Protein AF-0000000072075296 (afdb_homodimer)

InterPro domains:
  IPR000843 LacI-type HTH domain [PF00356] (3-48)
  IPR000843 LacI-type HTH domain [PR00036] (3-13)
  IPR000843 LacI-type HTH domain [PR00036] (13-23)
  IPR000843 LacI-type HTH domain [PS50932] (2-56)
  IPR000843 LacI-type HTH domain [SM00354] (1-71)
  IPR000843 LacI-type HTH domain [cd01392] (5-56)
  IPR010982 Lambda repressor-like, DNA-binding domain superfamily [G3DSA:1.10.260.40] (1-59)
  IPR010982 Lambda repressor-like, DNA-binding domain superfamily [SSF47413] (1-59)
  IPR028082 Periplasmic binding protein-like I [SSF53822] (61-330)
  IPR046335 Transcriptional regulator LacI/GalR-like, sensor domain [PF13377] (169-329)

pLDDT: mean 90.69, std 13.7, range [25.48, 98.94]

Nearest PDB structures (foldseek):
  5ysz-assembly1_A-2  TM=7.507E-01  e=2.155E-26  Thermobifida fusca YX
  3dbi-assembly2_B  TM=8.728E-01  e=2.687E-24  Escherichia coli K-12
  2rgy-assembly1_A-2  TM=9.153E-01  e=9.749E-23  Paraburkholderia phymatum STM815
  3d8u-assembly1_A  TM=8.709E-01  e=6.140E-16  Vibrio parahaemolyticus
  3d8u-assembly1_B  TM=8.836E-01  e=3.497E-15  Vibrio parahaemolyticus

Solvent-accessible surface area (backbone atoms only — not comparable to full-atom values): 34162 Å² total; per-residue (Å²): 129,74,42,68,63,52,39,14,61,71,47,72,46,53,56,68,55,48,52,34,45,77,62,64,40,84,87,54,53,71,68,56,38,50,45,41,51,50,32,27,60,75,63,62,46,66,83,54,56,65,62,54,44,66,71,46,82,66,58,60,35,36,25,37,36,34,44,44,48,48,38,59,69,42,7,42,30,51,49,27,35,45,58,54,31,49,76,69,72,31,44,55,40,36,26,58,21,66,64,34,42,69,38,40,51,48,39,52,48,52,36,46,65,64,48,30,49,23,27,39,36,46,68,66,49,59,52,65,69,60,50,48,53,50,44,72,73,33,59,2,43,18,35,41,71,35,76,43,91,94,42,40,48,40,15,34,29,62,45,45,33,60,38,25,22,53,56,42,41,52,46,42,75,32,64,39,82,41,65,28,35,37,40,44,62,60,91,38,66,67,46,55,32,29,48,47,12,39,52,49,39,36,44,75,71,71,40,81,80,58,73,67,40,48,15,63,19,48,80,32,41,69,19,12,28,53,11,42,54,54,26,50,73,71,36,88,72,52,37,27,35,44,26,64,26,36,42,18,33,53,17,26,51,52,48,32,52,76,67,72,43,46,57,19,68,59,30,20,42,32,25,25,44,61,48,76,64,32,71,45,31,76,45,27,40,16,21,26,32,48,62,46,47,62,49,27,36,52,35,44,53,48,7,51,33,20,54,69,71,65,65,57,82,82,45,72,45,72,45,76,51,45,82,44,86,56,48,12,61,50,59,58,61,79,73,66,75,80,62,83,122,128,76,42,67,63,50,40,14,62,71,44,71,45,53,56,68,53,47,53,34,46,79,64,62,39,82,85,54,53,71,69,55,40,50,45,42,51,49,30,28,60,74,64,63,44,65,81,54,57,67,63,53,46,66,72,45,84,67,57,61,35,35,25,37,36,35,44,44,47,49,38,61,69,43,6,44,30,50,50,27,34,45,56,54,31,49,76,70,72,31,44,53,40,35,23,59,22,67,66,34,41,68,39,40,52,49,39,52,49,52,35,46,63,65,47,29,49,22,27,38,34,46,68,66,50,59,51,66,68,60,51,48,53,50,43,72,74,32,59,1,42,18,33,42,72,35,77,43,92,94,42,40,47,41,16,33,29,62,45,46,32,62,36,26,21,52,56,42,41,54,46,42,75,32,63,38,82,41,65,28,36,37,40,44,64,62,92,38,66,65,48,56,33,29,50,48,12,38,51,50,39,37,43,74,71,72,41,82,80,58,73,66,41,47,16,61,18,47,80,32,41,69,19,13,26,54,11,42,54,54,28,50,73,72,36,87,71,54,36,27,34,44,25,66,26,36,41,19,32,53,18,26,50,52,49,32,52,76,68,72,43,45,56,18,66,59,31,20,42,31,25,23,44,60,47,76,63,34,72,44,32,77,45,27,41,16,22,27,32,47,63,47,47,62,49,26,36,50,35,44,52,49,6,51,32,20,54,68,70,65,64,56,80,82,43,72,44,72,45,76,50,44,80,43,88,55,48,13,62,48,58,59,62,78,73,64,76,81,62,85,122

Organism: Scandinavium goeteborgense (NCBI:txid1851514)

Foldseek 3Di:
DCDLVNLCVQLVHDSVLLLCLVVVPPVHDPVSNVSSVVSCVVVVPDPPPVVNCVVVVDALEEEEEDADCVDLLNVLLVVLLVVLSVVVPGHYDYAHQNQAQVSQVVSLVVVVVVVRLAYEYAHFNHDLVVVVVSCVVRQLYAYEQDARPQQQLRYAHEQLLQLLLVQLLVQVVLVFLLEAEEAEPRPGVSRVSSVNSNQVNNVVVPHHHDPLSYFYAHPALVGLLRRLVSSVVSDVPGLEYEYSAPRSQLSNLVNCVVVVHDFNQRHAYEGEQPGPVLCVDVFRHWYKHDVSSVSSNVSSVSSVCSSVVNTDRPDHHYDYIHTDDTGRHHRHDPPDPPPPD/DCDLVNLCVQLVHDSVLLLCLVVVPPVHDPVSNVSSVVSCVVVVPDPPPVVNCVVPVDALEEEEEDADCVDLLNVLLVVLLVVLSVVVPGHYDYAHQNQAQVSQVVSLVVCVVVVRLAYEYAHFNHDLVVVVVSCVVRQLYAYEQDARPQQQLRYAHEQLLQLLLVQLLVQVVLVFLLEAEEAEPRPGVSRVSSVNSNQVNNVVVPHHHDPLSYFYAHPALVGLLRRLVSSVVSDVPGLEYEYSAPRSQLSNVVNCVVVVHDFNQRHFYEHEQPGPVLCVDVFRHWYKHDVSSVSSNVSSVSSVCSSVVNTDRVDHHYDYIHTDDTGRHHRHDPPDPPPPD

Radius of gyration: 28.3 Å; Cα contacts (8 Å, |Δi|>4): 1444; chains: 2; bounding box: 70×96×68 Å

Structure (mmCIF, N/CA/C/O backbone):
data_AF-0000000072075296-model_v1
#
loop_
_entity.id
_entity.type
_entity.pdbx_description
1 polymer 'LacI family transcriptional regulator'
#
loop_
_atom_site.group_PDB
_atom_site.id
_atom_site.type_symbol
_atom_site.label_atom_id
_atom_site.label_alt_id
_atom_site.label_comp_id
_atom_site.label_asym_id
_atom_site.label_entity_id
_atom_site.label_seq_id
_atom_site.pdbx_PDB_ins_code
_atom_site.Cartn_x
_atom_site.Cartn_y
_atom_site.Cartn_z
_atom_site.occupancy
_atom_site.B_iso_or_equiv
_atom_site.auth_seq_id
_atom_site.auth_comp_id
_atom_site.auth_asym_id
_atom_site.auth_atom_id
_atom_site.pdbx_PDB_model_num
ATOM 1 N N . MET A 1 1 ? 13.688 32.344 19.625 1 51.47 1 MET A N 1
ATOM 2 C CA . MET A 1 1 ? 13.453 31.922 18.25 1 51.47 1 MET A CA 1
ATOM 3 C C . MET A 1 1 ? 13.422 33.125 17.297 1 51.47 1 MET A C 1
ATOM 5 O O . MET A 1 1 ? 12.914 34.188 17.656 1 51.47 1 MET A O 1
ATOM 9 N N . ILE A 1 2 ? 14.305 33.062 16.328 1 65.81 2 ILE A N 1
ATOM 10 C CA . ILE A 1 2 ? 14.398 34.156 15.375 1 65.81 2 ILE A CA 1
ATOM 11 C C . ILE A 1 2 ? 13.062 34.344 14.656 1 65.81 2 ILE A C 1
ATOM 13 O O . ILE A 1 2 ? 12.5 33.375 14.133 1 65.81 2 ILE A O 1
ATOM 17 N N . THR A 1 3 ? 12.43 35.438 14.859 1 72.44 3 THR A N 1
ATOM 18 C CA . THR A 1 3 ? 11.133 35.75 14.266 1 72.44 3 THR A CA 1
ATOM 19 C C . THR A 1 3 ? 11.305 36.594 13.008 1 72.44 3 THR A C 1
ATOM 21 O O . THR A 1 3 ? 12.406 37.062 12.711 1 72.44 3 THR A O 1
ATOM 24 N N . ILE A 1 4 ? 10.172 36.625 12.297 1 79.88 4 ILE A N 1
ATOM 25 C CA . ILE A 1 4 ? 10.195 37.469 11.102 1 79.88 4 ILE A CA 1
ATOM 26 C C . ILE A 1 4 ? 10.531 38.906 11.477 1 79.88 4 ILE A C 1
ATOM 28 O O . ILE A 1 4 ? 11.133 39.625 10.68 1 79.88 4 ILE A O 1
ATOM 32 N N . ARG A 1 5 ? 10.164 39.344 12.672 1 83.31 5 ARG A N 1
ATOM 33 C CA . ARG A 1 5 ? 10.469 40.719 13.133 1 83.31 5 ARG A CA 1
ATOM 34 C C . ARG A 1 5 ? 11.969 40.875 13.352 1 83.31 5 ARG A C 1
ATOM 36 O O . ARG A 1 5 ? 12.523 41.938 13.062 1 83.31 5 ARG A O 1
ATOM 43 N N . ASP A 1 6 ? 12.539 39.781 13.773 1 84 6 ASP A N 1
ATOM 44 C CA . ASP A 1 6 ? 13.984 39.812 13.961 1 84 6 ASP A CA 1
ATOM 45 C C . ASP A 1 6 ? 14.711 40 12.625 1 84 6 ASP A C 1
ATOM 47 O O . ASP A 1 6 ? 15.672 40.75 12.523 1 84 6 ASP A O 1
ATOM 51 N N . VAL A 1 7 ? 14.195 39.281 11.68 1 85.62 7 VAL A N 1
ATOM 52 C CA . VAL A 1 7 ? 14.781 39.344 10.344 1 85.62 7 VAL A CA 1
ATOM 53 C C . VAL A 1 7 ? 14.586 40.75 9.773 1 85.62 7 VAL A C 1
ATOM 55 O O . VAL A 1 7 ? 15.5 41.312 9.188 1 85.62 7 VAL A O 1
ATOM 58 N N . ALA A 1 8 ? 13.469 41.25 10 1 87.94 8 ALA A N 1
ATOM 59 C CA . ALA A 1 8 ? 13.141 42.594 9.523 1 87.94 8 ALA A CA 1
ATOM 60 C C . ALA A 1 8 ? 14.078 43.625 10.133 1 87.94 8 ALA A C 1
ATOM 62 O O . ALA A 1 8 ? 14.602 44.5 9.43 1 87.94 8 ALA A O 1
ATOM 63 N N . ARG A 1 9 ? 14.281 43.5 11.336 1 87.38 9 ARG A N 1
ATOM 64 C CA . ARG A 1 9 ? 15.172 44.406 12.055 1 87.38 9 ARG A CA 1
ATOM 65 C C . ARG A 1 9 ? 16.609 44.281 11.539 1 87.38 9 ARG A C 1
ATOM 67 O O . ARG A 1 9 ? 17.266 45.312 11.305 1 87.38 9 ARG A O 1
ATOM 74 N N . HIS A 1 10 ? 16.938 43.094 11.344 1 88.19 10 HIS A N 1
ATOM 75 C CA . HIS A 1 10 ? 18.297 42.812 10.906 1 88.19 10 HIS A CA 1
ATOM 76 C C . HIS A 1 10 ? 18.516 43.312 9.484 1 88.19 10 HIS A C 1
ATOM 78 O O . HIS A 1 10 ? 19.594 43.844 9.164 1 88.19 10 HIS A O 1
ATOM 84 N N . ALA A 1 11 ? 17.594 43.156 8.688 1 88.38 11 ALA A N 1
ATOM 85 C CA . ALA A 1 11 ? 17.688 43.531 7.273 1 88.38 11 ALA A CA 1
ATOM 86 C C . ALA A 1 11 ? 17.359 45 7.066 1 88.38 11 ALA A C 1
ATOM 88 O O . ALA A 1 11 ? 17.609 45.562 5.996 1 88.38 11 ALA A O 1
ATOM 89 N N . GLY A 1 12 ? 16.75 45.656 8.078 1 89.12 12 GLY A N 1
ATOM 90 C CA . GLY A 1 12 ? 16.375 47.062 7.996 1 89.12 12 GLY A CA 1
ATOM 91 C C . GLY A 1 12 ? 15.172 47.281 7.109 1 89.12 12 GLY A C 1
ATOM 92 O O . GLY A 1 12 ? 15.109 48.312 6.402 1 89.12 12 GLY A O 1
ATOM 93 N N . VAL A 1 13 ? 14.406 46.281 6.961 1 88.81 13 VAL A N 1
ATOM 94 C CA . VAL A 1 13 ? 13.203 46.406 6.145 1 88.81 13 VAL A CA 1
ATOM 95 C C . VAL A 1 13 ? 11.969 46.062 6.98 1 88.81 13 VAL A C 1
ATOM 97 O O . VAL A 1 13 ? 12.094 45.625 8.117 1 88.81 13 VAL A O 1
ATOM 100 N N . SER A 1 14 ? 10.773 46.438 6.48 1 82.38 14 SER A N 1
ATOM 101 C CA . SER A 1 14 ? 9.531 46.125 7.176 1 82.38 14 SER A CA 1
ATOM 102 C C . SER A 1 14 ? 9.242 44.625 7.137 1 82.38 14 SER A C 1
ATOM 104 O O . SER A 1 14 ? 9.766 43.906 6.281 1 82.38 14 SER A O 1
ATOM 106 N N . VAL A 1 15 ? 8.383 44.188 8.008 1 83.75 15 VAL A N 1
ATOM 107 C CA . VAL A 1 15 ? 7.934 42.781 8.039 1 83.75 15 VAL A CA 1
ATOM 108 C C . VAL A 1 15 ? 7.215 42.438 6.734 1 83.75 15 VAL A C 1
ATOM 110 O O . VAL A 1 15 ? 7.367 41.344 6.199 1 83.75 15 VAL A O 1
ATOM 113 N N . ALA A 1 16 ? 6.484 43.438 6.207 1 80.75 16 ALA A N 1
ATOM 114 C CA . ALA A 1 16 ? 5.777 43.25 4.941 1 80.75 16 ALA A CA 1
ATOM 115 C C . ALA A 1 16 ? 6.758 43.031 3.797 1 80.75 16 ALA A C 1
ATOM 117 O O . ALA A 1 16 ? 6.5 42.188 2.91 1 80.75 16 ALA A O 1
ATOM 118 N N . THR A 1 17 ? 7.848 43.656 3.873 1 83.5 17 THR A N 1
ATOM 119 C CA . THR A 1 17 ? 8.867 43.5 2.838 1 83.5 17 THR A CA 1
ATOM 120 C C . THR A 1 17 ? 9.516 42.125 2.912 1 83.5 17 THR A C 1
ATOM 122 O O . THR A 1 17 ? 9.75 41.5 1.884 1 83.5 17 THR A O 1
ATOM 125 N N . ILE A 1 18 ? 9.742 41.625 4.133 1 80.88 18 ILE A N 1
ATOM 126 C CA . ILE A 1 18 ? 10.305 40.281 4.312 1 80.88 18 ILE A CA 1
ATOM 127 C C . ILE A 1 18 ? 9.344 39.25 3.746 1 80.88 18 ILE A C 1
ATOM 129 O O . ILE A 1 18 ? 9.758 38.344 3.021 1 80.88 18 ILE A O 1
ATOM 133 N N . SER A 1 19 ? 8.141 39.469 4.016 1 76.75 19 SER A N 1
ATOM 134 C CA . SER A 1 19 ? 7.109 38.562 3.533 1 76.75 19 SER A CA 1
ATOM 135 C C . SER A 1 19 ? 7.059 38.531 2.01 1 76.75 19 SER A C 1
ATOM 137 O O . SER A 1 19 ? 6.973 37.469 1.401 1 76.75 19 SER A O 1
ATOM 139 N N . ARG A 1 20 ? 7.242 39.688 1.476 1 77.69 20 ARG A N 1
ATOM 140 C CA . ARG A 1 20 ? 7.223 39.812 0.021 1 77.69 20 ARG A CA 1
ATOM 141 C C . ARG A 1 20 ? 8.445 39.125 -0.597 1 77.69 20 ARG A C 1
ATOM 143 O O . ARG A 1 20 ? 8.336 38.469 -1.631 1 77.69 20 ARG A O 1
ATOM 150 N N . VAL A 1 21 ? 9.492 39.219 0.038 1 80.56 21 VAL A N 1
ATOM 151 C CA . VAL A 1 21 ? 10.734 38.625 -0.471 1 80.56 21 VAL A CA 1
ATOM 152 C C . VAL A 1 21 ? 10.672 37.125 -0.369 1 80.56 21 VAL A C 1
ATOM 154 O O . VAL A 1 21 ? 10.992 36.406 -1.328 1 80.56 21 VAL A O 1
ATOM 157 N N . LEU A 1 22 ? 10.133 36.688 0.742 1 75.44 22 LEU A N 1
ATOM 158 C CA . LEU A 1 22 ? 10.109 35.25 1.01 1 75.44 22 LEU A CA 1
ATOM 159 C C . LEU A 1 22 ? 9.078 34.562 0.133 1 75.44 22 LEU A C 1
ATOM 161 O O . LEU A 1 22 ? 9.211 33.375 -0.167 1 75.44 22 LEU A O 1
ATOM 165 N N . ASN A 1 23 ? 8.141 35.375 -0.384 1 69.5 23 ASN A N 1
ATOM 166 C CA . ASN A 1 23 ? 7.113 34.844 -1.275 1 69.5 23 ASN A CA 1
ATOM 167 C C . ASN A 1 23 ? 7.41 35.188 -2.734 1 69.5 23 ASN A C 1
ATOM 169 O O . ASN A 1 23 ? 6.512 35.156 -3.578 1 69.5 23 ASN A O 1
ATOM 173 N N . ASN A 1 24 ? 8.531 35.562 -2.949 1 73.38 24 ASN A N 1
ATOM 174 C CA . ASN A 1 24 ? 9.047 35.875 -4.281 1 73.38 24 ASN A CA 1
ATOM 175 C C . ASN A 1 24 ? 8.172 36.875 -5.004 1 73.38 24 ASN A C 1
ATOM 177 O O . ASN A 1 24 ? 7.879 36.719 -6.191 1 73.38 24 ASN A O 1
ATOM 181 N N . SER A 1 25 ? 7.719 37.812 -4.309 1 71 25 SER A N 1
ATOM 182 C CA . SER A 1 25 ? 6.906 38.844 -4.898 1 71 25 SER A CA 1
ATOM 183 C C . SER A 1 25 ? 7.707 39.656 -5.91 1 71 25 SER A C 1
ATOM 185 O O . SER A 1 25 ? 8.852 40.062 -5.645 1 71 25 SER A O 1
ATOM 187 N N . PRO A 1 26 ? 7.156 39.812 -7.02 1 76.19 26 PRO A N 1
ATOM 188 C CA . PRO A 1 26 ? 7.848 40.625 -8.023 1 76.19 26 PRO A CA 1
ATOM 189 C C . PRO A 1 26 ? 7.957 42.094 -7.625 1 76.19 26 PRO A C 1
ATOM 191 O O . PRO A 1 26 ? 8.734 42.844 -8.219 1 76.19 26 PRO A O 1
ATOM 194 N N . LEU A 1 27 ? 7.363 42.531 -6.684 1 77.81 27 LEU A N 1
ATOM 195 C CA . LEU A 1 27 ? 7.305 43.938 -6.285 1 77.81 27 LEU A CA 1
ATOM 196 C C . LEU A 1 27 ? 8.555 44.344 -5.508 1 77.81 27 LEU A C 1
ATOM 198 O O . LEU A 1 27 ? 8.773 45.5 -5.227 1 77.81 27 LEU A O 1
ATOM 202 N N . VAL A 1 28 ? 9.352 43.344 -5.266 1 81.56 28 VAL A N 1
ATOM 203 C CA . VAL A 1 28 ? 10.523 43.625 -4.441 1 81.56 28 VAL A CA 1
ATOM 204 C C . VAL A 1 28 ? 11.766 43.75 -5.328 1 81.56 28 VAL A C 1
ATOM 206 O O . VAL A 1 28 ? 11.961 42.938 -6.246 1 81.56 28 VAL A O 1
ATOM 209 N N . SER A 1 29 ? 12.523 44.844 -5.188 1 85.88 29 SER A N 1
ATOM 210 C CA . SER A 1 29 ? 13.734 45.062 -5.98 1 85.88 29 SER A CA 1
ATOM 211 C C . SER A 1 29 ? 14.766 43.969 -5.719 1 85.88 29 SER A C 1
ATOM 213 O O . SER A 1 29 ? 14.781 43.344 -4.641 1 85.88 29 SER A O 1
ATOM 215 N N . PRO A 1 30 ? 15.586 43.656 -6.711 1 86.06 30 PRO A N 1
ATOM 216 C CA . PRO A 1 30 ? 16.625 42.656 -6.539 1 86.06 30 PRO A CA 1
ATOM 217 C C . PRO A 1 30 ? 17.562 42.969 -5.367 1 86.06 30 PRO A C 1
ATOM 219 O O . PRO A 1 30 ? 18 42.031 -4.668 1 86.06 30 PRO A O 1
ATOM 222 N N . GLU A 1 31 ? 17.812 44.188 -5.195 1 84.25 31 GLU A N 1
ATOM 223 C CA . GLU A 1 31 ? 18.703 44.594 -4.109 1 84.25 31 GLU A CA 1
ATOM 224 C C . GLU A 1 31 ? 18.094 44.25 -2.748 1 84.25 31 GLU A C 1
ATOM 226 O O . GLU A 1 31 ? 18.766 43.719 -1.875 1 84.25 31 GLU A O 1
ATOM 231 N N . THR A 1 32 ? 16.844 44.562 -2.605 1 86.94 32 THR A N 1
ATOM 232 C CA . THR A 1 32 ? 16.141 44.281 -1.355 1 86.94 32 THR A CA 1
ATOM 233 C C . THR A 1 32 ? 16.047 42.781 -1.102 1 86.94 32 THR A C 1
ATOM 235 O O . THR A 1 32 ? 16.203 42.312 0.035 1 86.94 32 THR A O 1
ATOM 238 N N . ARG A 1 33 ? 15.773 42.062 -2.084 1 87.44 33 ARG A N 1
ATOM 239 C CA . ARG A 1 33 ? 15.703 40.625 -1.996 1 87.44 33 ARG A CA 1
ATOM 240 C C . ARG A 1 33 ? 17.016 40.031 -1.484 1 87.44 33 ARG A C 1
ATOM 242 O O . ARG A 1 33 ? 17.016 39.156 -0.622 1 87.44 33 ARG A O 1
ATOM 249 N N . GLU A 1 34 ? 18.062 40.531 -2.041 1 86.81 34 GLU A N 1
ATOM 250 C CA . GLU A 1 34 ? 19.375 40.062 -1.63 1 86.81 34 GLU A CA 1
ATOM 251 C C . GLU A 1 34 ? 19.641 40.344 -0.154 1 86.81 34 GLU A C 1
ATOM 253 O O . GLU A 1 34 ? 20.156 39.5 0.569 1 86.81 34 GLU A O 1
ATOM 258 N N . ILE A 1 35 ? 19.312 41.5 0.293 1 85.88 35 ILE A N 1
ATOM 259 C CA . ILE A 1 35 ? 19.516 41.938 1.674 1 85.88 35 ILE A CA 1
ATOM 260 C C . ILE A 1 35 ? 18.703 41.031 2.613 1 85.88 35 ILE A C 1
ATOM 262 O O . ILE A 1 35 ? 19.203 40.594 3.641 1 85.88 35 ILE A O 1
ATOM 266 N N . VAL A 1 36 ? 17.484 40.781 2.217 1 87.5 36 VAL A N 1
ATOM 267 C CA . VAL A 1 36 ? 16.578 40 3.049 1 87.5 36 VAL A CA 1
ATOM 268 C C . VAL A 1 36 ? 17.047 38.531 3.098 1 87.5 36 VAL A C 1
ATOM 270 O O . VAL A 1 36 ? 17.109 37.938 4.172 1 87.5 36 VAL A O 1
ATOM 273 N N . MET A 1 37 ? 17.375 38.062 1.954 1 84.5 37 MET A N 1
ATOM 274 C CA . MET A 1 37 ? 17.812 36.656 1.89 1 84.5 37 MET A CA 1
ATOM 275 C C . MET A 1 37 ? 19.109 36.469 2.67 1 84.5 37 MET A C 1
ATOM 277 O O . MET A 1 37 ? 19.297 35.406 3.297 1 84.5 37 MET A O 1
ATOM 281 N N . LYS A 1 38 ? 20 37.375 2.596 1 83.19 38 LYS A N 1
ATOM 282 C CA . LYS A 1 38 ? 21.219 37.344 3.391 1 83.19 38 LYS A CA 1
ATOM 283 C C . LYS A 1 38 ? 20.906 37.312 4.883 1 83.19 38 LYS A C 1
ATOM 285 O O . LYS A 1 38 ? 21.5 36.562 5.645 1 83.19 38 LYS A O 1
ATOM 290 N N . ALA A 1 39 ? 20 38.156 5.301 1 84.38 39 ALA A N 1
ATOM 291 C CA . ALA A 1 39 ? 19.594 38.219 6.699 1 84.38 39 ALA A CA 1
ATOM 292 C C . ALA A 1 39 ? 18.953 36.906 7.145 1 84.38 39 ALA A C 1
ATOM 294 O O . ALA A 1 39 ? 19.219 36.406 8.242 1 84.38 39 ALA A O 1
ATOM 295 N N . VAL A 1 40 ? 18.125 36.344 6.289 1 80 40 VAL A N 1
ATOM 296 C CA . VAL A 1 40 ? 17.469 35.062 6.555 1 80 40 VAL A CA 1
ATOM 297 C C . VAL A 1 40 ? 18.516 34 6.777 1 80 40 VAL A C 1
ATOM 299 O O . VAL A 1 40 ? 18.422 33.188 7.719 1 80 40 VAL A O 1
ATOM 302 N N . SER A 1 41 ? 19.438 34 5.938 1 77.88 41 SER A N 1
ATOM 303 C CA . SER A 1 41 ? 20.531 33.031 6.012 1 77.88 41 SER A CA 1
ATOM 304 C C . SER A 1 41 ? 21.375 33.25 7.262 1 77.88 41 SER A C 1
ATOM 306 O O . SER A 1 41 ? 21.734 32.312 7.953 1 77.88 41 SER A O 1
ATOM 308 N N . GLU A 1 42 ? 21.703 34.469 7.508 1 79.38 42 GLU A N 1
ATOM 309 C CA . GLU A 1 42 ? 22.594 34.812 8.617 1 79.38 42 GLU A CA 1
ATOM 310 C C . GLU A 1 42 ? 21.938 34.5 9.961 1 79.38 42 GLU A C 1
ATOM 312 O O . GLU A 1 42 ? 22.609 34.031 10.891 1 79.38 42 GLU A O 1
ATOM 317 N N . LEU A 1 43 ? 20.609 34.75 9.953 1 77.81 43 LEU A N 1
ATOM 318 C CA . LEU A 1 43 ? 19.906 34.562 11.219 1 77.81 43 LEU A CA 1
ATOM 319 C C . LEU A 1 43 ? 19.359 33.156 11.32 1 77.81 43 LEU A C 1
ATOM 321 O O . LEU A 1 43 ? 18.906 32.75 12.391 1 77.81 43 LEU A O 1
ATOM 325 N N . GLY A 1 44 ? 19.5 32.531 10.195 1 68.81 44 GLY A N 1
ATOM 326 C CA . GLY A 1 44 ? 18.969 31.172 10.164 1 68.81 44 GLY A CA 1
ATOM 327 C C . GLY A 1 44 ? 17.453 31.141 10.266 1 68.81 44 GLY A C 1
ATOM 328 O O . GLY A 1 44 ? 16.891 30.25 10.906 1 68.81 44 GLY A O 1
ATOM 329 N N . TYR A 1 45 ? 16.875 32.25 9.758 1 64.06 45 TYR A N 1
ATOM 330 C CA . TYR A 1 45 ? 15.414 32.375 9.828 1 64.06 45 TYR A CA 1
ATOM 331 C C . TYR A 1 45 ? 14.742 31.438 8.836 1 64.06 45 TYR A C 1
ATOM 333 O O . TYR A 1 45 ? 15.117 31.391 7.656 1 64.06 45 TYR A O 1
ATOM 341 N N . ARG A 1 46 ? 14.016 30.609 9.297 1 60.84 46 ARG A N 1
ATOM 342 C CA . ARG A 1 46 ? 13.156 29.797 8.445 1 60.84 46 ARG A CA 1
ATOM 343 C C . ARG A 1 46 ? 11.703 30.25 8.539 1 60.84 46 ARG A C 1
ATOM 345 O O . ARG A 1 46 ? 11.133 30.312 9.633 1 60.84 46 ARG A O 1
ATOM 352 N N . PRO A 1 47 ? 11.258 30.859 7.418 1 53.56 47 PRO A N 1
ATOM 353 C CA . PRO A 1 47 ? 9.875 31.344 7.473 1 53.56 47 PRO A CA 1
ATOM 354 C C . PRO A 1 47 ? 8.906 30.312 8.047 1 53.56 47 PRO A C 1
ATOM 356 O O . PRO A 1 47 ? 9.062 29.109 7.793 1 53.56 47 PRO A O 1
ATOM 359 N N . ASN A 1 48 ? 8.32 30.688 9.141 1 47.12 48 ASN A N 1
ATOM 360 C CA . ASN A 1 48 ? 7.266 29.844 9.688 1 47.12 48 ASN A CA 1
ATOM 361 C C . ASN A 1 48 ? 6.184 29.562 8.648 1 47.12 48 ASN A C 1
ATOM 363 O O . ASN A 1 48 ? 5.641 30.484 8.047 1 47.12 48 ASN A O 1
ATOM 367 N N . ALA A 1 49 ? 6.133 28.484 8.008 1 46 49 ALA A N 1
ATOM 368 C CA . ALA A 1 49 ? 5.145 28.078 7.012 1 46 49 ALA A CA 1
ATOM 369 C C . ALA A 1 49 ? 3.752 28.578 7.391 1 46 49 ALA A C 1
ATOM 371 O O . ALA A 1 49 ? 2.949 28.922 6.52 1 46 49 ALA A O 1
ATOM 372 N N . ASN A 1 50 ? 3.467 28.625 8.656 1 44.66 50 ASN A N 1
ATOM 373 C CA . ASN A 1 50 ? 2.17 29.141 9.086 1 44.66 50 ASN A CA 1
ATOM 374 C C . ASN A 1 50 ? 1.994 30.609 8.727 1 44.66 50 ASN A C 1
ATOM 376 O O . ASN A 1 50 ? 0.906 31.031 8.32 1 44.66 50 ASN A O 1
ATOM 380 N N . ALA A 1 51 ? 2.99 31.453 8.891 1 44.25 51 ALA A N 1
ATOM 381 C CA . ALA A 1 51 ? 2.92 32.875 8.578 1 44.25 51 ALA A CA 1
ATOM 382 C C . ALA A 1 51 ? 2.855 33.125 7.074 1 44.25 51 ALA A C 1
ATOM 384 O O . ALA A 1 51 ? 2.154 34.031 6.609 1 44.25 51 ALA A O 1
ATOM 385 N N . GLN A 1 52 ? 3.631 32.375 6.363 1 45.84 52 GLN A N 1
ATOM 386 C CA . GLN A 1 52 ? 3.541 32.5 4.914 1 45.84 52 GLN A CA 1
ATOM 387 C C . GLN A 1 52 ? 2.18 32.031 4.402 1 45.84 52 GLN A C 1
ATOM 389 O O . GLN A 1 52 ? 1.653 32.594 3.436 1 45.84 52 GLN A O 1
ATOM 394 N N . ALA A 1 53 ? 1.703 31 4.996 1 45.34 53 ALA A N 1
ATOM 395 C CA . ALA A 1 53 ? 0.368 30.5 4.66 1 45.34 53 ALA A CA 1
ATOM 396 C C . ALA A 1 53 ? -0.685 31.578 4.895 1 45.34 53 ALA A C 1
ATOM 398 O O . ALA A 1 53 ? -1.659 31.688 4.145 1 45.34 53 ALA A O 1
ATOM 399 N N . LEU A 1 54 ? -0.515 32.375 5.914 1 41.72 54 LEU A N 1
ATOM 400 C CA . LEU A 1 54 ? -1.456 33.469 6.148 1 41.72 54 LEU A CA 1
ATOM 401 C C . LEU A 1 54 ? -1.481 34.438 4.965 1 41.72 54 LEU A C 1
ATOM 403 O O . LEU A 1 54 ? -2.529 35 4.641 1 41.72 54 LEU A O 1
ATOM 407 N N . ALA A 1 55 ? -0.302 34.719 4.547 1 42.09 55 ALA A N 1
ATOM 408 C CA . ALA A 1 55 ? -0.291 35.75 3.49 1 42.09 55 ALA A CA 1
ATOM 409 C C . ALA A 1 55 ? -0.814 35.156 2.178 1 42.09 55 ALA A C 1
ATOM 411 O O . ALA A 1 55 ? -1.457 35.875 1.397 1 42.09 55 ALA A O 1
ATOM 412 N N . THR A 1 56 ? -0.421 34.031 1.67 1 44.25 56 THR A N 1
ATOM 413 C CA . THR A 1 56 ? -0.918 33.469 0.413 1 44.25 56 THR A CA 1
ATOM 414 C C . THR A 1 56 ? -2.012 32.438 0.67 1 44.25 56 THR A C 1
ATOM 416 O O . THR A 1 56 ? -1.844 31.547 1.502 1 44.25 56 THR A O 1
ATOM 419 N N . GLN A 1 57 ? -3.221 32.812 0.803 1 47.78 57 GLN A N 1
ATOM 420 C CA . GLN A 1 57 ? -4.477 32.094 0.938 1 47.78 57 GLN A CA 1
ATOM 421 C C . GLN A 1 57 ? -4.387 30.719 0.283 1 47.78 57 GLN A C 1
ATOM 423 O O . GLN A 1 57 ? -5.363 29.969 0.266 1 47.78 57 GLN A O 1
ATOM 428 N N . VAL A 1 58 ? -3.434 30.375 -0.508 1 55.44 58 VAL A N 1
ATOM 429 C CA . VAL A 1 58 ? -3.535 29.156 -1.285 1 55.44 58 VAL A CA 1
ATOM 430 C C . VAL A 1 58 ? -2.686 28.062 -0.638 1 55.44 58 VAL A C 1
ATOM 432 O O . VAL A 1 58 ? -1.474 28.219 -0.475 1 55.44 58 VAL A O 1
ATOM 435 N N . SER A 1 59 ? -3.311 27.109 -0.055 1 69.38 59 SER A N 1
ATOM 436 C CA . SER A 1 59 ? -2.617 25.969 0.543 1 69.38 59 SER A CA 1
ATOM 437 C C . SER A 1 59 ? -1.916 25.125 -0.519 1 69.38 59 SER A C 1
ATOM 439 O O . SER A 1 59 ? -2.469 24.891 -1.595 1 69.38 59 SER A O 1
ATOM 441 N N . ASP A 1 60 ? -0.682 24.812 -0.324 1 84.94 60 ASP A N 1
ATOM 442 C CA . ASP A 1 60 ? 0.125 24 -1.228 1 84.94 60 ASP A CA 1
ATOM 443 C C . ASP A 1 60 ? 0.015 22.516 -0.878 1 84.94 60 ASP A C 1
ATOM 445 O O . ASP A 1 60 ? 0.828 21.703 -1.326 1 84.94 60 ASP A O 1
ATOM 449 N N . THR A 1 61 ? -1.082 22.203 -0.128 1 91.31 61 THR A N 1
ATOM 450 C CA . THR A 1 61 ? -1.175 20.828 0.318 1 91.31 61 THR A CA 1
ATOM 451 C C . THR A 1 61 ? -2.572 20.266 0.064 1 91.31 61 THR A C 1
ATOM 453 O O . THR A 1 61 ? -3.572 20.938 0.317 1 91.31 61 THR A O 1
ATOM 456 N N . ILE A 1 62 ? -2.609 19.156 -0.542 1 96.38 62 ILE A N 1
ATOM 457 C CA . ILE A 1 62 ? -3.834 18.391 -0.744 1 96.38 62 ILE A CA 1
ATOM 458 C C . ILE A 1 62 ? -3.941 17.297 0.322 1 96.38 62 ILE A C 1
ATOM 460 O O . ILE A 1 62 ? -2.945 16.656 0.672 1 96.38 62 ILE A O 1
ATOM 464 N N . GLY A 1 63 ? -5.121 17.141 0.917 1 97.75 63 GLY A N 1
ATOM 465 C CA . GLY A 1 63 ? -5.355 16.094 1.898 1 97.75 63 GLY A CA 1
ATOM 466 C C . GLY A 1 63 ? -6.098 14.906 1.332 1 97.75 63 GLY A C 1
ATOM 467 O O . GLY A 1 63 ? -6.992 15.062 0.5 1 97.75 63 GLY A O 1
ATOM 468 N N . VAL A 1 64 ? -5.707 13.742 1.771 1 98.62 64 VAL A N 1
ATOM 469 C CA . VAL A 1 64 ? -6.379 12.516 1.362 1 98.62 64 VAL A CA 1
ATOM 470 C C . VAL A 1 64 ? -6.68 11.656 2.59 1 98.62 64 VAL A C 1
ATOM 472 O O . VAL A 1 64 ? -5.809 11.445 3.438 1 98.62 64 VAL A O 1
ATOM 475 N N . VAL A 1 65 ? -7.914 11.195 2.74 1 98.44 65 VAL A N 1
ATOM 476 C CA . VAL A 1 65 ? -8.312 10.266 3.795 1 98.44 65 VAL A CA 1
ATOM 477 C C . VAL A 1 65 ? -8.734 8.938 3.18 1 98.44 65 VAL A C 1
ATOM 479 O O . VAL A 1 65 ? -9.641 8.891 2.338 1 98.44 65 VAL A O 1
ATOM 482 N N . VAL A 1 66 ? -8.047 7.895 3.592 1 97.88 66 VAL A N 1
ATOM 483 C CA . VAL A 1 66 ? -8.383 6.57 3.08 1 97.88 66 VAL A CA 1
ATOM 484 C C . VAL A 1 66 ? -8.562 5.598 4.242 1 97.88 66 VAL A C 1
ATOM 486 O O . VAL A 1 66 ? -8.312 5.949 5.398 1 97.88 66 VAL A O 1
ATOM 489 N N . MET A 1 67 ? -9.047 4.391 3.975 1 95.88 67 MET A N 1
ATOM 490 C CA . MET A 1 67 ? -9.211 3.363 5 1 95.88 67 MET A CA 1
ATOM 491 C C . MET A 1 67 ? -7.863 2.887 5.52 1 95.88 67 MET A C 1
ATOM 493 O O . MET A 1 67 ? -7.582 2.984 6.715 1 95.88 67 MET A O 1
ATOM 497 N N . ASP A 1 68 ? -7.059 2.396 4.598 1 94.75 68 ASP A N 1
ATOM 498 C CA . ASP A 1 68 ? -5.75 1.829 4.91 1 94.75 68 ASP A CA 1
ATOM 499 C C . ASP A 1 68 ? -4.816 1.9 3.703 1 94.75 68 ASP A C 1
ATOM 501 O O . ASP A 1 68 ? -4.977 1.142 2.746 1 94.75 68 ASP A O 1
ATOM 505 N N . VAL A 1 69 ? -3.783 2.719 3.848 1 94.75 69 VAL A N 1
ATOM 506 C CA . VAL A 1 69 ? -2.928 2.973 2.691 1 94.75 69 VAL A CA 1
ATOM 507 C C . VAL A 1 69 ? -2.076 1.739 2.398 1 94.75 69 VAL A C 1
ATOM 509 O O . VAL A 1 69 ? -1.537 1.596 1.299 1 94.75 69 VAL A O 1
ATOM 512 N N . SER A 1 70 ? -1.971 0.796 3.359 1 91.88 70 SER A N 1
ATOM 513 C CA . SER A 1 70 ? -1.18 -0.41 3.141 1 91.88 70 SER A CA 1
ATOM 514 C C . SER A 1 70 ? -1.893 -1.376 2.199 1 91.88 70 SER A C 1
ATOM 516 O O . SER A 1 70 ? -1.282 -2.318 1.689 1 91.88 70 SER A O 1
ATOM 518 N N . ASP A 1 71 ? -3.152 -1.135 2.029 1 94 71 ASP A N 1
ATOM 519 C CA . ASP A 1 71 ? -3.918 -1.897 1.05 1 94 71 ASP A CA 1
ATOM 520 C C . ASP A 1 71 ? -3.66 -1.389 -0.367 1 94 71 ASP A C 1
ATOM 522 O O . ASP A 1 71 ? -3.658 -0.18 -0.607 1 94 71 ASP A O 1
ATOM 526 N N . ALA A 1 72 ? -3.484 -2.346 -1.288 1 93.19 72 ALA A N 1
ATOM 527 C CA . ALA A 1 72 ? -3.088 -1.994 -2.65 1 93.19 72 ALA A CA 1
ATOM 528 C C . ALA A 1 72 ? -4.137 -1.106 -3.314 1 93.19 72 ALA A C 1
ATOM 530 O O . ALA A 1 72 ? -3.799 -0.238 -4.125 1 93.19 72 ALA A O 1
ATOM 531 N N . PHE A 1 73 ? -5.398 -1.299 -2.98 1 94.75 73 PHE A N 1
ATOM 532 C CA . PHE A 1 73 ? -6.477 -0.488 -3.533 1 94.75 73 PHE A CA 1
ATOM 533 C C . PHE A 1 73 ? -6.312 0.974 -3.133 1 94.75 73 PHE A C 1
ATOM 535 O O . PHE A 1 73 ? -6.352 1.864 -3.984 1 94.75 73 PHE A O 1
ATOM 542 N N . PHE A 1 74 ? -6.016 1.171 -1.927 1 97.25 74 PHE A N 1
ATOM 543 C CA . PHE A 1 74 ? -5.906 2.529 -1.406 1 97.25 74 PHE A CA 1
ATOM 544 C C . PHE A 1 74 ? -4.547 3.127 -1.738 1 97.25 74 PHE A C 1
ATOM 546 O O . PHE A 1 74 ? -4.426 4.336 -1.949 1 97.25 74 PHE A O 1
ATOM 553 N N . GLY A 1 75 ? -3.582 2.287 -1.781 1 95.69 75 GLY A N 1
ATOM 554 C CA . GLY A 1 75 ? -2.311 2.766 -2.301 1 95.69 75 GLY A CA 1
ATOM 555 C C . GLY A 1 75 ? -2.42 3.354 -3.695 1 95.69 75 GLY A C 1
ATOM 556 O O . GLY A 1 75 ? -1.859 4.414 -3.973 1 95.69 75 GLY A O 1
ATOM 557 N N . ALA A 1 76 ? -3.127 2.666 -4.547 1 96 76 ALA A N 1
ATOM 558 C CA . ALA A 1 76 ? -3.33 3.129 -5.914 1 96 76 ALA A CA 1
ATOM 559 C C . ALA A 1 76 ? -4.125 4.434 -5.941 1 96 76 ALA A C 1
ATOM 561 O O . ALA A 1 76 ? -3.848 5.316 -6.754 1 96 76 ALA A O 1
ATOM 562 N N . LEU A 1 77 ? -5.09 4.52 -5.094 1 98.06 77 LEU A N 1
ATOM 563 C CA . LEU A 1 77 ? -5.867 5.746 -4.965 1 98.06 77 LEU A CA 1
ATOM 564 C C . LEU A 1 77 ? -4.965 6.93 -4.629 1 98.06 77 LEU A C 1
ATOM 566 O O . LEU A 1 77 ? -4.988 7.949 -5.316 1 98.06 77 LEU A O 1
ATOM 570 N N . VAL A 1 78 ? -4.121 6.75 -3.631 1 97.88 78 VAL A N 1
ATOM 571 C CA . VAL A 1 78 ? -3.232 7.809 -3.154 1 97.88 78 VAL A CA 1
ATOM 572 C C . VAL A 1 78 ? -2.227 8.164 -4.246 1 97.88 78 VAL A C 1
ATOM 574 O O . VAL A 1 78 ? -1.926 9.344 -4.457 1 97.88 78 VAL A O 1
ATOM 577 N N . LYS A 1 79 ? -1.735 7.18 -4.895 1 96.06 79 LYS A N 1
ATOM 578 C CA . LYS A 1 79 ? -0.778 7.422 -5.969 1 96.06 79 LYS A CA 1
ATOM 579 C C . LYS A 1 79 ? -1.399 8.266 -7.078 1 96.06 79 LYS A C 1
ATOM 581 O O . LYS A 1 79 ? -0.748 9.156 -7.629 1 96.06 79 LYS A O 1
ATOM 586 N N . ALA A 1 80 ? -2.592 7.969 -7.453 1 97.56 80 ALA A N 1
ATOM 587 C CA . ALA A 1 80 ? -3.301 8.727 -8.484 1 97.56 80 ALA A CA 1
ATOM 588 C C . ALA A 1 80 ? -3.492 10.18 -8.062 1 97.56 80 ALA A C 1
ATOM 590 O O . ALA A 1 80 ? -3.305 11.094 -8.867 1 97.56 80 ALA A O 1
ATOM 591 N N . VAL A 1 81 ? -3.867 10.359 -6.805 1 98.12 81 VAL A N 1
ATOM 592 C CA . VAL A 1 81 ? -4.008 11.703 -6.27 1 98.12 81 VAL A CA 1
ATOM 593 C C . VAL A 1 81 ? -2.67 12.438 -6.363 1 98.12 81 VAL A C 1
ATOM 595 O O . VAL A 1 81 ? -2.615 13.594 -6.797 1 98.12 81 VAL A O 1
ATOM 598 N N . ASP A 1 82 ? -1.672 11.789 -5.934 1 96.56 82 ASP A N 1
ATOM 599 C CA . ASP A 1 82 ? -0.331 12.367 -5.918 1 96.56 82 ASP A CA 1
ATOM 600 C C . ASP A 1 82 ? 0.119 12.742 -7.328 1 96.56 82 ASP A C 1
ATOM 602 O O . ASP A 1 82 ? 0.777 13.766 -7.523 1 96.56 82 ASP A O 1
ATOM 606 N N . THR A 1 83 ? -0.168 11.906 -8.273 1 95 83 THR A N 1
ATOM 607 C CA . THR A 1 83 ? 0.191 12.172 -9.664 1 95 83 THR A CA 1
ATOM 608 C C . THR A 1 83 ? -0.415 13.492 -10.133 1 95 83 THR A C 1
ATOM 610 O O . THR A 1 83 ? 0.27 14.305 -10.758 1 95 83 THR A O 1
ATOM 613 N N . VAL A 1 84 ? -1.631 13.727 -9.836 1 96.25 84 VAL A N 1
ATOM 614 C CA . VAL A 1 84 ? -2.285 14.977 -10.203 1 96.25 84 VAL A CA 1
ATOM 615 C C . VAL A 1 84 ? -1.693 16.125 -9.391 1 96.25 84 VAL A C 1
ATOM 617 O O . VAL A 1 84 ? -1.438 17.203 -9.93 1 96.25 84 VAL A O 1
ATOM 620 N N . ALA A 1 85 ? -1.518 15.875 -8.102 1 95.44 85 ALA A N 1
ATOM 621 C CA . ALA A 1 85 ? -0.971 16.906 -7.227 1 95.44 85 ALA A CA 1
ATOM 622 C C . ALA A 1 85 ? 0.369 17.422 -7.746 1 95.44 85 ALA A C 1
ATOM 624 O O . ALA A 1 85 ? 0.642 18.625 -7.707 1 95.44 85 ALA A O 1
ATOM 625 N N . GLN A 1 86 ? 1.151 16.578 -8.188 1 92.62 86 GLN A N 1
ATOM 626 C CA . GLN A 1 86 ? 2.473 16.922 -8.695 1 92.62 86 GLN A CA 1
ATOM 627 C C . GLN A 1 86 ? 2.371 17.859 -9.898 1 92.62 86 GLN A C 1
ATOM 629 O O . GLN A 1 86 ? 3.217 18.734 -10.086 1 92.62 86 GLN A O 1
ATOM 634 N N . GLN A 1 87 ? 1.402 17.641 -10.703 1 93.44 87 GLN A N 1
ATOM 635 C CA . GLN A 1 87 ? 1.192 18.5 -11.867 1 93.44 87 GLN A CA 1
ATOM 636 C C . GLN A 1 87 ? 0.937 19.938 -11.438 1 93.44 87 GLN A C 1
ATOM 638 O O . GLN A 1 87 ? 1.213 20.875 -12.188 1 93.44 87 GLN A O 1
ATOM 643 N N . PHE A 1 88 ? 0.449 20.109 -10.281 1 91.94 88 PHE A N 1
ATOM 644 C CA . PHE A 1 88 ? 0.141 21.438 -9.766 1 91.94 88 PHE A CA 1
ATOM 645 C C . PHE A 1 88 ? 1.163 21.859 -8.719 1 91.94 88 PHE A C 1
ATOM 647 O O . PHE A 1 88 ? 0.956 22.828 -8 1 91.94 88 PHE A O 1
ATOM 654 N N . GLN A 1 89 ? 2.234 21 -8.586 1 89.94 89 GLN A N 1
ATOM 655 C CA . GLN A 1 89 ? 3.324 21.25 -7.652 1 89.94 89 GLN A CA 1
ATOM 656 C C . GLN A 1 89 ? 2.809 21.359 -6.223 1 89.94 89 GLN A C 1
ATOM 658 O O . GLN A 1 89 ? 3.168 22.281 -5.492 1 89.94 89 GLN A O 1
ATOM 663 N N . LYS A 1 90 ? 1.87 20.516 -5.918 1 93 90 LYS A N 1
ATOM 664 C CA . LYS A 1 90 ? 1.311 20.453 -4.57 1 93 90 LYS A CA 1
ATOM 665 C C . LYS A 1 90 ? 1.772 19.203 -3.836 1 93 90 LYS A C 1
ATOM 667 O O . LYS A 1 90 ? 2.076 18.188 -4.465 1 93 90 LYS A O 1
ATOM 672 N N . ASN A 1 91 ? 1.8 19.312 -2.496 1 91.56 91 ASN A N 1
ATOM 673 C CA . ASN A 1 91 ? 2.109 18.172 -1.644 1 91.56 91 ASN A CA 1
ATOM 674 C C . ASN A 1 91 ? 0.845 17.438 -1.218 1 91.56 91 ASN A C 1
ATOM 676 O O . ASN A 1 91 ? -0.25 18 -1.245 1 91.56 91 ASN A O 1
ATOM 680 N N . VAL A 1 92 ? 1.078 16.203 -0.927 1 95.94 92 VAL A N 1
ATOM 681 C CA . VAL A 1 92 ? -0.062 15.398 -0.489 1 95.94 92 VAL A CA 1
ATOM 682 C C . VAL A 1 92 ? 0.168 14.906 0.939 1 95.94 92 VAL A C 1
ATOM 684 O O . VAL A 1 92 ? 1.241 14.391 1.261 1 95.94 92 VAL A O 1
ATOM 687 N N . LEU A 1 93 ? -0.811 15.141 1.81 1 96 93 LEU A N 1
ATOM 688 C CA . LEU A 1 93 ? -0.853 14.57 3.152 1 96 93 LEU A CA 1
ATOM 689 C C . LEU A 1 93 ? -1.937 13.5 3.258 1 96 93 LEU A C 1
ATOM 691 O O . LEU A 1 93 ? -3.059 13.703 2.785 1 96 93 LEU A O 1
ATOM 695 N N . ILE A 1 94 ? -1.559 12.422 3.879 1 97 94 ILE A N 1
ATOM 696 C CA . ILE A 1 94 ? -2.449 11.266 3.873 1 97 94 ILE A CA 1
ATOM 697 C C . ILE A 1 94 ? -2.799 10.875 5.309 1 97 94 ILE A C 1
ATOM 699 O O . ILE A 1 94 ? -1.94 10.898 6.191 1 97 94 ILE A O 1
ATOM 703 N N . GLY A 1 95 ? -4.055 10.523 5.531 1 96.31 95 GLY A N 1
ATOM 704 C CA . GLY A 1 95 ? -4.512 9.961 6.793 1 96.31 95 GLY A CA 1
ATOM 705 C C . GLY A 1 95 ? -5.293 8.672 6.625 1 96.31 95 GLY A C 1
ATOM 706 O O . GLY A 1 95 ? -6.066 8.523 5.676 1 96.31 95 GLY A O 1
ATOM 707 N N . ASN A 1 96 ? -5.062 7.734 7.543 1 95.88 96 ASN A N 1
ATOM 708 C CA . ASN A 1 96 ? -5.832 6.496 7.609 1 95.88 96 ASN A CA 1
ATOM 709 C C . ASN A 1 96 ? -7.027 6.629 8.547 1 95.88 96 ASN A C 1
ATOM 711 O O . ASN A 1 96 ? -6.945 7.301 9.578 1 95.88 96 ASN A O 1
ATOM 715 N N . SER A 1 97 ? -8.094 5.895 8.148 1 95.12 97 SER A N 1
ATOM 716 C CA . SER A 1 97 ? -9.289 6.074 8.969 1 95.12 97 SER A CA 1
ATOM 717 C C . SER A 1 97 ? -9.938 4.738 9.305 1 95.12 97 SER A C 1
ATOM 719 O O . SER A 1 97 ? -10.805 4.664 10.18 1 95.12 97 SER A O 1
ATOM 721 N N . TYR A 1 98 ? -9.711 3.594 8.633 1 91.88 98 TYR A N 1
ATOM 722 C CA . TYR A 1 98 ? -10 2.193 8.922 1 91.88 98 TYR A CA 1
ATOM 723 C C . TYR A 1 98 ? -11.5 1.946 9 1 91.88 98 TYR A C 1
ATOM 725 O O . TYR A 1 98 ? -11.961 1.105 9.781 1 91.88 98 TYR A O 1
ATOM 733 N N . HIS A 1 99 ? -12.273 2.818 8.367 1 93.19 99 HIS A N 1
ATOM 734 C CA . HIS A 1 99 ? -13.727 2.699 8.32 1 93.19 99 HIS A CA 1
ATOM 735 C C . HIS A 1 99 ? -14.328 2.775 9.719 1 93.19 99 HIS A C 1
ATOM 737 O O . HIS A 1 99 ? -15.266 2.033 10.039 1 93.19 99 HIS A O 1
ATOM 743 N N . GLU A 1 100 ? -13.789 3.574 10.539 1 94.38 100 GLU A N 1
ATOM 744 C CA . GLU A 1 100 ? -14.312 3.924 11.852 1 94.38 100 GLU A CA 1
ATOM 745 C C . GLU A 1 100 ? -14.695 5.398 11.922 1 94.38 100 GLU A C 1
ATOM 747 O O . GLU A 1 100 ? -13.891 6.27 11.586 1 94.38 100 GLU A O 1
ATOM 752 N N . ALA A 1 101 ? -15.859 5.664 12.391 1 96.44 101 ALA A N 1
ATOM 753 C CA . ALA A 1 101 ? -16.422 7.012 12.328 1 96.44 101 ALA A CA 1
ATOM 754 C C . ALA A 1 101 ? -15.508 8.016 13.031 1 96.44 101 ALA A C 1
ATOM 756 O O . ALA A 1 101 ? -15.211 9.078 12.484 1 96.44 101 ALA A O 1
ATOM 757 N N . GLU A 1 102 ? -15.039 7.645 14.195 1 95.62 102 GLU A N 1
ATOM 758 C CA . GLU A 1 102 ? -14.195 8.555 14.969 1 95.62 102 GLU A CA 1
ATOM 759 C C . GLU A 1 102 ? -12.875 8.828 14.258 1 95.62 102 GLU A C 1
ATOM 761 O O . GLU A 1 102 ? -12.398 9.961 14.234 1 95.62 102 GLU A O 1
ATOM 766 N N . LYS A 1 103 ? -12.32 7.855 13.703 1 94.44 103 LYS A N 1
ATOM 767 C CA . LYS A 1 103 ? -11.047 8.008 13 1 94.44 103 LYS A CA 1
ATOM 768 C C . LYS A 1 103 ? -11.219 8.805 11.711 1 94.44 103 LYS A C 1
ATOM 770 O O . LYS A 1 103 ? -10.352 9.594 11.344 1 94.44 103 LYS A O 1
ATOM 775 N N . GLU A 1 104 ? -12.312 8.516 10.992 1 97 104 GLU A N 1
ATOM 776 C CA . GLU A 1 104 ? -12.602 9.289 9.789 1 97 104 GLU A CA 1
ATOM 777 C C . GLU A 1 104 ? -12.758 10.773 10.117 1 97 104 GLU A C 1
ATOM 779 O O . GLU A 1 104 ? -12.18 11.625 9.445 1 97 104 GLU A O 1
ATOM 784 N N . ARG A 1 105 ? -13.531 11.047 11.172 1 96.5 105 ARG A N 1
ATOM 785 C CA . ARG A 1 105 ? -13.742 12.422 11.617 1 96.5 105 ARG A CA 1
ATOM 786 C C . ARG A 1 105 ? -12.422 13.094 11.961 1 96.5 105 ARG A C 1
ATOM 788 O O . ARG A 1 105 ? -12.133 14.195 11.484 1 96.5 105 ARG A O 1
ATOM 795 N N . ASN A 1 106 ? -11.656 12.406 12.734 1 93.56 106 ASN A N 1
ATOM 796 C CA . ASN A 1 106 ? -10.383 12.961 13.18 1 93.56 106 ASN A CA 1
ATOM 797 C C . ASN A 1 106 ? -9.438 13.203 12 1 93.56 106 ASN A C 1
ATOM 799 O O . ASN A 1 106 ? -8.742 14.219 11.961 1 93.56 106 ASN A O 1
ATOM 803 N N . ALA A 1 107 ? -9.367 12.266 11.133 1 95.31 107 ALA A N 1
ATOM 804 C CA . ALA A 1 107 ? -8.484 12.406 9.977 1 95.31 107 ALA A CA 1
ATOM 805 C C . ALA A 1 107 ? -8.859 13.625 9.141 1 95.31 107 ALA A C 1
ATOM 807 O O . ALA A 1 107 ? -7.992 14.375 8.703 1 95.31 107 ALA A O 1
ATOM 808 N N . ILE A 1 108 ? -10.125 13.812 8.914 1 96.75 108 ILE A N 1
ATOM 809 C CA . ILE A 1 108 ? -10.602 14.953 8.148 1 96.75 108 ILE A CA 1
ATOM 810 C C . ILE A 1 108 ? -10.266 16.25 8.883 1 96.75 108 ILE A C 1
ATOM 812 O O . ILE A 1 108 ? -9.727 17.188 8.281 1 96.75 108 ILE A O 1
ATOM 816 N N . GLU A 1 109 ? -10.516 16.25 10.141 1 93.25 109 GLU A N 1
ATOM 817 C CA . GLU A 1 109 ? -10.297 17.438 10.953 1 93.25 109 GLU A CA 1
ATOM 818 C C . GLU A 1 109 ? -8.82 17.812 10.984 1 93.25 109 GLU A C 1
ATOM 820 O O . GLU A 1 109 ? -8.477 19 10.914 1 93.25 109 GLU A O 1
ATOM 825 N N . VAL A 1 110 ? -8.016 16.844 11.148 1 90.44 110 VAL A N 1
ATOM 826 C CA . VAL A 1 110 ? -6.578 17.078 11.188 1 90.44 110 VAL A CA 1
ATOM 827 C C . VAL A 1 110 ? -6.129 17.75 9.891 1 90.44 110 VAL A C 1
ATOM 829 O O . VAL A 1 110 ? -5.363 18.719 9.906 1 90.44 110 VAL A O 1
ATOM 832 N N . LEU A 1 111 ? -6.602 17.266 8.766 1 94.12 111 LEU A N 1
ATOM 833 C CA . LEU A 1 111 ? -6.203 17.812 7.473 1 94.12 111 LEU A CA 1
ATOM 834 C C . LEU A 1 111 ? -6.73 19.234 7.297 1 94.12 111 LEU A C 1
ATOM 836 O O . LEU A 1 111 ? -6.059 20.078 6.707 1 94.12 111 LEU A O 1
ATOM 840 N N . ILE A 1 112 ? -7.898 19.453 7.789 1 90.62 112 ILE A N 1
ATOM 841 C CA . ILE A 1 112 ? -8.469 20.781 7.738 1 90.62 112 ILE A CA 1
ATOM 842 C C . ILE A 1 112 ? -7.629 21.734 8.594 1 90.62 112 ILE A C 1
ATOM 844 O O . ILE A 1 112 ? -7.312 22.844 8.172 1 90.62 112 ILE A O 1
ATOM 848 N N . ARG A 1 113 ? -7.297 21.234 9.727 1 82.94 113 ARG A N 1
ATOM 849 C CA . ARG A 1 113 ? -6.465 22.031 10.617 1 82.94 113 ARG A CA 1
ATOM 850 C C . ARG A 1 113 ? -5.117 22.359 9.977 1 82.94 113 ARG A C 1
ATOM 852 O O . ARG A 1 113 ? -4.523 23.391 10.258 1 82.94 113 ARG A O 1
ATOM 859 N N . GLN A 1 114 ? -4.727 21.469 9.148 1 82.12 114 GLN A N 1
ATOM 860 C CA . GLN A 1 114 ? -3.461 21.656 8.453 1 82.12 114 GLN A CA 1
ATOM 861 C C . GLN A 1 114 ? -3.646 22.531 7.211 1 82.12 114 GLN A C 1
ATOM 863 O O . GLN A 1 114 ? -2.754 22.609 6.367 1 82.12 114 GLN A O 1
ATOM 868 N N . ARG A 1 115 ? -4.777 23.062 6.988 1 84.44 115 ARG A N 1
ATOM 869 C CA . ARG A 1 115 ? -5.125 24.047 5.969 1 84.44 115 ARG A CA 1
ATOM 870 C C . ARG A 1 115 ? -5.164 23.406 4.582 1 84.44 115 ARG A C 1
ATOM 872 O O . ARG A 1 115 ? -4.785 24.031 3.594 1 84.44 115 ARG A O 1
ATOM 879 N N . CYS A 1 116 ? -5.43 22.188 4.574 1 90.81 116 CYS A N 1
ATOM 880 C CA . CYS A 1 116 ? -5.715 21.562 3.281 1 90.81 116 CYS A CA 1
ATOM 881 C C . CYS A 1 116 ? -7.051 22.062 2.729 1 90.81 116 CYS A C 1
ATOM 883 O O . CYS A 1 116 ? -8.102 21.781 3.303 1 90.81 116 CYS A O 1
ATOM 885 N N . ASN A 1 117 ? -6.961 22.766 1.637 1 91.12 117 ASN A N 1
ATOM 886 C CA . ASN A 1 117 ? -8.195 23.297 1.08 1 91.12 117 ASN A CA 1
ATOM 887 C C . ASN A 1 117 ? -8.773 22.375 0.01 1 91.12 117 ASN A C 1
ATOM 889 O O . ASN A 1 117 ? -9.898 22.578 -0.448 1 91.12 117 ASN A O 1
ATOM 893 N N . ALA A 1 118 ? -8.031 21.484 -0.453 1 96.94 118 ALA A N 1
ATOM 894 C CA . ALA A 1 118 ? -8.5 20.391 -1.305 1 96.94 118 ALA A CA 1
ATOM 895 C C . ALA A 1 118 ? -8.359 19.047 -0.595 1 96.94 118 ALA A C 1
ATOM 897 O O . ALA A 1 118 ? -7.266 18.672 -0.177 1 96.94 118 ALA A O 1
ATOM 898 N N . LEU A 1 119 ? -9.508 18.328 -0.483 1 98.31 119 LEU A N 1
ATOM 899 C CA . LEU A 1 119 ? -9.547 17.062 0.245 1 98.31 119 LEU A CA 1
ATOM 900 C C . LEU A 1 119 ? -10.219 15.969 -0.588 1 98.31 119 LEU A C 1
ATOM 902 O O . LEU A 1 119 ? -11.281 16.203 -1.169 1 98.31 119 LEU A O 1
ATOM 906 N N . ILE A 1 120 ? -9.578 14.914 -0.741 1 98.81 120 ILE A N 1
ATOM 907 C CA . ILE A 1 120 ? -10.188 13.703 -1.281 1 98.81 120 ILE A CA 1
ATOM 908 C C . ILE A 1 120 ? -10.469 12.719 -0.149 1 98.81 120 ILE A C 1
ATOM 910 O O . ILE A 1 120 ? -9.547 12.219 0.492 1 98.81 120 ILE A O 1
ATOM 914 N N . VAL A 1 121 ? -11.734 12.359 0.074 1 98.81 121 VAL A N 1
ATOM 915 C CA . VAL A 1 121 ? -12.094 11.648 1.297 1 98.81 121 VAL A CA 1
ATOM 916 C C . VAL A 1 121 ? -12.844 10.367 0.95 1 98.81 121 VAL A C 1
ATOM 918 O O . VAL A 1 121 ? -13.906 10.414 0.323 1 98.81 121 VAL A O 1
ATOM 921 N N . HIS A 1 122 ? -12.25 9.297 1.278 1 98.56 122 HIS A N 1
ATOM 922 C CA . HIS A 1 122 ? -12.953 8.016 1.318 1 98.56 122 HIS A CA 1
ATOM 923 C C . HIS A 1 122 ? -13.492 7.727 2.715 1 98.56 122 HIS A C 1
ATOM 925 O O . HIS A 1 122 ? -12.766 7.234 3.578 1 98.56 122 HIS A O 1
ATOM 931 N N . SER A 1 123 ? -14.781 7.996 2.949 1 97.88 123 SER A N 1
ATOM 932 C CA . SER A 1 123 ? -15.469 7.793 4.223 1 97.88 123 SER A CA 1
ATOM 933 C C . SER A 1 123 ? -16.719 6.945 4.051 1 97.88 123 SER A C 1
ATOM 935 O O . SER A 1 123 ? -17.578 7.246 3.211 1 97.88 123 SER A O 1
ATOM 937 N N . LYS A 1 124 ? -16.781 5.941 4.883 1 97.12 124 LYS A N 1
ATOM 938 C CA . LYS A 1 124 ? -17.906 5.023 4.766 1 97.12 124 LYS A CA 1
ATOM 939 C C . LYS A 1 124 ? -18.641 4.879 6.098 1 97.12 124 LYS A C 1
ATOM 941 O O . LYS A 1 124 ? -19.781 4.418 6.137 1 97.12 124 LYS A O 1
ATOM 946 N N . ALA A 1 125 ? -18.047 5.359 7.152 1 96.38 125 ALA A N 1
ATOM 947 C CA . ALA A 1 125 ? -18.625 5.129 8.477 1 96.38 125 ALA A CA 1
ATOM 948 C C . ALA A 1 125 ? -19.391 6.359 8.969 1 96.38 125 ALA A C 1
ATOM 950 O O . ALA A 1 125 ? -20.359 6.238 9.711 1 96.38 125 ALA A O 1
ATOM 951 N N . LEU A 1 126 ? -18.938 7.566 8.609 1 97.56 126 LEU A N 1
ATOM 952 C CA . LEU A 1 126 ? -19.625 8.789 9.023 1 97.56 126 LEU A CA 1
ATOM 953 C C . LEU A 1 126 ? -21 8.891 8.367 1 97.56 126 LEU A C 1
ATOM 955 O O . LEU A 1 126 ? -21.188 8.445 7.227 1 97.56 126 LEU A O 1
ATOM 959 N N . SER A 1 127 ? -21.891 9.477 9.039 1 97.31 127 SER A N 1
ATOM 960 C CA . SER A 1 127 ? -23.234 9.672 8.484 1 97.31 127 SER A CA 1
ATOM 961 C C . SER A 1 127 ? -23.219 10.727 7.383 1 97.31 127 SER A C 1
ATOM 963 O O . SER A 1 127 ? -22.312 11.547 7.309 1 97.31 127 SER A O 1
ATOM 965 N N . ASP A 1 128 ? -24.25 10.703 6.566 1 97.44 128 ASP A N 1
ATOM 966 C CA . ASP A 1 128 ? -24.406 11.711 5.52 1 97.44 128 ASP A CA 1
ATOM 967 C C . ASP A 1 128 ? -24.5 13.109 6.117 1 97.44 128 ASP A C 1
ATOM 969 O O . ASP A 1 128 ? -24 14.078 5.539 1 97.44 128 ASP A O 1
ATOM 973 N N . ALA A 1 129 ? -25.156 13.18 7.215 1 97.38 129 ALA A N 1
ATOM 974 C CA . ALA A 1 129 ? -25.328 14.469 7.871 1 97.38 129 ALA A CA 1
ATOM 975 C C . ALA A 1 129 ? -23.984 15.062 8.281 1 97.38 129 ALA A C 1
ATOM 977 O O . ALA A 1 129 ? -23.719 16.25 8.055 1 97.38 129 ALA A O 1
ATOM 978 N N . GLU A 1 130 ? -23.156 14.25 8.867 1 97.06 130 GLU A N 1
ATOM 979 C CA . GLU A 1 130 ? -21.844 14.719 9.305 1 97.06 130 GLU A CA 1
ATOM 980 C C . GLU A 1 130 ? -20.953 15.078 8.117 1 97.06 130 GLU A C 1
ATOM 982 O O . GLU A 1 130 ? -20.25 16.094 8.148 1 97.06 130 GLU A O 1
ATOM 987 N N . ILE A 1 131 ? -21 14.289 7.121 1 98.31 131 ILE A N 1
ATOM 988 C CA . ILE A 1 131 ? -20.203 14.547 5.922 1 98.31 131 ILE A CA 1
ATOM 989 C C . ILE A 1 131 ? -20.672 15.844 5.27 1 98.31 131 ILE A C 1
ATOM 991 O O . ILE A 1 131 ? -19.844 16.641 4.801 1 98.31 131 ILE A O 1
ATOM 995 N N . SER A 1 132 ? -21.969 16.047 5.25 1 97.81 132 SER A N 1
ATOM 996 C CA . SER A 1 132 ? -22.531 17.266 4.66 1 97.81 132 SER A CA 1
ATOM 997 C C . SER A 1 132 ? -22.016 18.516 5.375 1 97.81 132 SER A C 1
ATOM 999 O O . SER A 1 132 ? -21.781 19.547 4.746 1 97.81 132 SER A O 1
ATOM 1001 N N . GLU A 1 133 ? -21.844 18.406 6.664 1 96 133 GLU A N 1
ATOM 1002 C CA . GLU A 1 133 ? -21.297 19.516 7.434 1 96 133 GLU A CA 1
ATOM 1003 C C . GLU A 1 133 ? -19.875 19.844 6.984 1 96 133 GLU A C 1
ATOM 1005 O O . GLU A 1 133 ? -19.531 21.016 6.828 1 96 133 GLU A O 1
ATOM 1010 N N . PHE A 1 134 ? -19.062 18.812 6.832 1 96.69 134 PHE A N 1
ATOM 1011 C CA . PHE A 1 134 ? -17.703 19.031 6.348 1 96.69 134 PHE A CA 1
ATOM 1012 C C . PHE A 1 134 ? -17.719 19.641 4.949 1 96.69 134 PHE A C 1
ATOM 1014 O O . PHE A 1 134 ? -16.953 20.562 4.66 1 96.69 134 PHE A O 1
ATOM 1021 N N . LEU A 1 135 ? -18.594 19.109 4.094 1 97.19 135 LEU A N 1
ATOM 1022 C CA . LEU A 1 135 ? -18.688 19.578 2.711 1 97.19 135 LEU A CA 1
ATOM 1023 C C . LEU A 1 135 ? -19.109 21.047 2.654 1 97.19 135 LEU A C 1
ATOM 1025 O O . LEU A 1 135 ? -18.656 21.781 1.777 1 97.19 135 LEU A O 1
ATOM 1029 N N . GLU A 1 136 ? -19.953 21.438 3.531 1 94.12 136 GLU A N 1
ATOM 1030 C CA . GLU A 1 136 ? -20.406 22.812 3.59 1 94.12 136 GLU A CA 1
ATOM 1031 C C . GLU A 1 136 ? -19.266 23.766 3.971 1 94.12 136 GLU A C 1
ATOM 1033 O O . GLU A 1 136 ? -19.172 24.875 3.457 1 94.12 136 GLU A O 1
ATOM 1038 N N . HIS A 1 137 ? -18.406 23.297 4.789 1 92.19 137 HIS A N 1
ATOM 1039 C CA . HIS A 1 137 ? -17.359 24.141 5.344 1 92.19 137 HIS A CA 1
ATOM 1040 C C . HIS A 1 137 ? -16.109 24.125 4.465 1 92.19 137 HIS A C 1
ATOM 1042 O O . HIS A 1 137 ? -15.305 25.062 4.504 1 92.19 137 HIS A O 1
ATOM 1048 N N . VAL A 1 138 ? -15.883 23.047 3.736 1 95.25 138 VAL A N 1
ATOM 1049 C CA . VAL A 1 138 ? -14.695 22.906 2.91 1 95.25 138 VAL A CA 1
ATOM 1050 C C . VAL A 1 138 ? -15.094 22.734 1.446 1 95.25 138 VAL A C 1
ATOM 1052 O O . VAL A 1 138 ? -15.266 21.609 0.964 1 95.25 138 VAL A O 1
ATOM 1055 N N . PRO A 1 139 ? -15.094 23.781 0.738 1 94.88 139 PRO A N 1
ATOM 1056 C CA . PRO A 1 139 ? -15.555 23.75 -0.65 1 94.88 139 PRO A CA 1
ATOM 1057 C C . PRO A 1 139 ? -14.734 22.797 -1.518 1 94.88 139 PRO A C 1
ATOM 1059 O O . PRO A 1 139 ? -15.25 22.234 -2.488 1 94.88 139 PRO A O 1
ATOM 1062 N N . GLY A 1 140 ? -13.539 22.562 -1.195 1 97.44 140 GLY A N 1
ATOM 1063 C CA . GLY A 1 140 ? -12.664 21.703 -1.971 1 97.44 140 GLY A CA 1
ATOM 1064 C C . GLY A 1 140 ? -12.648 20.266 -1.481 1 97.44 140 GLY A C 1
ATOM 1065 O O . GLY A 1 140 ? -11.758 19.484 -1.837 1 97.44 140 GLY A O 1
ATOM 1066 N N . MET A 1 141 ? -13.594 19.844 -0.687 1 98.38 141 MET A N 1
ATOM 1067 C CA . MET A 1 141 ? -13.703 18.453 -0.252 1 98.38 141 MET A CA 1
ATOM 1068 C C . MET A 1 141 ? -14.547 17.641 -1.228 1 98.38 141 MET A C 1
ATOM 1070 O O . MET A 1 141 ? -15.648 18.062 -1.603 1 98.38 141 MET A O 1
ATOM 1074 N N . VAL A 1 142 ? -14.023 16.562 -1.683 1 98.81 142 VAL A N 1
ATOM 1075 C CA . VAL A 1 142 ? -14.695 15.648 -2.611 1 98.81 142 VAL A CA 1
ATOM 1076 C C . VAL A 1 142 ? -14.734 14.242 -2.021 1 98.81 142 VAL A C 1
ATOM 1078 O O . VAL A 1 142 ? -13.758 13.781 -1.429 1 98.81 142 VAL A O 1
ATOM 1081 N N . MET A 1 143 ? -15.906 13.609 -2.121 1 98.69 143 MET A N 1
ATOM 1082 C CA . MET A 1 143 ? -16.078 12.234 -1.658 1 98.69 143 MET A CA 1
ATOM 1083 C C . MET A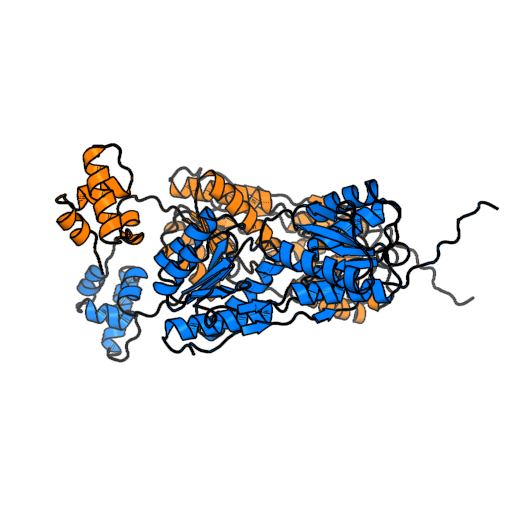 1 143 ? -15.766 11.242 -2.771 1 98.69 143 MET A C 1
ATOM 1085 O O . MET A 1 143 ? -16.125 11.461 -3.928 1 98.69 143 MET A O 1
ATOM 1089 N N . ILE A 1 144 ? -15.062 10.227 -2.469 1 98.44 144 ILE A N 1
ATOM 1090 C CA . ILE A 1 144 ? -14.812 9.164 -3.436 1 98.44 144 ILE A CA 1
ATOM 1091 C C . ILE A 1 144 ? -15.43 7.855 -2.939 1 98.44 144 ILE A C 1
ATOM 1093 O O . ILE A 1 144 ? -15.367 7.547 -1.748 1 98.44 144 ILE A O 1
ATOM 1097 N N . ASN A 1 145 ? -16.125 7.125 -3.793 1 97.12 145 ASN A N 1
ATOM 1098 C CA . ASN A 1 145 ? -16.812 5.863 -3.541 1 97.12 145 ASN A CA 1
ATOM 1099 C C . ASN A 1 145 ? -18.031 6.055 -2.637 1 97.12 145 ASN A C 1
ATOM 1101 O O . ASN A 1 145 ? -18.281 5.23 -1.757 1 97.12 145 ASN A O 1
ATOM 1105 N N . ARG A 1 146 ? -18.641 7.168 -2.756 1 96.56 146 ARG A N 1
ATOM 1106 C CA . ARG A 1 146 ? -19.859 7.492 -2.004 1 96.56 146 ARG A CA 1
ATOM 1107 C C . ARG A 1 146 ? -20.594 8.656 -2.643 1 96.56 146 ARG A C 1
ATOM 1109 O O . ARG A 1 146 ? -19.984 9.602 -3.146 1 96.56 146 ARG A O 1
ATOM 1116 N N . ILE A 1 147 ? -21.906 8.539 -2.691 1 96.94 147 ILE A N 1
ATOM 1117 C CA . ILE A 1 147 ? -22.75 9.648 -3.137 1 96.94 147 ILE A CA 1
ATOM 1118 C C . ILE A 1 147 ? -23.531 10.219 -1.953 1 96.94 147 ILE A C 1
ATOM 1120 O O . ILE A 1 147 ? -24.297 9.5 -1.308 1 96.94 147 ILE A O 1
ATOM 1124 N N . VAL A 1 148 ? -23.297 11.477 -1.707 1 97.56 148 VAL A N 1
ATOM 1125 C CA . VAL A 1 148 ? -23.969 12.156 -0.609 1 97.56 148 VAL A CA 1
ATOM 1126 C C . VAL A 1 148 ? -25.125 13 -1.154 1 97.56 148 VAL A C 1
ATOM 1128 O O . VAL A 1 148 ? -24.906 13.906 -1.964 1 97.56 148 VAL A O 1
ATOM 1131 N N . PRO A 1 149 ? -26.328 12.75 -0.708 1 96.44 149 PRO A N 1
ATOM 1132 C CA . PRO A 1 149 ? -27.453 13.523 -1.209 1 96.44 149 PRO A CA 1
ATOM 1133 C C . PRO A 1 149 ? -27.266 15.031 -1.031 1 96.44 149 PRO A C 1
ATOM 1135 O O . PRO A 1 149 ? -26.906 15.484 0.054 1 96.44 149 PRO A O 1
ATOM 1138 N N . GLY A 1 150 ? -27.5 15.75 -2.119 1 96.31 150 GLY A N 1
ATOM 1139 C CA . GLY A 1 150 ? -27.359 17.203 -2.09 1 96.31 150 GLY A CA 1
ATOM 1140 C C . GLY A 1 150 ? -25.984 17.672 -2.502 1 96.31 150 GLY A C 1
ATOM 1141 O O . GLY A 1 150 ? -25.797 18.859 -2.795 1 96.31 150 GLY A O 1
ATOM 1142 N N . TYR A 1 151 ? -25.062 16.75 -2.523 1 97.69 151 TYR A N 1
ATOM 1143 C CA . TYR A 1 151 ? -23.688 17.094 -2.879 1 97.69 151 TYR A CA 1
ATOM 1144 C C . TYR A 1 151 ? -23.156 16.172 -3.961 1 97.69 151 TYR A C 1
ATOM 1146 O O . TYR A 1 151 ? -21.953 15.844 -3.971 1 97.69 151 TYR A O 1
ATOM 1154 N N . GLU A 1 152 ? -24.016 15.734 -4.836 1 97.44 152 GLU A N 1
ATOM 1155 C CA . GLU A 1 152 ? -23.656 14.75 -5.855 1 97.44 152 GLU A CA 1
ATOM 1156 C C . GLU A 1 152 ? -22.531 15.273 -6.746 1 97.44 152 GLU A C 1
ATOM 1158 O O . GLU A 1 152 ? -21.672 14.5 -7.188 1 97.44 152 GLU A O 1
ATOM 1163 N N . HIS A 1 153 ? -22.469 16.547 -6.938 1 97.19 153 HIS A N 1
ATOM 1164 C CA . HIS A 1 153 ? -21.484 17.172 -7.82 1 97.19 153 HIS A CA 1
ATOM 1165 C C . HIS A 1 153 ? -20.094 17.141 -7.207 1 97.19 153 HIS A C 1
ATOM 1167 O O . HIS A 1 153 ? -19.109 17.391 -7.895 1 97.19 153 HIS A O 1
ATOM 1173 N N . ARG A 1 154 ? -20 16.734 -5.926 1 98.06 154 ARG A N 1
ATOM 1174 C CA . ARG A 1 154 ? -18.734 16.625 -5.207 1 98.06 154 ARG A CA 1
ATOM 1175 C C . ARG A 1 154 ? -18.422 15.188 -4.82 1 98.06 154 ARG A C 1
ATOM 1177 O O . ARG A 1 154 ? -17.656 14.938 -3.889 1 98.06 154 ARG A O 1
ATOM 1184 N N . CYS A 1 155 ? -19.156 14.32 -5.5 1 98.5 155 CYS A N 1
ATOM 1185 C CA . CYS A 1 155 ? -18.969 12.898 -5.23 1 98.5 155 CYS A CA 1
ATOM 1186 C C . CYS A 1 155 ? -18.578 12.148 -6.496 1 98.5 155 CYS A C 1
ATOM 1188 O O . CYS A 1 155 ? -19.062 12.461 -7.582 1 98.5 155 CYS A O 1
ATOM 1190 N N . VAL A 1 156 ? -17.625 11.281 -6.359 1 98.62 156 VAL A N 1
ATOM 1191 C CA . VAL A 1 156 ? -17.266 10.328 -7.406 1 98.62 156 VAL A CA 1
ATOM 1192 C C . VAL A 1 156 ? -17.594 8.906 -6.953 1 98.62 156 VAL A C 1
ATOM 1194 O O . VAL A 1 156 ? -17.016 8.414 -5.98 1 98.62 156 VAL A O 1
ATOM 1197 N N . GLY A 1 157 ? -18.516 8.281 -7.586 1 97.81 157 GLY A N 1
ATOM 1198 C CA . GLY A 1 157 ? -18.984 6.977 -7.152 1 97.81 157 GLY A CA 1
ATOM 1199 C C . GLY A 1 157 ? -18.734 5.883 -8.18 1 97.81 157 GLY A C 1
ATOM 1200 O O . GLY A 1 157 ? -18.188 6.145 -9.25 1 97.81 157 GLY A O 1
ATOM 1201 N N . LEU A 1 158 ? -18.969 4.648 -7.801 1 97.81 158 LEU A N 1
ATOM 1202 C CA . LEU A 1 158 ? -18.922 3.457 -8.641 1 97.81 158 LEU A CA 1
ATOM 1203 C C . LEU A 1 158 ? -20.219 2.656 -8.531 1 97.81 158 LEU A C 1
ATOM 1205 O O . LEU A 1 158 ? -20.781 2.549 -7.441 1 97.81 158 LEU A O 1
ATOM 1209 N N . ASP A 1 159 ? -20.609 2.043 -9.609 1 97.62 159 ASP A N 1
ATOM 1210 C CA . ASP A 1 159 ? -21.781 1.169 -9.586 1 97.62 159 ASP A CA 1
ATOM 1211 C C . ASP A 1 159 ? -21.406 -0.24 -9.133 1 97.62 159 ASP A C 1
ATOM 1213 O O . ASP A 1 159 ? -21.25 -1.146 -9.953 1 97.62 159 ASP A O 1
ATOM 1217 N N . ASN A 1 160 ? -21.375 -0.448 -7.879 1 97.81 160 ASN A N 1
ATOM 1218 C CA . ASN A 1 160 ? -20.969 -1.713 -7.266 1 97.81 160 ASN A CA 1
ATOM 1219 C C . ASN A 1 160 ? -21.922 -2.844 -7.652 1 97.81 160 ASN A C 1
ATOM 1221 O O . ASN A 1 160 ? -21.484 -3.973 -7.887 1 97.81 160 ASN A O 1
ATOM 1225 N N . VAL A 1 161 ? -23.188 -2.572 -7.695 1 98.38 161 VAL A N 1
ATOM 1226 C CA . VAL A 1 161 ? -24.188 -3.588 -7.977 1 98.38 161 VAL A CA 1
ATOM 1227 C C . VAL A 1 161 ? -23.969 -4.16 -9.375 1 98.38 161 VAL A C 1
ATOM 1229 O O . VAL A 1 161 ? -23.922 -5.379 -9.555 1 98.38 161 VAL A O 1
ATOM 1232 N N . SER A 1 162 ? -23.75 -3.303 -10.297 1 98.19 162 SER A N 1
ATOM 1233 C CA . SER A 1 162 ? -23.531 -3.74 -11.672 1 98.19 162 SER A CA 1
ATOM 1234 C C . SER A 1 162 ? -22.266 -4.59 -11.781 1 98.19 162 SER A C 1
ATOM 1236 O O . SER A 1 162 ? -22.234 -5.562 -12.539 1 98.19 162 SER A O 1
ATOM 1238 N N . GLY A 1 163 ? -21.266 -4.184 -11.039 1 98.56 163 GLY A N 1
ATOM 1239 C CA . GLY A 1 163 ? -20.047 -4.969 -11.039 1 98.56 163 GLY A CA 1
ATOM 1240 C C . GLY A 1 163 ? -20.25 -6.383 -10.531 1 98.56 163 GLY A C 1
ATOM 1241 O O . GLY A 1 163 ? -19.781 -7.344 -11.148 1 98.56 163 GLY A O 1
ATOM 1242 N N . ALA A 1 164 ? -20.953 -6.457 -9.484 1 98.75 164 ALA A N 1
ATOM 1243 C CA . ALA A 1 164 ? -21.219 -7.762 -8.891 1 98.75 164 ALA A CA 1
ATOM 1244 C C . ALA A 1 164 ? -22.109 -8.609 -9.781 1 98.75 164 ALA A C 1
ATOM 1246 O O . ALA A 1 164 ? -21.922 -9.828 -9.891 1 98.75 164 ALA A O 1
ATOM 1247 N N . MET A 1 165 ? -23.047 -7.992 -10.398 1 98.69 165 MET A N 1
ATOM 1248 C CA . MET A 1 165 ? -23.922 -8.695 -11.328 1 98.69 165 MET A CA 1
ATOM 1249 C C . MET A 1 165 ? -23.141 -9.266 -12.5 1 98.69 165 MET A C 1
ATOM 1251 O O . MET A 1 165 ? -23.344 -10.422 -12.883 1 98.69 165 MET A O 1
ATOM 1255 N N . MET A 1 166 ? -22.281 -8.492 -13.031 1 98.38 166 MET A N 1
ATOM 1256 C CA . MET A 1 166 ? -21.453 -8.914 -14.164 1 98.38 166 MET A CA 1
ATOM 1257 C C . MET A 1 166 ? -20.609 -10.125 -13.805 1 98.38 166 MET A C 1
ATOM 1259 O O . MET A 1 166 ? -20.531 -11.086 -14.578 1 98.38 166 MET A O 1
ATOM 1263 N N . ALA A 1 167 ? -20 -10.039 -12.633 1 98.75 167 ALA A N 1
ATOM 1264 C CA . ALA A 1 167 ? -19.172 -11.141 -12.164 1 98.75 167 ALA A CA 1
ATOM 1265 C C . ALA A 1 167 ? -19.984 -12.422 -12 1 98.75 167 ALA A C 1
ATOM 1267 O O . ALA A 1 167 ? -19.578 -13.484 -12.484 1 98.75 167 ALA A O 1
ATOM 1268 N N . THR A 1 168 ? -21.094 -12.297 -11.398 1 98.81 168 THR A N 1
ATOM 1269 C CA . THR A 1 168 ? -21.922 -13.453 -11.109 1 98.81 168 THR A CA 1
ATOM 1270 C C . THR A 1 168 ? -22.531 -14.016 -12.391 1 98.81 168 THR A C 1
ATOM 1272 O O . THR A 1 168 ? -22.578 -15.234 -12.586 1 98.81 168 THR A O 1
ATOM 1275 N N . ARG A 1 169 ? -22.953 -13.172 -13.289 1 98.56 169 ARG A N 1
ATOM 1276 C CA . ARG A 1 169 ? -23.5 -13.594 -14.57 1 98.56 169 ARG A CA 1
ATOM 1277 C C . ARG A 1 169 ? -22.484 -14.391 -15.375 1 98.56 169 ARG A C 1
ATOM 1279 O O . ARG A 1 169 ? -22.828 -15.352 -16.062 1 98.56 169 ARG A O 1
ATOM 1286 N N . MET A 1 170 ? -21.281 -13.953 -15.273 1 98.5 170 MET A N 1
ATOM 1287 C CA . MET A 1 170 ? -20.234 -14.695 -15.977 1 98.5 170 MET A CA 1
ATOM 1288 C C . MET A 1 170 ? -20.172 -16.141 -15.484 1 98.5 170 MET A C 1
ATOM 1290 O O . MET A 1 170 ? -20.062 -17.062 -16.297 1 98.5 170 MET A O 1
ATOM 1294 N N . LEU A 1 171 ? -20.234 -16.297 -14.203 1 98.69 171 LEU A N 1
ATOM 1295 C CA . LEU A 1 171 ? -20.188 -17.641 -13.617 1 98.69 171 LEU A CA 1
ATOM 1296 C C . LEU A 1 171 ? -21.406 -18.453 -14.023 1 98.69 171 LEU A C 1
ATOM 1298 O O . LEU A 1 171 ? -21.281 -19.625 -14.383 1 98.69 171 LEU A O 1
ATOM 1302 N N . LEU A 1 172 ? -22.547 -17.828 -14.039 1 98.38 172 LEU A N 1
ATOM 1303 C CA . LEU A 1 172 ? -23.797 -18.484 -14.414 1 98.38 172 LEU A CA 1
ATOM 1304 C C . LEU A 1 172 ? -23.781 -18.891 -15.883 1 98.38 172 LEU A C 1
ATOM 1306 O O . LEU A 1 172 ? -24.234 -19.984 -16.234 1 98.38 172 LEU A O 1
ATOM 1310 N N . ASN A 1 173 ? -23.219 -18.031 -16.703 1 97.81 173 ASN A N 1
ATOM 1311 C CA . ASN A 1 173 ? -23.125 -18.281 -18.125 1 97.81 173 ASN A CA 1
ATOM 1312 C C . ASN A 1 173 ? -22.203 -19.453 -18.422 1 97.81 173 ASN A C 1
ATOM 1314 O O . ASN A 1 173 ? -22.281 -20.062 -19.5 1 97.81 173 ASN A O 1
ATOM 1318 N N . GLN A 1 174 ? -21.344 -19.797 -17.484 1 97.5 174 GLN A N 1
ATOM 1319 C CA . GLN A 1 174 ? -20.453 -20.953 -17.625 1 97.5 174 GLN A CA 1
ATOM 1320 C C . GLN A 1 174 ? -21.109 -22.219 -17.078 1 97.5 174 GLN A C 1
ATOM 1322 O O . GLN A 1 174 ? -20.469 -23.25 -16.969 1 97.5 174 GLN A O 1
ATOM 1327 N N . GLY A 1 175 ? -22.344 -22.109 -16.641 1 97.25 175 GLY A N 1
ATOM 1328 C CA . GLY A 1 175 ? -23.109 -23.281 -16.234 1 97.25 175 GLY A CA 1
ATOM 1329 C C . GLY A 1 175 ? -23.141 -23.484 -14.734 1 97.25 175 GLY A C 1
ATOM 1330 O O . GLY A 1 175 ? -23.75 -24.422 -14.234 1 97.25 175 GLY A O 1
ATOM 1331 N N . HIS A 1 176 ? -22.5 -22.609 -13.969 1 97.81 176 HIS A N 1
ATOM 1332 C CA . HIS A 1 176 ? -22.5 -22.734 -12.516 1 97.81 176 HIS A CA 1
ATOM 1333 C C . HIS A 1 176 ? -23.844 -22.281 -11.93 1 97.81 176 HIS A C 1
ATOM 1335 O O . HIS A 1 176 ? -24.297 -21.156 -12.195 1 97.81 176 HIS A O 1
ATOM 1341 N N . THR A 1 177 ? -24.406 -23.125 -11.125 1 96.38 177 THR A N 1
ATOM 1342 C CA . THR A 1 177 ? -25.688 -22.766 -10.516 1 96.38 177 THR A CA 1
ATOM 1343 C C . THR A 1 177 ? -25.547 -22.672 -8.992 1 96.38 177 THR A C 1
ATOM 1345 O O . THR A 1 177 ? -26.438 -22.125 -8.32 1 96.38 177 THR A O 1
ATOM 1348 N N . ARG A 1 178 ? -24.516 -23.203 -8.461 1 96.75 178 ARG A N 1
ATOM 1349 C CA . ARG A 1 178 ? -24.172 -23.062 -7.055 1 96.75 178 ARG A CA 1
ATOM 1350 C C . ARG A 1 178 ? -22.953 -22.141 -6.883 1 96.75 178 ARG A C 1
ATOM 1352 O O . ARG A 1 178 ? -21.828 -22.625 -6.801 1 96.75 178 ARG A O 1
ATOM 1359 N N . VAL A 1 179 ? -23.312 -20.859 -6.797 1 98.12 179 VAL A N 1
ATOM 1360 C CA . VAL A 1 179 ? -22.281 -19.828 -6.742 1 98.12 179 VAL A CA 1
ATOM 1361 C C . VAL A 1 179 ? -22.25 -19.203 -5.352 1 98.12 179 VAL A C 1
ATOM 1363 O O . VAL A 1 179 ? -23.234 -18.609 -4.914 1 98.12 179 VAL A O 1
ATOM 1366 N N . GLY A 1 180 ? -21.125 -19.375 -4.668 1 98.44 180 GLY A N 1
ATOM 1367 C CA . GLY A 1 180 ? -20.969 -18.75 -3.363 1 98.44 180 GLY A CA 1
ATOM 1368 C C . GLY A 1 180 ? -20.5 -17.312 -3.439 1 98.44 180 GLY A C 1
ATOM 1369 O O . GLY A 1 180 ? -20.078 -16.844 -4.496 1 98.44 180 GLY A O 1
ATOM 1370 N N . TYR A 1 181 ? -20.656 -16.609 -2.312 1 98.69 181 TYR A N 1
ATOM 1371 C CA . TYR A 1 181 ? -20.188 -15.234 -2.15 1 98.69 181 TYR A CA 1
ATOM 1372 C C . TYR A 1 181 ? -19.312 -15.094 -0.92 1 98.69 181 TYR A C 1
ATOM 1374 O O . TYR A 1 181 ? -19.719 -15.461 0.188 1 98.69 181 TYR A O 1
ATOM 1382 N N . LEU A 1 182 ? -18.094 -14.664 -1.148 1 98.69 182 LEU A N 1
ATOM 1383 C CA . LEU A 1 182 ? -17.234 -14.289 -0.022 1 98.69 182 LEU A CA 1
ATOM 1384 C C . LEU A 1 182 ? -17.453 -12.828 0.354 1 98.69 182 LEU A C 1
ATOM 1386 O O . LEU A 1 182 ? -16.969 -11.93 -0.338 1 98.69 182 LEU A O 1
ATOM 1390 N N . ALA A 1 183 ? -18.031 -12.609 1.453 1 98.5 183 ALA A N 1
ATOM 1391 C CA . ALA A 1 183 ? -18.453 -11.281 1.888 1 98.5 183 ALA A CA 1
ATOM 1392 C C . ALA A 1 183 ? -17.422 -10.648 2.822 1 98.5 183 ALA A C 1
ATOM 1394 O O . ALA A 1 183 ? -16.719 -11.359 3.551 1 98.5 183 ALA A O 1
ATOM 1395 N N . SER A 1 184 ? -17.328 -9.328 2.764 1 97.69 184 SER A N 1
ATOM 1396 C CA . SER A 1 184 ? -16.516 -8.578 3.709 1 97.69 184 SER A CA 1
ATOM 1397 C C . SER A 1 184 ? -17.219 -8.43 5.055 1 97.69 184 SER A C 1
ATOM 1399 O O . SER A 1 184 ? -18.422 -8.219 5.113 1 97.69 184 SER A O 1
ATOM 1401 N N . SER A 1 185 ? -16.422 -8.477 6.082 1 96.19 185 SER A N 1
ATOM 1402 C CA . SER A 1 185 ? -16.953 -8.273 7.426 1 96.19 185 SER A CA 1
ATOM 1403 C C . SER A 1 185 ? -17.094 -6.789 7.754 1 96.19 185 SER A C 1
ATOM 1405 O O . SER A 1 185 ? -17.688 -6.422 8.766 1 96.19 185 SER A O 1
ATOM 1407 N N . HIS A 1 186 ? -16.484 -5.922 6.898 1 91.75 186 HIS A N 1
ATOM 1408 C CA . HIS A 1 186 ? -16.672 -4.488 7.094 1 91.75 186 HIS A CA 1
ATOM 1409 C C . HIS A 1 186 ? -18.109 -4.074 6.805 1 91.75 186 HIS A C 1
ATOM 1411 O O . HIS A 1 186 ? -18.656 -4.406 5.754 1 91.75 186 HIS A O 1
ATOM 1417 N N . GLY A 1 187 ? -18.719 -3.424 7.688 1 90.62 187 GLY A N 1
ATOM 1418 C CA . GLY A 1 187 ? -20.109 -3.023 7.559 1 90.62 187 GLY A CA 1
ATOM 1419 C C . GLY A 1 187 ? -20.297 -1.755 6.746 1 90.62 187 GLY A C 1
ATOM 1420 O O . GLY A 1 187 ? -20.891 -0.792 7.219 1 90.62 187 GLY A O 1
ATOM 1421 N N . ILE A 1 188 ? -19.812 -1.774 5.531 1 92.25 188 ILE A N 1
ATOM 1422 C CA . ILE A 1 188 ? -19.969 -0.597 4.684 1 92.25 188 ILE A CA 1
ATOM 1423 C C . ILE A 1 188 ? -20.875 -0.929 3.5 1 92.25 188 ILE A C 1
ATOM 1425 O O . ILE A 1 188 ? -21.141 -2.102 3.223 1 92.25 188 ILE A O 1
ATOM 1429 N N . GLU A 1 189 ? -21.297 0.019 2.809 1 94.88 189 GLU A N 1
ATOM 1430 C CA . GLU A 1 189 ? -22.297 -0.13 1.766 1 94.88 189 GLU A CA 1
ATOM 1431 C C . GLU A 1 189 ? -21.766 -0.953 0.596 1 94.88 189 GLU A C 1
ATOM 1433 O O . GLU A 1 189 ? -22.531 -1.637 -0.089 1 94.88 189 GLU A O 1
ATOM 1438 N N . ASP A 1 190 ? -20.484 -0.948 0.365 1 96.81 190 ASP A N 1
ATOM 1439 C CA . ASP A 1 190 ? -19.891 -1.664 -0.762 1 96.81 190 ASP A CA 1
ATOM 1440 C C . ASP A 1 190 ? -20.234 -3.15 -0.708 1 96.81 190 ASP A C 1
ATOM 1442 O O . ASP A 1 190 ? -20.609 -3.746 -1.722 1 96.81 190 ASP A O 1
ATOM 1446 N N . ASN A 1 191 ? -20.047 -3.688 0.479 1 97.5 191 ASN A N 1
ATOM 1447 C CA . ASN A 1 191 ? -20.375 -5.102 0.635 1 97.5 191 ASN A CA 1
ATOM 1448 C C . ASN A 1 191 ? -21.859 -5.367 0.372 1 97.5 191 ASN A C 1
ATOM 1450 O O . ASN A 1 191 ? -22.219 -6.352 -0.279 1 97.5 191 ASN A O 1
ATOM 1454 N N . GLN A 1 192 ? -22.766 -4.543 0.861 1 97.38 192 GLN A N 1
ATOM 1455 C CA . GLN A 1 192 ? -24.203 -4.688 0.652 1 97.38 192 GLN A CA 1
ATOM 1456 C C . GLN A 1 192 ? -24.547 -4.621 -0.832 1 97.38 192 GLN A C 1
ATOM 1458 O O . GLN A 1 192 ? -25.344 -5.43 -1.327 1 97.38 192 GLN A O 1
ATOM 1463 N N . MET A 1 193 ? -23.969 -3.734 -1.462 1 98.19 193 MET A N 1
ATOM 1464 C CA . MET A 1 193 ? -24.25 -3.523 -2.879 1 98.19 193 MET A CA 1
ATOM 1465 C C . MET A 1 193 ? -23.734 -4.695 -3.715 1 98.19 193 MET A C 1
ATOM 1467 O O . MET A 1 193 ? -24.422 -5.145 -4.637 1 98.19 193 MET A O 1
ATOM 1471 N N . ARG A 1 194 ? -22.547 -5.148 -3.436 1 98.56 194 ARG A N 1
ATOM 1472 C CA . ARG A 1 194 ? -22 -6.273 -4.188 1 98.56 194 ARG A CA 1
ATOM 1473 C C . ARG A 1 194 ? -22.781 -7.551 -3.9 1 98.56 194 ARG A C 1
ATOM 1475 O O . ARG A 1 194 ? -23.016 -8.352 -4.805 1 98.56 194 ARG A O 1
ATOM 1482 N N . GLN A 1 195 ? -23.203 -7.707 -2.658 1 98.5 195 GLN A N 1
ATOM 1483 C CA . GLN A 1 195 ? -24.062 -8.836 -2.326 1 98.5 195 GLN A CA 1
ATOM 1484 C C . GLN A 1 195 ? -25.391 -8.758 -3.074 1 98.5 195 GLN A C 1
ATOM 1486 O O . GLN A 1 195 ? -25.891 -9.766 -3.559 1 98.5 195 GLN A O 1
ATOM 1491 N N . GLU A 1 196 ? -25.938 -7.562 -3.104 1 98.56 196 GLU A N 1
ATOM 1492 C CA . GLU A 1 196 ? -27.172 -7.348 -3.859 1 98.56 196 GLU A CA 1
ATOM 1493 C C . GLU A 1 196 ? -27 -7.754 -5.32 1 98.56 196 GLU A C 1
ATOM 1495 O O . GLU A 1 196 ? -27.875 -8.398 -5.902 1 98.56 196 GLU A O 1
ATOM 1500 N N . GLY A 1 197 ? -25.875 -7.332 -5.895 1 98.81 197 GLY A N 1
ATOM 1501 C CA . GLY A 1 197 ? -25.594 -7.715 -7.27 1 98.81 197 GLY A CA 1
ATOM 1502 C C . GLY A 1 197 ? -25.5 -9.219 -7.469 1 98.81 197 GLY A C 1
ATOM 1503 O O . GLY A 1 197 ? -26.047 -9.75 -8.438 1 98.81 197 GLY A O 1
ATOM 1504 N N . TRP A 1 198 ? -24.859 -9.836 -6.547 1 98.81 198 TRP A N 1
ATOM 1505 C CA . TRP A 1 198 ? -24.75 -11.297 -6.547 1 98.81 198 TRP A CA 1
ATOM 1506 C C . TRP A 1 198 ? -26.141 -11.938 -6.473 1 98.81 198 TRP A C 1
ATOM 1508 O O . TRP A 1 198 ? -26.469 -12.805 -7.285 1 98.81 198 TRP A O 1
ATOM 1518 N N . LEU A 1 199 ? -26.984 -11.508 -5.609 1 98.69 199 LEU A N 1
ATOM 1519 C CA . LEU A 1 199 ? -28.328 -12.039 -5.402 1 98.69 199 LEU A CA 1
ATOM 1520 C C . LEU A 1 199 ? -29.203 -11.797 -6.629 1 98.69 199 LEU A C 1
ATOM 1522 O O . LEU A 1 199 ? -29.938 -12.688 -7.055 1 98.69 199 LEU A O 1
ATOM 1526 N N . ARG A 1 200 ? -29.109 -10.648 -7.148 1 98.56 200 ARG A N 1
ATOM 1527 C CA . ARG A 1 200 ? -29.922 -10.289 -8.305 1 98.56 200 ARG A CA 1
ATOM 1528 C C . ARG A 1 200 ? -29.578 -11.148 -9.508 1 98.56 200 ARG A C 1
ATOM 1530 O O . ARG A 1 200 ? -30.469 -11.617 -10.219 1 98.56 200 ARG A O 1
ATOM 1537 N N . ALA A 1 201 ? -28.312 -11.289 -9.758 1 98.69 201 ALA A N 1
ATOM 1538 C CA . ALA A 1 201 ? -27.891 -12.125 -10.875 1 98.69 201 ALA A CA 1
ATOM 1539 C C . ALA A 1 201 ? -28.391 -13.555 -10.719 1 98.69 201 ALA A C 1
ATOM 1541 O O . ALA A 1 201 ? -28.844 -14.164 -11.688 1 98.69 201 ALA A O 1
ATOM 1542 N N . MET A 1 202 ? -28.312 -14.078 -9.539 1 98.44 202 MET A N 1
ATOM 1543 C CA . MET A 1 202 ? -28.812 -15.422 -9.258 1 98.44 202 MET A CA 1
ATOM 1544 C C . MET A 1 202 ? -30.312 -15.508 -9.484 1 98.44 202 MET A C 1
ATOM 1546 O O . MET A 1 202 ? -30.797 -16.438 -10.125 1 98.44 202 MET A O 1
ATOM 1550 N N . SER A 1 203 ? -30.984 -14.539 -9.016 1 98.12 203 SER A N 1
ATOM 1551 C CA . SER A 1 203 ? -32.438 -14.508 -9.109 1 98.12 203 SER A CA 1
ATOM 1552 C C . SER A 1 203 ? -32.906 -14.445 -10.562 1 98.12 203 SER A C 1
ATOM 1554 O O . SER A 1 203 ? -33.938 -15.016 -10.922 1 98.12 203 SER A O 1
ATOM 1556 N N . GLU A 1 204 ? -32.125 -13.734 -11.336 1 97.62 204 GLU A N 1
ATOM 1557 C CA . GLU A 1 204 ? -32.438 -13.625 -12.758 1 97.62 204 GLU A CA 1
ATOM 1558 C C . GLU A 1 204 ? -32.469 -15 -13.422 1 97.62 204 GLU A C 1
ATOM 1560 O O . GLU A 1 204 ? -33.125 -15.195 -14.438 1 97.62 204 GLU A O 1
ATOM 1565 N N . GLN A 1 205 ? -31.797 -15.938 -12.859 1 96.88 205 GLN A N 1
ATOM 1566 C CA . GLN A 1 205 ? -31.75 -17.297 -13.398 1 96.88 205 GLN A CA 1
ATOM 1567 C C . GLN A 1 205 ? -32.656 -18.234 -12.602 1 96.88 205 GLN A C 1
ATOM 1569 O O . GLN A 1 205 ? -32.594 -19.453 -12.758 1 96.88 205 GLN A O 1
ATOM 1574 N N . GLY A 1 206 ? -33.375 -17.672 -11.695 1 97.5 206 GLY A N 1
ATOM 1575 C CA . GLY A 1 206 ? -34.312 -18.453 -10.914 1 97.5 206 GLY A CA 1
ATOM 1576 C C . GLY A 1 206 ? -33.688 -19.172 -9.734 1 97.5 206 GLY A C 1
ATOM 1577 O O . GLY A 1 206 ? -34.281 -20.109 -9.188 1 97.5 206 GLY A O 1
ATOM 1578 N N . ILE A 1 207 ? -32.531 -18.75 -9.352 1 97.38 207 ILE A N 1
ATOM 1579 C CA . ILE A 1 207 ? -31.844 -19.406 -8.25 1 97.38 207 ILE A CA 1
ATOM 1580 C C . ILE A 1 207 ? -31.984 -18.578 -6.977 1 97.38 207 ILE A C 1
ATOM 1582 O O . ILE A 1 207 ? -31.734 -17.375 -6.977 1 97.38 207 ILE A O 1
ATOM 1586 N N . VAL A 1 208 ? -32.406 -19.172 -5.926 1 97 208 VAL A N 1
ATOM 1587 C CA . VAL A 1 208 ? -32.438 -18.562 -4.602 1 97 208 VAL A CA 1
ATOM 1588 C C . VAL A 1 208 ? -31.234 -19 -3.795 1 97 208 VAL A C 1
ATOM 1590 O O . VAL A 1 208 ? -31.156 -20.141 -3.334 1 97 208 VAL A O 1
ATOM 1593 N N . ALA A 1 209 ? -30.375 -18.141 -3.641 1 95.56 209 ALA A N 1
ATOM 1594 C CA . ALA A 1 209 ? -29.156 -18.469 -2.926 1 95.56 209 ALA A CA 1
ATOM 1595 C C . ALA A 1 209 ? -29.375 -18.453 -1.417 1 95.56 209 ALA A C 1
ATOM 1597 O O . ALA A 1 209 ? -29.797 -17.438 -0.851 1 95.56 209 ALA A O 1
ATOM 1598 N N . PRO A 1 210 ? -29.141 -19.531 -0.774 1 95.38 210 PRO A N 1
ATOM 1599 C CA . PRO A 1 210 ? -29.281 -19.531 0.685 1 95.38 210 PRO A CA 1
ATOM 1600 C C . PRO A 1 210 ? -28.156 -18.766 1.384 1 95.38 210 PRO A C 1
ATOM 1602 O O . PRO A 1 210 ? -27.109 -18.516 0.78 1 95.38 210 PRO A O 1
ATOM 1605 N N . GLU A 1 211 ? -28.281 -18.453 2.65 1 95.06 211 GLU A N 1
ATOM 1606 C CA . GLU A 1 211 ? -27.281 -17.75 3.461 1 95.06 211 GLU A CA 1
ATOM 1607 C C . GLU A 1 211 ? -26.016 -18.594 3.633 1 95.06 211 GLU A C 1
ATOM 1609 O O . GLU A 1 211 ? -24.922 -18.062 3.773 1 95.06 211 GLU A O 1
ATOM 1614 N N . SER A 1 212 ? -26.203 -19.891 3.521 1 95.69 212 SER A N 1
ATOM 1615 C CA . SER A 1 212 ? -25.094 -20.812 3.705 1 95.69 212 SER A CA 1
ATOM 1616 C C . SER A 1 212 ? -24.078 -20.688 2.562 1 95.69 212 SER A C 1
ATOM 1618 O O . SER A 1 212 ? -22.953 -21.172 2.668 1 95.69 212 SER A O 1
ATOM 1620 N N . TRP A 1 213 ? -24.484 -20.016 1.444 1 97.38 213 TRP A N 1
ATOM 1621 C CA . TRP A 1 213 ? -23.578 -19.812 0.319 1 97.38 213 TRP A CA 1
ATOM 1622 C C . TRP A 1 213 ? -22.734 -18.562 0.519 1 97.38 213 TRP A C 1
ATOM 1624 O O . TRP A 1 213 ? -22 -18.141 -0.381 1 97.38 213 TRP A O 1
ATOM 1634 N N . ILE A 1 214 ? -22.844 -18.016 1.741 1 97.81 214 ILE A N 1
ATOM 1635 C CA . ILE A 1 214 ? -22.062 -16.812 2.035 1 97.81 214 ILE A CA 1
ATOM 1636 C C . ILE A 1 214 ? -21.031 -17.125 3.115 1 97.81 214 ILE A C 1
ATOM 1638 O O . ILE A 1 214 ? -21.375 -17.656 4.172 1 97.81 214 ILE A O 1
ATOM 1642 N N . GLY A 1 215 ? -19.812 -16.906 2.781 1 97.81 215 GLY A N 1
ATOM 1643 C CA . GLY A 1 215 ? -18.75 -16.859 3.766 1 97.81 215 GLY A CA 1
ATOM 1644 C C . GLY A 1 215 ? -18.25 -15.461 4.051 1 97.81 215 GLY A C 1
ATOM 1645 O O . GLY A 1 215 ? -18.156 -14.633 3.145 1 97.81 215 GLY A O 1
ATOM 1646 N N . THR A 1 216 ? -17.984 -15.172 5.359 1 98.06 216 THR A N 1
ATOM 1647 C CA . THR A 1 216 ? -17.641 -13.805 5.73 1 98.06 216 THR A CA 1
ATOM 1648 C C . THR A 1 216 ? -16.25 -13.75 6.367 1 98.06 216 THR A C 1
ATOM 1650 O O . THR A 1 216 ? -15.891 -14.625 7.16 1 98.06 216 THR A O 1
ATOM 1653 N N . GLY A 1 217 ? -15.469 -12.805 5.934 1 98.06 217 GLY A N 1
ATOM 1654 C CA . GLY A 1 217 ? -14.156 -12.539 6.496 1 98.06 217 GLY A CA 1
ATOM 1655 C C . GLY A 1 217 ? -13.688 -11.117 6.273 1 98.06 217 GLY A C 1
ATOM 1656 O O . GLY A 1 217 ? -14.367 -10.328 5.609 1 98.06 217 GLY A O 1
ATOM 1657 N N . SER A 1 218 ? -12.539 -10.758 6.879 1 96.69 218 SER A N 1
ATOM 1658 C CA . SER A 1 218 ? -11.961 -9.438 6.629 1 96.69 218 SER A CA 1
ATOM 1659 C C . SER A 1 218 ? -11.539 -9.289 5.168 1 96.69 218 SER A C 1
ATOM 1661 O O . SER A 1 218 ? -11.133 -10.266 4.535 1 96.69 218 SER A O 1
ATOM 1663 N N . PRO A 1 219 ? -11.656 -8.086 4.594 1 96.81 219 PRO A N 1
ATOM 1664 C CA . PRO A 1 219 ? -11.398 -7.906 3.162 1 96.81 219 PRO A CA 1
ATOM 1665 C C . PRO A 1 219 ? -9.906 -7.914 2.826 1 96.81 219 PRO A C 1
ATOM 1667 O O . PRO A 1 219 ? -9.438 -7.047 2.086 1 96.81 219 PRO A O 1
ATOM 1670 N N . ASP A 1 220 ? -9.219 -8.805 3.395 1 94.62 220 ASP A N 1
ATOM 1671 C CA . ASP A 1 220 ? -7.797 -9.039 3.146 1 94.62 220 ASP A CA 1
ATOM 1672 C C . ASP A 1 220 ? -7.516 -10.516 2.895 1 94.62 220 ASP A C 1
ATOM 1674 O O . ASP A 1 220 ? -8.445 -11.32 2.805 1 94.62 220 ASP A O 1
ATOM 1678 N N . LEU A 1 221 ? -6.277 -10.844 2.689 1 93.19 221 LEU A N 1
ATOM 1679 C CA . LEU A 1 221 ? -5.871 -12.203 2.346 1 93.19 221 LEU A CA 1
ATOM 1680 C C . LEU A 1 221 ? -6.309 -13.195 3.418 1 93.19 221 LEU A C 1
ATOM 1682 O O . LEU A 1 221 ? -6.914 -14.219 3.107 1 93.19 221 LEU A O 1
ATOM 1686 N N . GLN A 1 222 ? -6.027 -12.875 4.637 1 93.5 222 GLN A N 1
ATOM 1687 C CA . GLN A 1 222 ? -6.352 -13.758 5.758 1 93.5 222 GLN A CA 1
ATOM 1688 C C . GLN A 1 222 ? -7.859 -13.945 5.887 1 93.5 222 GLN A C 1
ATOM 1690 O O . GLN A 1 222 ? -8.328 -15.055 6.156 1 93.5 222 GLN A O 1
ATOM 1695 N N . GLY A 1 223 ? -8.531 -12.906 5.691 1 97.25 223 GLY A N 1
ATOM 1696 C CA . GLY A 1 223 ? -9.984 -13.008 5.742 1 97.25 223 GLY A CA 1
ATOM 1697 C C . GLY A 1 223 ? -10.562 -13.844 4.617 1 97.25 223 GLY A C 1
ATOM 1698 O O . GLY A 1 223 ? -11.57 -14.539 4.805 1 97.25 223 GLY A O 1
ATOM 1699 N N . GLY A 1 224 ? -9.977 -13.742 3.459 1 97.94 224 GLY A N 1
ATOM 1700 C CA . GLY A 1 224 ? -10.383 -14.586 2.352 1 97.94 224 GLY A CA 1
ATOM 1701 C C . GLY A 1 224 ? -10.18 -16.062 2.623 1 97.94 224 GLY A C 1
ATOM 1702 O O . GLY A 1 224 ? -11.031 -16.891 2.285 1 97.94 224 GLY A O 1
ATOM 1703 N N . GLU A 1 225 ? -9.055 -16.375 3.252 1 96.56 225 GLU A N 1
ATOM 1704 C CA . GLU A 1 225 ? -8.773 -17.75 3.635 1 96.56 225 GLU A CA 1
ATOM 1705 C C . GLU A 1 225 ? -9.828 -18.281 4.609 1 96.56 225 GLU A C 1
ATOM 1707 O O . GLU A 1 225 ? -10.398 -19.344 4.395 1 96.56 225 GLU A O 1
ATOM 1712 N N . ALA A 1 226 ? -10.078 -17.516 5.617 1 97.69 226 ALA A N 1
ATOM 1713 C CA . ALA A 1 226 ? -11.016 -17.922 6.66 1 97.69 226 ALA A CA 1
ATOM 1714 C C . ALA A 1 226 ? -12.43 -18.094 6.098 1 97.69 226 ALA A C 1
ATOM 1716 O O . ALA A 1 226 ? -13.117 -19.062 6.41 1 97.69 226 ALA A O 1
ATOM 1717 N N . ALA A 1 227 ? -12.805 -17.125 5.32 1 98.25 227 ALA A N 1
ATOM 1718 C CA . ALA A 1 227 ? -14.141 -17.156 4.73 1 98.25 227 ALA A CA 1
ATOM 1719 C C . ALA A 1 227 ? -14.312 -18.375 3.82 1 98.25 227 ALA A C 1
ATOM 1721 O O . ALA A 1 227 ? -15.375 -18.984 3.797 1 98.25 227 ALA A O 1
ATOM 1722 N N . MET A 1 228 ? -13.305 -18.688 3.064 1 97.94 228 MET A N 1
ATOM 1723 C CA . MET A 1 228 ? -13.367 -19.812 2.137 1 97.94 228 MET A CA 1
ATOM 1724 C C . MET A 1 228 ? -13.422 -21.141 2.891 1 97.94 228 MET A C 1
ATOM 1726 O O . MET A 1 228 ? -14.109 -22.062 2.471 1 97.94 228 MET A O 1
ATOM 1730 N N . VAL A 1 229 ? -12.68 -21.25 3.986 1 96.44 229 VAL A N 1
ATOM 1731 C CA . VAL A 1 229 ? -12.719 -22.438 4.832 1 96.44 229 VAL A CA 1
ATOM 1732 C C . VAL A 1 229 ? -14.133 -22.672 5.348 1 96.44 229 VAL A C 1
ATOM 1734 O O . VAL A 1 229 ? -14.656 -23.781 5.281 1 96.44 229 VAL A O 1
ATOM 1737 N N . GLU A 1 230 ? -14.68 -21.609 5.785 1 94.88 230 GLU A N 1
ATOM 1738 C CA . GLU A 1 230 ? -16.047 -21.688 6.285 1 94.88 230 GLU A CA 1
ATOM 1739 C C . GLU A 1 230 ? -17.016 -22.109 5.18 1 94.88 230 GLU A C 1
ATOM 1741 O O . GLU A 1 230 ? -17.875 -22.969 5.398 1 94.88 230 GLU A O 1
ATOM 1746 N N . LEU A 1 231 ? -16.875 -21.5 4.09 1 95.44 231 LEU A N 1
ATOM 1747 C CA . LEU A 1 231 ? -17.766 -21.75 2.961 1 95.44 231 LEU A CA 1
ATOM 1748 C C . LEU A 1 231 ? -17.656 -23.203 2.494 1 95.44 231 LEU A C 1
ATOM 1750 O O . LEU A 1 231 ? -18.672 -23.844 2.215 1 95.44 231 LEU A O 1
ATOM 1754 N N . LEU A 1 232 ? -16.484 -23.719 2.385 1 92.44 232 LEU A N 1
ATOM 1755 C CA . LEU A 1 232 ? -16.25 -25.094 1.954 1 92.44 232 LEU A CA 1
ATOM 1756 C C . LEU A 1 232 ? -16.844 -26.094 2.953 1 92.44 232 LEU A C 1
ATOM 1758 O O . LEU A 1 232 ? -17.344 -27.141 2.564 1 92.44 232 LEU A O 1
ATOM 1762 N N . GLY A 1 233 ? -16.719 -25.766 4.18 1 90.69 233 GLY A N 1
ATOM 1763 C CA . GLY A 1 233 ? -17.219 -26.656 5.227 1 90.69 233 GLY A CA 1
ATOM 1764 C C . GLY A 1 233 ? -18.719 -26.828 5.191 1 90.69 233 GLY A C 1
ATOM 1765 O O . GLY A 1 233 ? -19.234 -27.906 5.543 1 90.69 233 GLY A O 1
ATOM 1766 N N . ARG A 1 234 ? -19.391 -25.875 4.715 1 90 234 ARG A N 1
ATOM 1767 C CA . ARG A 1 234 ? -20.859 -25.875 4.77 1 90 234 ARG A CA 1
ATOM 1768 C C . ARG A 1 234 ? -21.453 -26.328 3.441 1 90 234 ARG A C 1
ATOM 1770 O O . ARG A 1 234 ? -22.625 -26.703 3.375 1 90 234 ARG A O 1
ATOM 1777 N N . ASN A 1 235 ? -20.547 -26.297 2.451 1 85.5 235 ASN A N 1
ATOM 1778 C CA . ASN A 1 235 ? -21.141 -26.438 1.126 1 85.5 235 ASN A CA 1
ATOM 1779 C C . ASN A 1 235 ? -20.281 -27.312 0.221 1 85.5 235 ASN A C 1
ATOM 1781 O O . ASN A 1 235 ? -19.375 -26.828 -0.445 1 85.5 235 ASN A O 1
ATOM 1785 N N . GLN A 1 236 ? -20.656 -28.516 0.02 1 79.12 236 GLN A N 1
ATOM 1786 C CA . GLN A 1 236 ? -19.859 -29.422 -0.801 1 79.12 236 GLN A CA 1
ATOM 1787 C C . GLN A 1 236 ? -20.219 -29.297 -2.277 1 79.12 236 GLN A 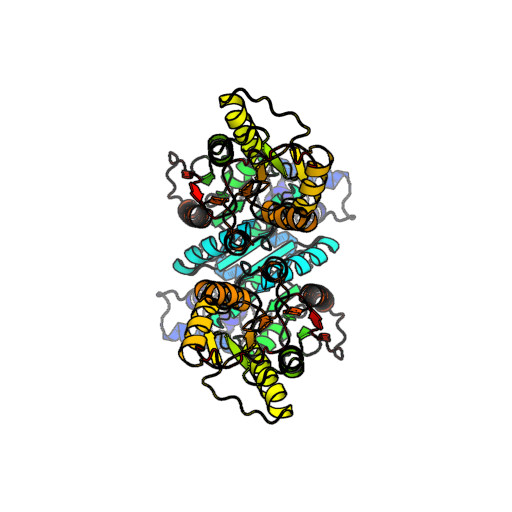C 1
ATOM 1789 O O . GLN A 1 236 ? -19.422 -29.625 -3.15 1 79.12 236 GLN A O 1
ATOM 1794 N N . GLY A 1 237 ? -21.156 -28.531 -2.6 1 88.06 237 GLY A N 1
ATOM 1795 C CA . GLY A 1 237 ? -21.609 -28.531 -3.984 1 88.06 237 GLY A CA 1
ATOM 1796 C C . GLY A 1 237 ? -21.344 -27.219 -4.703 1 88.06 237 GLY A C 1
ATOM 1797 O O . GLY A 1 237 ? -21.688 -27.078 -5.875 1 88.06 237 GLY A O 1
ATOM 1798 N N . LEU A 1 238 ? -20.562 -26.391 -4.094 1 94.31 238 LEU A N 1
ATOM 1799 C CA . LEU A 1 238 ? -20.25 -25.141 -4.758 1 94.31 238 LEU A CA 1
ATOM 1800 C C . LEU A 1 238 ? -19.25 -25.344 -5.891 1 94.31 238 LEU A C 1
ATOM 1802 O O . LEU A 1 238 ? -18.297 -26.109 -5.738 1 94.31 238 LEU A O 1
ATOM 1806 N N . THR A 1 239 ? -19.562 -24.734 -6.984 1 96.94 239 THR A N 1
ATOM 1807 C CA . THR A 1 239 ? -18.656 -24.891 -8.117 1 96.94 239 THR A CA 1
ATOM 1808 C C . THR A 1 239 ? -18.094 -23.547 -8.547 1 96.94 239 THR A C 1
ATOM 1810 O O . THR A 1 239 ? -17.25 -23.484 -9.445 1 96.94 239 THR A O 1
ATOM 1813 N N . ALA A 1 240 ? -18.562 -22.469 -7.922 1 98.44 240 ALA A N 1
ATOM 1814 C CA . ALA A 1 240 ? -18.047 -21.141 -8.219 1 98.44 240 ALA A CA 1
ATOM 1815 C C . ALA A 1 240 ? -18.188 -20.203 -7.016 1 98.44 240 ALA A C 1
ATOM 1817 O O . ALA A 1 240 ? -19.047 -20.438 -6.152 1 98.44 240 ALA A O 1
ATOM 1818 N N . VAL A 1 241 ? -17.328 -19.234 -6.988 1 98.75 241 VAL A N 1
ATOM 1819 C CA . VAL A 1 241 ? -17.359 -18.25 -5.914 1 98.75 241 VAL A CA 1
ATOM 1820 C C . VAL A 1 241 ? -17.062 -16.859 -6.473 1 98.75 241 VAL A C 1
ATOM 1822 O O . VAL A 1 241 ? -16.203 -16.703 -7.332 1 98.75 241 VAL A O 1
ATOM 1825 N N . PHE A 1 242 ? -17.906 -15.914 -6.113 1 98.88 242 PHE A N 1
ATOM 1826 C CA . PHE A 1 242 ? -17.609 -14.492 -6.281 1 98.88 242 PHE A CA 1
ATOM 1827 C C . PHE A 1 242 ? -17.125 -13.883 -4.977 1 98.88 242 PHE A C 1
ATOM 1829 O O . PHE A 1 242 ? -17.812 -13.938 -3.959 1 98.88 242 PHE A O 1
ATOM 1836 N N . ALA A 1 243 ? -15.867 -13.344 -5.004 1 98.94 243 ALA A N 1
ATOM 1837 C CA . ALA A 1 243 ? -15.281 -12.773 -3.799 1 98.94 243 ALA A CA 1
ATOM 1838 C C . ALA A 1 243 ? -15.461 -11.258 -3.771 1 98.94 243 ALA A C 1
ATOM 1840 O O . ALA A 1 243 ? -15.359 -10.594 -4.809 1 98.94 243 ALA A O 1
ATOM 1841 N N . TYR A 1 244 ? -15.602 -10.711 -2.627 1 98.81 244 TYR A N 1
ATOM 1842 C CA . TYR A 1 244 ? -15.789 -9.289 -2.371 1 98.81 244 TYR A CA 1
ATOM 1843 C C . TYR A 1 244 ? -14.688 -8.469 -3.027 1 98.81 244 TYR A C 1
ATOM 1845 O O . TYR A 1 244 ? -14.945 -7.402 -3.584 1 98.81 244 TYR A O 1
ATOM 1853 N N . ASN A 1 245 ? -13.453 -8.922 -2.914 1 98.44 245 ASN A N 1
ATOM 1854 C CA . ASN A 1 245 ? -12.328 -8.25 -3.545 1 98.44 245 ASN A CA 1
ATOM 1855 C C . ASN A 1 245 ? -11.203 -9.227 -3.881 1 98.44 245 ASN A C 1
ATOM 1857 O O . ASN A 1 245 ? -11.281 -10.406 -3.541 1 98.44 245 ASN A O 1
ATOM 1861 N N . ASP A 1 246 ? -10.234 -8.742 -4.551 1 97.94 246 ASP A N 1
ATOM 1862 C CA . ASP A 1 246 ? -9.125 -9.562 -5.035 1 97.94 246 ASP A CA 1
ATOM 1863 C C . ASP A 1 246 ? -8.32 -10.141 -3.875 1 97.94 246 ASP A C 1
ATOM 1865 O O . ASP A 1 246 ? -7.828 -11.266 -3.959 1 97.94 246 ASP A O 1
ATOM 1869 N N . ASN A 1 247 ? -8.148 -9.391 -2.818 1 96.75 247 ASN A N 1
ATOM 1870 C CA . ASN A 1 247 ? -7.418 -9.898 -1.662 1 96.75 247 ASN A CA 1
ATOM 1871 C C . ASN A 1 247 ? -8.078 -11.148 -1.091 1 96.75 247 ASN A C 1
ATOM 1873 O O . ASN A 1 247 ? -7.406 -12.148 -0.84 1 96.75 247 ASN A O 1
ATOM 1877 N N . MET A 1 248 ? -9.336 -11.07 -0.911 1 97.94 248 MET A N 1
ATOM 1878 C CA . MET A 1 248 ? -10.07 -12.227 -0.397 1 97.94 248 MET A CA 1
ATOM 1879 C C . MET A 1 248 ? -10.031 -13.375 -1.394 1 97.94 248 MET A C 1
ATOM 1881 O O . MET A 1 248 ? -9.93 -14.539 -1.001 1 97.94 248 MET A O 1
ATOM 1885 N N . ALA A 1 249 ? -10.133 -13.023 -2.68 1 98.56 249 ALA A N 1
ATOM 1886 C CA . ALA A 1 249 ? -10.047 -14.055 -3.711 1 98.56 249 ALA A CA 1
ATOM 1887 C C . ALA A 1 249 ? -8.695 -14.766 -3.672 1 98.56 249 ALA A C 1
ATOM 1889 O O . ALA A 1 249 ? -8.625 -15.992 -3.809 1 98.56 249 ALA A O 1
ATOM 1890 N N . ALA A 1 250 ? -7.66 -14.008 -3.496 1 96 250 ALA A N 1
ATOM 1891 C CA . ALA A 1 250 ? -6.324 -14.594 -3.406 1 96 250 ALA A CA 1
ATOM 1892 C C . ALA A 1 250 ? -6.207 -15.508 -2.191 1 96 250 ALA A C 1
ATOM 1894 O O . ALA A 1 250 ? -5.609 -16.578 -2.273 1 96 250 ALA A O 1
ATOM 1895 N N . GLY A 1 251 ? -6.727 -15.023 -1.065 1 96.38 251 GLY A N 1
ATOM 1896 C CA . GLY A 1 251 ? -6.781 -15.891 0.099 1 96.38 251 GLY A CA 1
ATOM 1897 C C . GLY A 1 251 ? -7.559 -17.172 -0.147 1 96.38 251 GLY A C 1
ATOM 1898 O O . GLY A 1 251 ? -7.148 -18.25 0.29 1 96.38 251 GLY A O 1
ATOM 1899 N N . ALA A 1 252 ? -8.609 -17.047 -0.833 1 97.94 252 ALA A N 1
ATOM 1900 C CA . ALA A 1 252 ? -9.438 -18.203 -1.176 1 97.94 252 ALA A CA 1
ATOM 1901 C C . ALA A 1 252 ? -8.672 -19.188 -2.047 1 97.94 252 ALA A C 1
ATOM 1903 O O . ALA A 1 252 ? -8.789 -20.406 -1.868 1 97.94 252 ALA A O 1
ATOM 1904 N N . LEU A 1 253 ? -7.918 -18.719 -3.016 1 96.19 253 LEU A N 1
ATOM 1905 C CA . LEU A 1 253 ? -7.113 -19.562 -3.887 1 96.19 253 LEU A CA 1
ATOM 1906 C C . LEU A 1 253 ? -6.164 -20.438 -3.07 1 96.19 253 LEU A C 1
ATOM 1908 O O . LEU A 1 253 ? -5.98 -21.609 -3.377 1 96.19 253 LEU A O 1
ATOM 1912 N N . THR A 1 254 ? -5.598 -19.844 -2.066 1 91.81 254 THR A N 1
ATOM 1913 C CA . THR A 1 254 ? -4.68 -20.578 -1.209 1 91.81 254 THR A CA 1
ATOM 1914 C C . THR A 1 254 ? -5.406 -21.719 -0.486 1 91.81 254 THR A C 1
ATOM 1916 O O . THR A 1 254 ? -4.91 -22.844 -0.423 1 91.81 254 THR A O 1
ATOM 1919 N N . THR A 1 255 ? -6.512 -21.391 0.062 1 95.12 255 THR A N 1
ATOM 1920 C CA . THR A 1 255 ? -7.324 -22.375 0.763 1 95.12 255 THR A CA 1
ATOM 1921 C C . THR A 1 255 ? -7.746 -23.5 -0.181 1 95.12 255 THR A C 1
ATOM 1923 O O . THR A 1 255 ? -7.703 -24.688 0.188 1 95.12 255 THR A O 1
ATOM 1926 N N . LEU A 1 256 ? -8.156 -23.156 -1.368 1 96.06 256 LEU A N 1
ATOM 1927 C CA . LEU A 1 256 ? -8.57 -24.141 -2.361 1 96.06 256 LEU A CA 1
ATOM 1928 C C . LEU A 1 256 ? -7.41 -25.062 -2.734 1 96.06 256 LEU A C 1
ATOM 1930 O O . LEU A 1 256 ? -7.566 -26.281 -2.777 1 96.06 256 LEU A O 1
ATOM 1934 N N . LYS A 1 257 ? -6.312 -24.453 -2.953 1 91.81 257 LYS A N 1
ATOM 1935 C CA . LYS A 1 257 ? -5.113 -25.219 -3.283 1 91.81 257 LYS A CA 1
ATOM 1936 C C . LYS A 1 257 ? -4.762 -26.203 -2.166 1 91.81 257 LYS A C 1
ATOM 1938 O O . LYS A 1 257 ? -4.48 -27.375 -2.424 1 91.81 257 LYS A O 1
ATOM 1943 N N . ASP A 1 258 ? -4.816 -25.75 -0.967 1 90.69 258 ASP A N 1
ATOM 1944 C CA . ASP A 1 258 ? -4.469 -26.547 0.205 1 90.69 258 ASP A CA 1
ATOM 1945 C C . ASP A 1 258 ? -5.441 -27.703 0.382 1 90.69 258 ASP A C 1
ATOM 1947 O O . ASP A 1 258 ? -5.113 -28.703 1.03 1 90.69 258 ASP A O 1
ATOM 1951 N N . ASN A 1 259 ? -6.582 -27.578 -0.219 1 93.06 259 ASN A N 1
ATOM 1952 C CA . ASN A 1 259 ? -7.602 -28.625 -0.087 1 93.06 259 ASN A CA 1
ATOM 1953 C C . ASN A 1 259 ? -7.723 -29.453 -1.36 1 93.06 259 ASN A C 1
ATOM 1955 O O . ASN A 1 259 ? -8.695 -30.188 -1.531 1 93.06 259 ASN A O 1
ATOM 1959 N N . GLY A 1 260 ? -6.824 -29.25 -2.24 1 93.06 260 GLY A N 1
ATOM 1960 C CA . GLY A 1 260 ? -6.77 -30.047 -3.451 1 93.06 260 GLY A CA 1
ATOM 1961 C C . GLY A 1 260 ? -7.859 -29.703 -4.445 1 93.06 260 GLY A C 1
ATOM 1962 O O . GLY A 1 260 ? -8.242 -30.531 -5.273 1 93.06 260 GLY A O 1
ATOM 1963 N N . ILE A 1 261 ? -8.43 -28.547 -4.324 1 94.94 261 ILE A N 1
ATOM 1964 C CA . ILE A 1 261 ? -9.453 -28.094 -5.254 1 94.94 261 ILE A CA 1
ATOM 1965 C C . ILE A 1 261 ? -8.828 -27.219 -6.34 1 94.94 261 ILE A C 1
ATOM 1967 O O . ILE A 1 261 ? -8.305 -26.141 -6.059 1 94.94 261 ILE A O 1
ATOM 1971 N N . ALA A 1 262 ? -8.938 -27.641 -7.527 1 95.5 262 ALA A N 1
ATOM 1972 C CA . ALA A 1 262 ? -8.281 -26.969 -8.641 1 95.5 262 ALA A CA 1
ATOM 1973 C C . ALA A 1 262 ? -9.156 -25.828 -9.18 1 95.5 262 ALA A C 1
ATOM 1975 O O . ALA A 1 262 ? -10.359 -26.016 -9.383 1 95.5 262 ALA A O 1
ATOM 1976 N N . VAL A 1 263 ? -8.602 -24.75 -9.344 1 96.69 263 VAL A N 1
ATOM 1977 C CA . VAL A 1 263 ? -9.227 -23.609 -10.008 1 96.69 263 VAL A CA 1
ATOM 1978 C C . VAL A 1 263 ? -8.633 -23.438 -11.398 1 96.69 263 VAL A C 1
ATOM 1980 O O . VAL A 1 263 ? -7.41 -23.344 -11.547 1 96.69 263 VAL A O 1
ATOM 1983 N N . PRO A 1 264 ? -9.383 -23.391 -12.391 1 97.06 264 PRO A N 1
ATOM 1984 C CA . PRO A 1 264 ? -10.844 -23.281 -12.391 1 97.06 264 PRO A CA 1
ATOM 1985 C C . PRO A 1 264 ? -11.531 -24.641 -12.578 1 97.06 264 PRO A C 1
ATOM 1987 O O . PRO A 1 264 ? -12.758 -24.703 -12.695 1 97.06 264 PRO A O 1
ATOM 1990 N N . GLN A 1 265 ? -10.797 -25.734 -12.648 1 95.81 265 GLN A N 1
ATOM 1991 C CA . GLN A 1 265 ? -11.336 -27.031 -13.094 1 95.81 265 GLN A CA 1
ATOM 1992 C C . GLN A 1 265 ? -12.445 -27.5 -12.164 1 95.81 265 GLN A C 1
ATOM 1994 O O . GLN A 1 265 ? -13.469 -28.016 -12.633 1 95.81 265 GLN A O 1
ATOM 1999 N N . HIS A 1 266 ? -12.242 -27.375 -10.883 1 95.38 266 HIS A N 1
ATOM 2000 C CA . HIS A 1 266 ? -13.227 -27.828 -9.914 1 95.38 266 HIS A CA 1
ATOM 2001 C C . HIS A 1 266 ? -14.102 -26.688 -9.414 1 95.38 266 HIS A C 1
ATOM 2003 O O . HIS A 1 266 ? -15.273 -26.891 -9.086 1 95.38 266 HIS A O 1
ATOM 2009 N N . LEU A 1 267 ? -13.492 -25.469 -9.328 1 97.62 267 LEU A N 1
ATOM 2010 C CA . LEU A 1 267 ? -14.195 -24.312 -8.805 1 97.62 267 LEU A CA 1
ATOM 2011 C C . LEU A 1 267 ? -13.727 -23.031 -9.492 1 97.62 267 LEU A C 1
ATOM 2013 O O . LEU A 1 267 ? -12.531 -22.734 -9.516 1 97.62 267 LEU A O 1
ATOM 2017 N N . SER A 1 268 ? -14.695 -22.281 -10.078 1 98.69 268 SER A N 1
ATOM 2018 C CA . SER A 1 268 ? -14.375 -20.984 -10.672 1 98.69 268 SER A CA 1
ATOM 2019 C C . SER A 1 268 ? -14.406 -19.875 -9.625 1 98.69 268 SER A C 1
ATOM 2021 O O . SER A 1 268 ? -15.188 -19.938 -8.68 1 98.69 268 SER A O 1
ATOM 2023 N N . LEU A 1 269 ? -13.508 -18.938 -9.805 1 98.81 269 LEU A N 1
ATOM 2024 C CA . LEU A 1 269 ? -13.367 -17.875 -8.812 1 98.81 269 LEU A CA 1
ATOM 2025 C C . LEU A 1 269 ? -13.219 -16.516 -9.492 1 98.81 269 LEU A C 1
ATOM 2027 O O . LEU A 1 269 ? -12.445 -16.375 -10.445 1 98.81 269 LEU A O 1
ATOM 2031 N N . ILE A 1 270 ? -14 -15.531 -9.094 1 98.88 270 ILE A N 1
ATOM 2032 C CA . ILE A 1 270 ? -13.898 -14.164 -9.586 1 98.88 270 ILE A CA 1
ATOM 2033 C C . ILE A 1 270 ? -13.672 -13.211 -8.422 1 98.88 270 ILE A C 1
ATOM 2035 O O . ILE A 1 270 ? -14.273 -13.359 -7.355 1 98.88 270 ILE A O 1
ATOM 2039 N N . GLY A 1 271 ? -12.758 -12.266 -8.594 1 98.81 271 GLY A N 1
ATOM 2040 C CA . GLY A 1 271 ? -12.523 -11.227 -7.613 1 98.81 271 GLY A CA 1
ATOM 2041 C C . GLY A 1 271 ? -13.125 -9.891 -8 1 98.81 271 GLY A C 1
ATOM 2042 O O . GLY A 1 271 ? -14.055 -9.828 -8.805 1 98.81 271 GLY A O 1
ATOM 2043 N N . PHE A 1 272 ? -12.688 -8.805 -7.387 1 98.81 272 PHE A N 1
ATOM 2044 C CA . PHE A 1 272 ? -13.125 -7.438 -7.602 1 98.81 272 PHE A CA 1
ATOM 2045 C C . PHE A 1 272 ? -12.016 -6.449 -7.258 1 98.81 272 PHE A C 1
ATOM 2047 O O . PHE A 1 272 ? -11.305 -6.629 -6.27 1 98.81 272 PHE A O 1
ATOM 2054 N N . ASP A 1 273 ? -11.812 -5.387 -8.023 1 98.19 273 ASP A N 1
ATOM 2055 C CA . ASP A 1 273 ? -10.883 -4.27 -7.848 1 98.19 273 ASP A CA 1
ATOM 2056 C C . ASP A 1 273 ? -9.844 -4.238 -8.969 1 98.19 273 ASP A C 1
ATOM 2058 O O . ASP A 1 273 ? -9.492 -3.166 -9.461 1 98.19 273 ASP A O 1
ATOM 2062 N N . ASP A 1 274 ? -9.297 -5.461 -9.312 1 97.81 274 ASP A N 1
ATOM 2063 C CA . ASP A 1 274 ? -8.211 -5.621 -10.273 1 97.81 274 ASP A CA 1
ATOM 2064 C C . ASP A 1 274 ? -6.914 -5 -9.75 1 97.81 274 ASP A C 1
ATOM 2066 O O . ASP A 1 274 ? -6.285 -4.191 -10.43 1 97.81 274 ASP A O 1
ATOM 2070 N N . ILE A 1 275 ? -6.582 -5.348 -8.547 1 95.12 275 ILE A N 1
ATOM 2071 C CA . ILE A 1 275 ? -5.293 -4.957 -7.988 1 95.12 275 ILE A CA 1
ATOM 2072 C C . ILE A 1 275 ? -4.195 -5.855 -8.547 1 95.12 275 ILE A C 1
ATOM 2074 O O . ILE A 1 275 ? -4.477 -6.902 -9.133 1 95.12 275 ILE A O 1
ATOM 2078 N N . PRO A 1 276 ? -2.932 -5.496 -8.344 1 89.56 276 PRO A N 1
ATOM 2079 C CA . PRO A 1 276 ? -1.833 -6.188 -9.016 1 89.56 276 PRO A CA 1
ATOM 2080 C C . PRO A 1 276 ? -1.801 -7.684 -8.711 1 89.56 276 PRO A C 1
ATOM 2082 O O . PRO A 1 276 ? -1.479 -8.492 -9.586 1 89.56 276 PRO A O 1
ATOM 2085 N N . ILE A 1 277 ? -2.164 -8.109 -7.574 1 90.69 277 ILE A N 1
ATOM 2086 C CA . ILE A 1 277 ? -2.074 -9.508 -7.168 1 90.69 277 ILE A CA 1
ATOM 2087 C C . ILE A 1 277 ? -2.924 -10.375 -8.102 1 90.69 277 ILE A C 1
ATOM 2089 O O . ILE A 1 277 ? -2.621 -11.547 -8.312 1 90.69 277 ILE A O 1
ATOM 2093 N N . ALA A 1 278 ? -3.957 -9.805 -8.68 1 94.38 278 ALA A N 1
ATOM 2094 C CA . ALA A 1 278 ? -4.867 -10.539 -9.555 1 94.38 278 ALA A CA 1
ATOM 2095 C C . ALA A 1 278 ? -4.133 -11.086 -10.773 1 94.38 278 ALA A C 1
ATOM 2097 O O . ALA A 1 278 ? -4.52 -12.117 -11.328 1 94.38 278 ALA A O 1
ATOM 2098 N N . ARG A 1 279 ? -3.033 -10.477 -11.133 1 89.69 279 ARG A N 1
ATOM 2099 C CA . ARG A 1 279 ? -2.264 -10.859 -12.312 1 89.69 279 ARG A CA 1
ATOM 2100 C C . ARG A 1 279 ? -1.203 -11.898 -11.961 1 89.69 279 ARG A C 1
ATOM 2102 O O . ARG A 1 279 ? -0.638 -12.539 -12.852 1 89.69 279 ARG A O 1
ATOM 2109 N N . TYR A 1 280 ? -1.048 -12.109 -10.656 1 84.75 280 TYR A N 1
ATOM 2110 C CA . TYR A 1 280 ? 0.14 -12.883 -10.312 1 84.75 280 TYR A CA 1
ATOM 2111 C C . TYR A 1 280 ? -0.232 -14.133 -9.531 1 84.75 280 TYR A C 1
ATOM 2113 O O . TYR A 1 280 ? 0.633 -14.953 -9.203 1 84.75 280 TYR A O 1
ATOM 2121 N N . THR A 1 281 ? -1.483 -14.25 -9.289 1 89.94 281 THR A N 1
ATOM 2122 C CA . THR A 1 281 ? -1.948 -15.508 -8.703 1 89.94 281 THR A CA 1
ATOM 2123 C C . THR A 1 281 ? -1.87 -16.641 -9.719 1 89.94 281 THR A C 1
ATOM 2125 O O . THR A 1 281 ? -1.647 -16.406 -10.906 1 89.94 281 THR A O 1
ATOM 2128 N N . ASP A 1 282 ? -1.907 -17.828 -9.141 1 86.31 282 ASP A N 1
ATOM 2129 C CA . ASP A 1 282 ? -2.018 -19.031 -9.977 1 86.31 282 ASP A CA 1
ATOM 2130 C C . ASP A 1 282 ? -3.312 -19.781 -9.688 1 86.31 282 ASP A C 1
ATOM 2132 O O . ASP A 1 282 ? -3.428 -20.453 -8.664 1 86.31 282 ASP A O 1
ATOM 2136 N N . PRO A 1 283 ? -4.25 -19.828 -10.648 1 92.44 283 PRO A N 1
ATOM 2137 C CA . PRO A 1 283 ? -4.285 -19.125 -11.938 1 92.44 283 PRO A CA 1
ATOM 2138 C C . PRO A 1 283 ? -4.43 -17.609 -11.773 1 92.44 283 PRO A C 1
ATOM 2140 O O . PRO A 1 283 ? -4.797 -17.141 -10.695 1 92.44 283 PRO A O 1
ATOM 2143 N N . GLN A 1 284 ? -4.109 -16.922 -12.883 1 93.06 284 GLN A N 1
ATOM 2144 C CA . GLN A 1 284 ? -4.426 -15.492 -12.906 1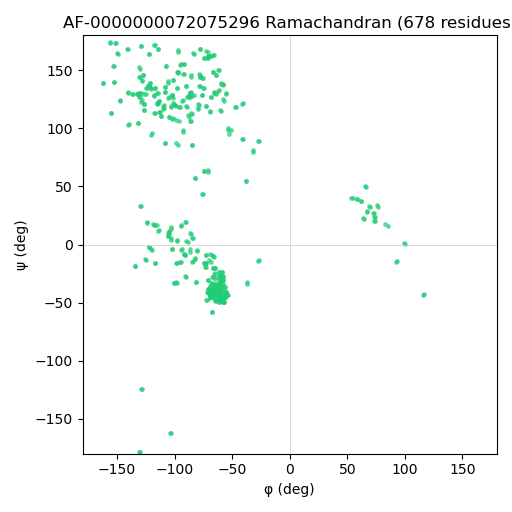 93.06 284 GLN A CA 1
ATOM 2145 C C . GLN A 1 284 ? -5.918 -15.258 -12.688 1 93.06 284 GLN A C 1
ATOM 2147 O O . GLN A 1 284 ? -6.754 -15.945 -13.273 1 93.06 284 GLN A O 1
ATOM 2152 N N . LEU A 1 285 ? -6.191 -14.305 -11.914 1 97.25 285 LEU A N 1
ATOM 2153 C CA . LEU A 1 285 ? -7.527 -14.164 -11.344 1 97.25 285 LEU A CA 1
ATOM 2154 C C . LEU A 1 285 ? -8.422 -13.328 -12.258 1 97.25 285 LEU A C 1
ATOM 2156 O O . LEU A 1 285 ? -8.094 -12.172 -12.57 1 97.25 285 LEU A O 1
ATOM 2160 N N . THR A 1 286 ? -9.523 -13.922 -12.758 1 98.75 286 THR A N 1
ATOM 2161 C CA . THR A 1 286 ? -10.602 -13.125 -13.328 1 98.75 286 THR A CA 1
ATOM 2162 C C . THR A 1 286 ? -11.203 -12.195 -12.273 1 98.75 286 THR A C 1
ATOM 2164 O O . THR A 1 286 ? -11.422 -12.609 -11.133 1 98.75 286 THR A O 1
ATOM 2167 N N . THR A 1 287 ? -11.383 -10.93 -12.625 1 98.81 287 THR A N 1
ATOM 2168 C CA . THR A 1 287 ? -11.828 -9.969 -11.625 1 98.81 287 THR A CA 1
ATOM 2169 C C . THR A 1 287 ? -12.648 -8.859 -12.273 1 98.81 287 THR A C 1
ATOM 2171 O O . THR A 1 287 ? -12.789 -8.82 -13.5 1 98.81 287 THR A O 1
ATOM 2174 N N . VAL A 1 288 ? -13.367 -8.094 -11.484 1 98.88 288 VAL A N 1
ATOM 2175 C CA . VAL A 1 288 ? -14.039 -6.871 -11.914 1 98.88 288 VAL A CA 1
ATOM 2176 C C . VAL A 1 288 ? -13.125 -5.668 -11.656 1 98.88 288 VAL A C 1
ATOM 2178 O O . VAL A 1 288 ? -12.672 -5.453 -10.531 1 98.88 288 VAL A O 1
ATOM 2181 N N . ARG A 1 289 ? -12.859 -4.934 -12.664 1 98.5 289 ARG A N 1
ATOM 2182 C CA . ARG A 1 289 ? -11.953 -3.793 -12.555 1 98.5 289 ARG A CA 1
ATOM 2183 C C . ARG A 1 289 ? -12.664 -2.59 -11.945 1 98.5 289 ARG A C 1
ATOM 2185 O O . ARG A 1 289 ? -13.68 -2.127 -12.477 1 98.5 289 ARG A O 1
ATOM 2192 N N . TYR A 1 290 ? -12.219 -2.164 -10.812 1 98.06 290 TYR A N 1
ATOM 2193 C CA . TYR A 1 290 ? -12.539 -0.89 -10.172 1 98.06 290 TYR A CA 1
ATOM 2194 C C . TYR A 1 290 ? -11.617 0.215 -10.68 1 98.06 290 TYR A C 1
ATOM 2196 O O . TYR A 1 290 ? -10.422 0.218 -10.383 1 98.06 290 TYR A O 1
ATOM 2204 N N . PRO A 1 291 ? -12.109 1.118 -11.523 1 97.88 291 PRO A N 1
ATOM 2205 C CA . PRO A 1 291 ? -11.211 2.117 -12.102 1 97.88 291 PRO A CA 1
ATOM 2206 C C . PRO A 1 291 ? -10.812 3.205 -11.109 1 97.88 291 PRO A C 1
ATOM 2208 O O . PRO A 1 291 ? -11.023 4.391 -11.367 1 97.88 291 PRO A O 1
ATOM 2211 N N . ILE A 1 292 ? -10.125 2.842 -10.062 1 97.81 292 ILE A N 1
ATOM 2212 C CA . ILE A 1 292 ? -9.844 3.699 -8.914 1 97.81 292 ILE A CA 1
ATOM 2213 C C . ILE A 1 292 ? -8.844 4.785 -9.312 1 97.81 292 ILE A C 1
ATOM 2215 O O . ILE A 1 292 ? -8.898 5.906 -8.805 1 97.81 292 ILE A O 1
ATOM 2219 N N . VAL A 1 293 ? -7.961 4.52 -10.25 1 97.31 293 VAL A N 1
ATOM 2220 C CA . VAL A 1 293 ? -6.992 5.508 -10.703 1 97.31 293 VAL A CA 1
ATOM 2221 C C . VAL A 1 293 ? -7.715 6.668 -11.383 1 97.31 293 VAL A C 1
ATOM 2223 O O . VAL A 1 293 ? -7.48 7.832 -11.055 1 97.31 293 VAL A O 1
ATOM 2226 N N . SER A 1 294 ? -8.617 6.332 -12.281 1 98.12 294 SER A N 1
ATOM 2227 C CA . SER A 1 294 ? -9.398 7.348 -12.984 1 98.12 294 SER A CA 1
ATOM 2228 C C . SER A 1 294 ? -10.312 8.102 -12.023 1 98.12 294 SER A C 1
ATOM 2230 O O . SER A 1 294 ? -10.445 9.328 -12.125 1 98.12 294 SER A O 1
ATOM 2232 N N . MET A 1 295 ? -10.93 7.41 -11.156 1 98.44 295 MET A N 1
ATOM 2233 C CA . MET A 1 295 ? -11.82 8.023 -10.172 1 98.44 295 MET A CA 1
ATOM 2234 C C . MET A 1 295 ? -11.055 9 -9.281 1 98.44 295 MET A C 1
ATOM 2236 O O . MET A 1 295 ? -11.523 10.117 -9.039 1 98.44 295 MET A O 1
ATOM 2240 N N . ALA A 1 296 ? -9.883 8.57 -8.805 1 98.62 296 ALA A N 1
ATOM 2241 C CA . ALA A 1 296 ? -9.086 9.391 -7.902 1 98.62 296 ALA A CA 1
ATOM 2242 C C . ALA A 1 296 ? -8.539 10.625 -8.617 1 98.62 296 ALA A C 1
ATOM 2244 O O . ALA A 1 296 ? -8.453 11.703 -8.031 1 98.62 296 ALA A O 1
ATOM 2245 N N . LYS A 1 297 ? -8.102 10.461 -9.844 1 98.31 297 LYS A N 1
ATOM 2246 C CA . LYS A 1 297 ? -7.668 11.609 -10.633 1 98.31 297 LYS A CA 1
ATOM 2247 C C . LYS A 1 297 ? -8.781 12.641 -10.773 1 98.31 297 LYS A C 1
ATOM 2249 O O . LYS A 1 297 ? -8.57 13.828 -10.531 1 98.31 297 LYS A O 1
ATOM 2254 N N . LEU A 1 298 ? -9.992 12.156 -11.156 1 98.44 298 LEU A N 1
ATOM 2255 C CA . LEU A 1 298 ? -11.133 13.055 -11.289 1 98.44 298 LEU A CA 1
ATOM 2256 C C . LEU A 1 298 ? -11.453 13.727 -9.961 1 98.44 298 LEU A C 1
ATOM 2258 O O . LEU A 1 298 ? -11.703 14.938 -9.914 1 98.44 298 LEU A O 1
ATOM 2262 N N . ALA A 1 299 ? -11.461 12.922 -8.906 1 98.75 299 ALA A N 1
ATOM 2263 C CA . ALA A 1 299 ? -11.758 13.469 -7.582 1 98.75 299 ALA A CA 1
ATOM 2264 C C . ALA A 1 299 ? -10.781 14.586 -7.227 1 98.75 299 ALA A C 1
ATOM 2266 O O . ALA A 1 299 ? -11.172 15.602 -6.641 1 98.75 299 ALA A O 1
ATOM 2267 N N . THR A 1 300 ? -9.523 14.391 -7.523 1 98.56 300 THR A N 1
ATOM 2268 C CA . THR A 1 300 ? -8.5 15.383 -7.227 1 98.56 300 THR A CA 1
ATOM 2269 C C . THR A 1 300 ? -8.742 16.656 -8.031 1 98.56 300 THR A C 1
ATOM 2271 O O . THR A 1 300 ? -8.648 17.766 -7.492 1 98.56 300 THR A O 1
ATOM 2274 N N . GLU A 1 301 ? -9.047 16.5 -9.273 1 97.81 301 GLU A N 1
ATOM 2275 C CA . GLU A 1 301 ? -9.359 17.656 -10.125 1 97.81 301 GLU A CA 1
ATOM 2276 C C . GLU A 1 301 ? -10.57 18.422 -9.602 1 97.81 301 GLU A C 1
ATOM 2278 O O . GLU A 1 301 ? -10.555 19.641 -9.547 1 97.81 301 GLU A O 1
ATOM 2283 N N . LEU A 1 302 ? -11.57 17.703 -9.242 1 98.25 302 LEU A N 1
ATOM 2284 C CA . LEU A 1 302 ? -12.766 18.312 -8.688 1 98.25 302 LEU A CA 1
ATOM 2285 C C . LEU A 1 302 ? -12.453 19.062 -7.395 1 98.25 302 LEU A C 1
ATOM 2287 O O . LEU A 1 302 ? -12.961 20.156 -7.16 1 98.25 302 LEU A O 1
ATOM 2291 N N . ALA A 1 303 ? -11.641 18.422 -6.539 1 98.31 303 ALA A N 1
ATOM 2292 C CA . ALA A 1 303 ? -11.266 19.047 -5.273 1 98.31 303 ALA A CA 1
ATOM 2293 C C . ALA A 1 303 ? -10.562 20.375 -5.504 1 98.31 303 ALA A C 1
ATOM 2295 O O . ALA A 1 303 ? -10.852 21.375 -4.828 1 98.31 303 ALA A O 1
ATOM 2296 N N . LEU A 1 304 ? -9.664 20.359 -6.441 1 96.62 304 LEU A N 1
ATOM 2297 C CA . LEU A 1 304 ? -8.93 21.578 -6.766 1 96.62 304 LEU A CA 1
ATOM 2298 C C . LEU A 1 304 ? -9.859 22.641 -7.348 1 96.62 304 LEU A C 1
ATOM 2300 O O . LEU A 1 304 ? -9.766 23.812 -6.992 1 96.62 304 LEU A O 1
ATOM 2304 N N . MET A 1 305 ? -10.773 22.25 -8.227 1 96.5 305 MET A N 1
ATOM 2305 C CA . MET A 1 305 ? -11.766 23.172 -8.789 1 96.5 305 MET A CA 1
ATOM 2306 C C . MET A 1 305 ? -12.68 23.719 -7.699 1 96.5 305 MET A C 1
ATOM 2308 O O . MET A 1 305 ? -13.031 24.891 -7.719 1 96.5 305 MET A O 1
ATOM 2312 N N . GLY A 1 306 ? -13.086 22.828 -6.84 1 96.31 306 GLY A N 1
ATOM 2313 C CA . GLY A 1 306 ? -13.914 23.25 -5.723 1 96.31 306 GLY A CA 1
ATOM 2314 C C . GLY A 1 306 ? -13.242 24.281 -4.832 1 96.31 306 GLY A C 1
ATOM 2315 O O . GLY A 1 306 ? -13.875 25.25 -4.398 1 96.31 306 GLY A O 1
ATOM 2316 N N . ALA A 1 307 ? -12 24.016 -4.516 1 94.31 307 ALA A N 1
ATOM 2317 C CA . ALA A 1 307 ? -11.227 24.969 -3.725 1 94.31 307 ALA A CA 1
ATOM 2318 C C . ALA A 1 307 ? -11.164 26.328 -4.414 1 94.31 307 ALA A C 1
ATOM 2320 O O . ALA A 1 307 ? -11.07 27.359 -3.754 1 94.31 307 ALA A O 1
ATOM 2321 N N . ALA A 1 308 ? -11.258 26.328 -5.688 1 92.69 308 ALA A N 1
ATOM 2322 C CA . ALA A 1 308 ? -11.203 27.562 -6.477 1 92.69 308 ALA A CA 1
ATOM 2323 C C . ALA A 1 308 ? -12.602 28.109 -6.738 1 92.69 308 ALA A C 1
ATOM 2325 O O . ALA A 1 308 ? -12.75 29.141 -7.414 1 92.69 308 ALA A O 1
ATOM 2326 N N . GLY A 1 309 ? -13.633 27.406 -6.328 1 93.06 309 GLY A N 1
ATOM 2327 C CA . GLY A 1 309 ? -15 27.859 -6.508 1 93.06 309 GLY A CA 1
ATOM 2328 C C . GLY A 1 309 ? -15.5 27.688 -7.934 1 93.06 309 GLY A C 1
ATOM 2329 O O . GLY A 1 309 ? -16.328 28.469 -8.398 1 93.06 309 GLY A O 1
ATOM 2330 N N . LYS A 1 310 ? -15.047 26.688 -8.625 1 95.5 310 LYS A N 1
ATOM 2331 C CA . LYS A 1 310 ? -15.312 26.562 -10.055 1 95.5 310 LYS A CA 1
ATOM 2332 C C . LYS A 1 310 ? -16.109 25.312 -10.367 1 95.5 310 LYS A C 1
ATOM 2334 O O . LYS A 1 310 ? -16.219 24.906 -11.523 1 95.5 310 LYS A O 1
ATOM 2339 N N . LEU A 1 311 ? -16.734 24.703 -9.422 1 96.25 311 LEU A N 1
ATOM 2340 C CA . LEU A 1 311 ? -17.438 23.453 -9.648 1 96.25 311 LEU A CA 1
ATOM 2341 C C . LEU A 1 311 ? -18.781 23.688 -10.328 1 96.25 311 LEU A C 1
ATOM 2343 O O . LEU A 1 311 ? -19.438 24.703 -10.07 1 96.25 311 LEU A O 1
ATOM 2347 N N . ASP A 1 312 ? -19.172 22.75 -11.172 1 95.5 312 ASP A N 1
ATOM 2348 C CA . ASP A 1 312 ? -20.516 22.703 -11.734 1 95.5 312 ASP A CA 1
ATOM 2349 C C . ASP A 1 312 ? -21.484 21.984 -10.797 1 95.5 312 ASP A C 1
ATOM 2351 O O . ASP A 1 312 ? -21.406 20.766 -10.617 1 95.5 312 ASP A O 1
ATOM 2355 N N . PRO A 1 313 ? -22.406 22.672 -10.25 1 93.12 313 PRO A N 1
ATOM 2356 C CA . PRO A 1 313 ? -23.297 22.078 -9.25 1 93.12 313 PRO A CA 1
ATOM 2357 C C . PRO A 1 313 ? -24.234 21.016 -9.844 1 93.12 313 PRO A C 1
ATOM 2359 O O . PRO A 1 313 ? -24.875 20.266 -9.109 1 93.12 313 PRO A O 1
ATOM 2362 N N . LEU A 1 314 ? -24.312 20.859 -11.094 1 93.94 314 LEU A N 1
ATOM 2363 C CA . LEU A 1 314 ? -25.234 19.922 -11.727 1 93.94 314 LEU A CA 1
ATOM 2364 C C . LEU A 1 314 ? -24.516 18.656 -12.164 1 93.94 314 LEU A C 1
ATOM 2366 O O . LEU A 1 314 ? -25.156 17.672 -12.539 1 93.94 314 LEU A O 1
ATOM 2370 N N . ALA A 1 315 ? -23.266 18.641 -11.992 1 95.75 315 ALA A N 1
ATOM 2371 C CA . ALA A 1 315 ? -22.469 17.516 -12.477 1 95.75 315 ALA A CA 1
ATOM 2372 C C . ALA A 1 315 ? -22.641 16.297 -11.562 1 95.75 315 ALA A C 1
ATOM 2374 O O . ALA A 1 315 ? -22.859 16.453 -10.359 1 95.75 315 ALA A O 1
ATOM 2375 N N . THR A 1 316 ? -22.656 15.156 -12.141 1 95.69 316 THR A N 1
ATOM 2376 C CA . THR A 1 316 ? -22.609 13.883 -11.43 1 95.69 316 THR A CA 1
ATOM 2377 C C . THR A 1 316 ? -21.547 12.969 -12.023 1 95.69 316 THR A C 1
ATOM 2379 O O . THR A 1 316 ? -21.297 13 -13.234 1 95.69 316 THR A O 1
ATOM 2382 N N . HIS A 1 317 ? -20.906 12.227 -11.164 1 96.62 317 HIS A N 1
ATOM 2383 C CA . HIS A 1 317 ? -19.812 11.367 -11.609 1 96.62 317 HIS A CA 1
ATOM 2384 C C . HIS A 1 317 ? -19.953 9.953 -11.062 1 96.62 317 HIS A C 1
ATOM 2386 O O . HIS A 1 317 ? -19.719 9.719 -9.875 1 96.62 317 HIS A O 1
ATOM 2392 N N . CYS A 1 318 ? -20.344 9.062 -11.836 1 96.25 318 CYS A N 1
ATOM 2393 C CA . CYS A 1 318 ? -20.453 7.648 -11.484 1 96.25 318 CYS A CA 1
ATOM 2394 C C . CYS A 1 318 ? -19.734 6.77 -12.508 1 96.25 318 CYS A C 1
ATOM 2396 O O . CYS A 1 318 ? -20.047 6.824 -13.695 1 96.25 318 CYS A O 1
ATOM 2398 N N . PHE A 1 319 ? -18.828 5.98 -12.062 1 97.56 319 PHE A N 1
ATOM 2399 C CA . PHE A 1 319 ? -18.031 5.121 -12.945 1 97.56 319 PHE A CA 1
ATOM 2400 C C . PHE A 1 319 ? -18.641 3.725 -13.016 1 97.56 319 PHE A C 1
ATOM 2402 O O . PHE A 1 319 ? -19.359 3.305 -12.109 1 97.56 319 PHE A O 1
ATOM 2409 N N . MET A 1 320 ? -18.344 3.109 -14.102 1 97.19 320 MET A N 1
ATOM 2410 C CA . MET A 1 320 ? -18.781 1.734 -14.32 1 97.19 320 MET A CA 1
ATOM 2411 C C . MET A 1 320 ? -17.609 0.767 -14.242 1 97.19 320 MET A C 1
ATOM 2413 O O . MET A 1 320 ? -16.547 1.008 -14.844 1 97.19 320 MET A O 1
ATOM 2417 N N . PRO A 1 321 ? -17.844 -0.301 -13.438 1 97.5 321 PRO A N 1
ATOM 2418 C CA . PRO A 1 321 ? -16.797 -1.333 -13.438 1 97.5 321 PRO A CA 1
ATOM 2419 C C . PRO A 1 321 ? -16.812 -2.17 -14.719 1 97.5 321 PRO A C 1
ATOM 2421 O O . PRO A 1 321 ? -17.766 -2.113 -15.492 1 97.5 321 PRO A O 1
ATOM 2424 N N . THR A 1 322 ? -15.672 -2.838 -14.992 1 98.12 322 THR A N 1
ATOM 2425 C CA . THR A 1 322 ? -15.555 -3.717 -16.156 1 98.12 322 THR A CA 1
ATOM 2426 C C . THR A 1 322 ? -15 -5.078 -15.742 1 98.12 322 THR A C 1
ATOM 2428 O O . THR A 1 322 ? -14.25 -5.184 -14.773 1 98.12 322 THR A O 1
ATOM 2431 N N . LEU A 1 323 ? -15.398 -6.051 -16.5 1 98.31 323 LEU A N 1
ATOM 2432 C CA . LEU A 1 323 ? -14.922 -7.406 -16.234 1 98.31 323 LEU A CA 1
ATOM 2433 C C . LEU A 1 323 ? -13.586 -7.656 -16.938 1 98.31 323 LEU A C 1
ATOM 2435 O O . LEU A 1 323 ? -13.414 -7.309 -18.109 1 98.31 323 LEU A O 1
ATOM 2439 N N . VAL A 1 324 ? -12.617 -8.164 -16.234 1 98.44 324 VAL A N 1
ATOM 2440 C CA . VAL A 1 324 ? -11.32 -8.562 -16.766 1 98.44 324 VAL A CA 1
ATOM 2441 C C . VAL A 1 324 ? -11.18 -10.086 -16.688 1 98.44 324 VAL A C 1
ATOM 2443 O O . VAL A 1 324 ? -10.992 -10.641 -15.609 1 98.44 324 VAL A O 1
ATOM 2446 N N . ARG A 1 325 ? -11.188 -10.695 -17.812 1 98.12 325 ARG A N 1
ATOM 2447 C CA . ARG A 1 325 ? -11.125 -12.148 -17.891 1 98.12 325 ARG A CA 1
ATOM 2448 C C . ARG A 1 325 ? -9.68 -12.633 -17.875 1 98.12 325 ARG A C 1
ATOM 2450 O O . ARG A 1 325 ? -8.852 -12.148 -18.656 1 98.12 325 ARG A O 1
ATOM 2457 N N . ARG A 1 326 ? -9.445 -13.562 -16.922 1 96.75 326 ARG A N 1
ATOM 2458 C CA . ARG A 1 326 ? -8.164 -14.258 -16.922 1 96.75 326 ARG A CA 1
ATOM 2459 C C . ARG A 1 326 ? -8.359 -15.773 -16.859 1 96.75 326 ARG A C 1
ATOM 2461 O O . ARG A 1 326 ? -9.078 -16.344 -17.688 1 96.75 326 ARG A O 1
ATOM 2468 N N . HIS A 1 327 ? -7.762 -16.484 -15.852 1 95.5 327 HIS A N 1
ATOM 2469 C CA . HIS A 1 327 ? -7.719 -17.938 -16.016 1 95.5 327 HIS A CA 1
ATOM 2470 C C . HIS A 1 327 ? -8.367 -18.641 -14.836 1 95.5 327 HIS A C 1
ATOM 2472 O O . HIS A 1 327 ? -8.195 -19.844 -14.664 1 95.5 327 HIS A O 1
ATOM 2478 N N . SER A 1 328 ? -9.188 -17.891 -14.094 1 98.31 328 SER A N 1
ATOM 2479 C CA . SER A 1 328 ? -9.742 -18.516 -12.891 1 98.31 328 SER A CA 1
ATOM 2480 C C . SER A 1 328 ? -11.203 -18.906 -13.094 1 98.31 328 SER A C 1
ATOM 2482 O O . SER A 1 328 ? -11.898 -19.219 -12.125 1 98.31 328 SER A O 1
ATOM 2484 N N . VAL A 1 329 ? -11.727 -18.859 -14.328 1 98.56 329 VAL A N 1
ATOM 2485 C CA . VAL A 1 329 ? -13.109 -19.219 -14.617 1 98.56 329 VAL A CA 1
ATOM 2486 C C . VAL A 1 329 ? -13.156 -20.203 -15.773 1 98.56 329 VAL A C 1
ATOM 2488 O O . VAL A 1 329 ? -12.453 -20.047 -16.766 1 98.56 329 VAL A O 1
ATOM 2491 N N . ALA A 1 330 ? -13.883 -21.266 -15.562 1 97.62 330 ALA A N 1
ATOM 2492 C CA . ALA A 1 330 ? -14.078 -22.281 -16.594 1 97.62 330 ALA A CA 1
ATOM 2493 C C . ALA A 1 330 ? -15.508 -22.812 -16.594 1 97.62 330 ALA A C 1
ATOM 2495 O O . ALA A 1 330 ? -16.281 -22.5 -15.688 1 97.62 330 ALA A O 1
ATOM 2496 N N . LEU A 1 331 ? -15.82 -23.562 -17.672 1 96 331 LEU A N 1
ATOM 2497 C CA . LEU A 1 331 ? -17.094 -24.266 -17.75 1 96 331 LEU A CA 1
ATOM 2498 C C . LEU A 1 331 ? -17.25 -25.25 -16.609 1 96 331 LEU A C 1
ATOM 2500 O O . LEU A 1 331 ? -16.297 -25.969 -16.281 1 96 331 LEU A O 1
ATOM 2504 N N . LYS A 1 332 ? -18.438 -25.266 -16.078 1 93.69 332 LYS A N 1
ATOM 2505 C CA . LYS A 1 332 ? -18.703 -26.234 -15.023 1 93.69 332 LYS A CA 1
ATOM 2506 C C . LYS A 1 332 ? -18.438 -27.656 -15.508 1 93.69 332 LYS A C 1
ATOM 2508 O O . LYS A 1 332 ? -18.906 -28.047 -16.578 1 93.69 332 LYS A O 1
ATOM 2513 N N . GLN A 1 333 ? -17.578 -28.344 -14.812 1 84.62 333 GLN A N 1
ATOM 2514 C CA . GLN A 1 333 ? -17.312 -29.719 -15.203 1 84.62 333 GLN A CA 1
ATOM 2515 C C . GLN A 1 333 ? -18.359 -30.672 -14.625 1 84.62 333 GLN A C 1
ATOM 2517 O O . GLN A 1 333 ? -18.875 -30.453 -13.531 1 84.62 333 GLN A O 1
ATOM 2522 N N . SER A 1 334 ? -18.953 -31.5 -15.453 1 66.69 334 SER A N 1
ATOM 2523 C CA . SER A 1 334 ? -19.875 -32.531 -15.016 1 66.69 334 SER A CA 1
ATOM 2524 C C . SER A 1 334 ? -19.141 -33.656 -14.281 1 66.69 334 SER A C 1
ATOM 2526 O O . SER A 1 334 ? -18.203 -34.25 -14.812 1 66.69 334 SER A O 1
ATOM 2528 N N . VAL A 1 335 ? -18.531 -33.406 -13.148 1 53.75 335 VAL A N 1
ATOM 2529 C CA . VAL A 1 335 ? -17.891 -34.531 -12.484 1 53.75 335 VAL A CA 1
ATOM 2530 C C . VAL A 1 335 ? -18.797 -35.781 -12.562 1 53.75 335 VAL A C 1
ATOM 2532 O O . VAL A 1 335 ? -19.938 -35.75 -12.102 1 53.75 335 VAL A O 1
ATOM 2535 N N . GLY A 1 336 ? -18.656 -36.531 -13.508 1 43.56 336 GLY A N 1
ATOM 2536 C CA . GLY A 1 336 ? -19.219 -37.875 -13.359 1 43.56 336 GLY A CA 1
ATOM 2537 C C . GLY A 1 336 ? -18.984 -38.469 -11.984 1 43.56 336 GLY A C 1
ATOM 2538 O O . GLY A 1 336 ? -18.047 -38.062 -11.281 1 43.56 336 GLY A O 1
ATOM 2539 N N . SER A 1 337 ? -20.031 -38.812 -11.289 1 37.44 337 SER A N 1
ATOM 2540 C CA . SER A 1 337 ? -19.891 -39.625 -10.07 1 37.44 337 SER A CA 1
ATOM 2541 C C . SER A 1 337 ? -18.656 -40.5 -10.133 1 37.44 337 SER A C 1
ATOM 2543 O O . SER A 1 337 ? -18.453 -41.25 -11.094 1 37.44 337 SER A O 1
ATOM 2545 N N . ILE A 1 338 ? -17.547 -40.031 -9.695 1 38.84 338 ILE A N 1
ATOM 2546 C CA . ILE A 1 338 ? -16.469 -41 -9.555 1 38.84 338 ILE A CA 1
ATOM 2547 C C . ILE A 1 338 ? -17.016 -42.312 -9.055 1 38.84 338 ILE A C 1
ATOM 2549 O O . ILE A 1 338 ? -17.328 -42.469 -7.871 1 38.84 338 ILE A O 1
ATOM 2553 N N . THR A 1 339 ? -18 -42.906 -9.695 1 31.05 339 THR A N 1
ATOM 2554 C CA . THR A 1 339 ? -18.25 -44.312 -9.391 1 31.05 339 THR A CA 1
ATOM 2555 C C . THR A 1 339 ? -16.969 -45.125 -9.547 1 31.05 339 THR A C 1
ATOM 2557 O O . THR A 1 339 ? -16.312 -45.062 -10.578 1 31.05 339 THR A O 1
ATOM 2560 N N . ASN A 1 340 ? -16.234 -45.344 -8.461 1 29.55 340 ASN A N 1
ATOM 2561 C CA . ASN A 1 340 ? -15.383 -46.5 -8.422 1 29.55 340 ASN A CA 1
ATOM 2562 C C . ASN A 1 340 ? -15.984 -47.656 -9.211 1 29.55 340 ASN A C 1
ATOM 2564 O O . ASN A 1 340 ? -17.094 -48.125 -8.906 1 29.55 340 ASN A O 1
ATOM 2568 N N . LEU A 1 341 ? -15.773 -47.594 -10.594 1 25.48 341 LEU A N 1
ATOM 2569 C CA . LEU A 1 341 ? -15.742 -48.938 -11.094 1 25.48 341 LEU A CA 1
ATOM 2570 C C . LEU A 1 341 ? -14.508 -49.688 -10.586 1 25.48 341 LEU A C 1
ATOM 2572 O O . LEU A 1 341 ? -13.422 -49.094 -10.492 1 25.48 341 LEU A O 1
ATOM 2576 N N . MET B 1 1 ? -15.883 35.125 11.258 1 51.41 1 MET B N 1
ATOM 2577 C CA . MET B 1 1 ? -15.578 33.812 11.836 1 51.41 1 MET B CA 1
ATOM 2578 C C . MET B 1 1 ? -15.586 33.875 13.359 1 51.41 1 MET B C 1
ATOM 2580 O O . MET B 1 1 ? -15.156 34.875 13.945 1 51.41 1 MET B O 1
ATOM 2584 N N . ILE B 1 2 ? -16.422 33.031 13.945 1 65.81 2 ILE B N 1
ATOM 2585 C CA . ILE B 1 2 ? -16.547 33.031 15.398 1 65.81 2 ILE B CA 1
ATOM 2586 C C . ILE B 1 2 ? -15.203 32.688 16.031 1 65.81 2 ILE B C 1
ATOM 2588 O O . ILE B 1 2 ? -14.57 31.688 15.648 1 65.81 2 ILE B O 1
ATOM 2592 N N . THR B 1 3 ? -14.648 33.594 16.75 1 72.69 3 THR B N 1
ATOM 2593 C CA . THR B 1 3 ? -13.352 33.406 17.391 1 72.69 3 THR B CA 1
ATOM 2594 C C . THR B 1 3 ? -13.531 32.969 18.859 1 72.69 3 THR B C 1
ATOM 2596 O O . THR B 1 3 ? -14.656 33 19.375 1 72.69 3 THR B O 1
ATOM 2599 N N . ILE B 1 4 ? -12.383 32.531 19.375 1 79.69 4 ILE B N 1
ATOM 2600 C CA . ILE B 1 4 ? -12.414 32.156 20.781 1 79.69 4 ILE B CA 1
ATOM 2601 C C . ILE B 1 4 ? -12.859 33.344 21.625 1 79.69 4 ILE B C 1
ATOM 2603 O O . ILE B 1 4 ? -13.477 33.156 22.672 1 79.69 4 ILE B O 1
ATOM 2607 N N . ARG B 1 5 ? -12.562 34.594 21.219 1 83.75 5 ARG B N 1
ATOM 2608 C CA . ARG B 1 5 ? -12.961 35.781 21.938 1 83.75 5 ARG B CA 1
ATOM 2609 C C . ARG B 1 5 ? -14.477 35.969 21.891 1 83.75 5 ARG B C 1
ATOM 2611 O O . ARG B 1 5 ? -15.086 36.406 22.875 1 83.75 5 ARG B O 1
ATOM 2618 N N . ASP B 1 6 ? -14.977 35.531 20.75 1 83.94 6 ASP B N 1
ATOM 2619 C CA . ASP B 1 6 ? -16.438 35.625 20.625 1 83.94 6 ASP B CA 1
ATOM 2620 C C . ASP B 1 6 ? -17.125 34.656 21.594 1 83.94 6 ASP B C 1
ATOM 2622 O O . ASP B 1 6 ? -18.125 35.031 22.219 1 83.94 6 ASP B O 1
ATOM 2626 N N . VAL B 1 7 ? -16.531 33.531 21.672 1 85.62 7 VAL B N 1
ATOM 2627 C CA . VAL B 1 7 ? -17.062 32.5 22.578 1 85.62 7 VAL B CA 1
ATOM 2628 C C . VAL B 1 7 ? -16.938 33 24.016 1 85.62 7 VAL B C 1
ATOM 2630 O O . VAL B 1 7 ? -17.875 32.844 24.812 1 85.62 7 VAL B O 1
ATOM 2633 N N . ALA B 1 8 ? -15.867 33.562 24.297 1 88 8 ALA B N 1
ATOM 2634 C CA . ALA B 1 8 ? -15.609 34.062 25.641 1 88 8 ALA B CA 1
ATOM 2635 C C . ALA B 1 8 ? -16.625 35.156 26.016 1 88 8 ALA B C 1
ATOM 2637 O O . ALA B 1 8 ? -17.172 35.125 27.125 1 88 8 ALA B O 1
ATOM 2638 N N . ARG B 1 9 ? -16.859 35.969 25.141 1 87.31 9 ARG B N 1
ATOM 2639 C CA . ARG B 1 9 ? -17.828 37.031 25.344 1 87.31 9 ARG B CA 1
ATOM 2640 C C . ARG B 1 9 ? -19.234 36.5 25.547 1 87.31 9 ARG B C 1
ATOM 2642 O O . ARG B 1 9 ? -19.953 36.906 26.453 1 87.31 9 ARG B O 1
ATOM 2649 N N . HIS B 1 10 ? -19.484 35.562 24.75 1 88.25 10 HIS B N 1
ATOM 2650 C CA . HIS B 1 10 ? -20.812 34.969 24.797 1 88.25 10 HIS B CA 1
ATOM 2651 C C . HIS B 1 10 ? -21.016 34.188 26.094 1 88.25 10 HIS B C 1
ATOM 2653 O O . HIS B 1 10 ? -22.109 34.188 26.672 1 88.25 10 HIS B O 1
ATOM 2659 N N . ALA B 1 11 ? -20.047 33.531 26.5 1 88.38 11 ALA B N 1
ATOM 2660 C CA . ALA B 1 11 ? -20.109 32.688 27.688 1 88.38 11 ALA B CA 1
ATOM 2661 C C . ALA B 1 11 ? -19.859 33.5 28.953 1 88.38 11 ALA B C 1
ATOM 2663 O O . ALA B 1 11 ? -20.109 33 30.062 1 88.38 11 ALA B O 1
ATOM 2664 N N . GLY B 1 12 ? -19.344 34.719 28.812 1 89.19 12 GLY B N 1
ATOM 2665 C CA . GLY B 1 12 ? -19.047 35.562 29.938 1 89.19 12 GLY B CA 1
ATOM 2666 C C . GLY B 1 12 ? -17.828 35.125 30.734 1 89.19 12 GLY B C 1
ATOM 2667 O O . GLY B 1 12 ? -17.797 35.219 31.953 1 89.19 12 GLY B O 1
ATOM 2668 N N . VAL B 1 13 ? -16.984 34.406 30.062 1 88.88 13 VAL B N 1
ATOM 2669 C CA . VAL B 1 13 ? -15.773 33.938 30.719 1 88.88 13 VAL B CA 1
ATOM 2670 C C . VAL B 1 13 ? -14.547 34.438 29.938 1 88.88 13 VAL B C 1
ATOM 2672 O O . VAL B 1 13 ? -14.68 35 28.859 1 88.88 13 VAL B O 1
ATOM 2675 N N . SER B 1 14 ? -13.383 34.375 30.594 1 83.19 14 SER B N 1
ATOM 2676 C CA . SER B 1 14 ? -12.141 34.781 29.938 1 83.19 14 SER B CA 1
ATOM 2677 C C . SER B 1 14 ? -11.758 33.812 28.828 1 83.19 14 SER B C 1
ATOM 2679 O O . SER B 1 14 ? -12.211 32.656 28.828 1 83.19 14 SER B O 1
ATOM 2681 N N . VAL B 1 15 ? -10.898 34.219 27.938 1 83.75 15 VAL B N 1
ATOM 2682 C CA . VAL B 1 15 ? -10.367 33.375 26.875 1 83.75 15 VAL B CA 1
ATOM 2683 C C . VAL B 1 15 ? -9.586 32.219 27.484 1 83.75 15 VAL B C 1
ATOM 2685 O O . VAL B 1 15 ? -9.656 31.094 26.984 1 83.75 15 VAL B O 1
ATOM 2688 N N . ALA B 1 16 ? -8.93 32.5 28.609 1 80.19 16 ALA B N 1
ATOM 2689 C CA . ALA B 1 16 ? -8.172 31.469 29.297 1 80.19 16 ALA B CA 1
ATOM 2690 C C . ALA B 1 16 ? -9.102 30.375 29.828 1 80.19 16 ALA B C 1
ATOM 2692 O O . ALA B 1 16 ? -8.766 29.188 29.781 1 80.19 16 ALA B O 1
ATOM 2693 N N . THR B 1 17 ? -10.195 30.781 30.234 1 83.81 17 THR B N 1
ATOM 2694 C CA . THR B 1 17 ? -11.164 29.828 30.766 1 83.81 17 THR B CA 1
ATOM 2695 C C . THR B 1 17 ? -11.734 28.969 29.641 1 83.81 17 THR B C 1
ATOM 2697 O O . THR B 1 17 ? -11.898 27.75 29.812 1 83.81 17 THR B O 1
ATOM 2700 N N . ILE B 1 18 ? -11.977 29.562 28.469 1 80.56 18 ILE B N 1
ATOM 2701 C CA . ILE B 1 18 ? -12.461 28.812 27.312 1 80.56 18 ILE B CA 1
ATOM 2702 C C . ILE B 1 18 ? -11.422 27.766 26.906 1 80.56 18 ILE B C 1
ATOM 2704 O O . ILE B 1 18 ? -11.758 26.594 26.672 1 80.56 18 ILE B O 1
ATOM 2708 N N . SER B 1 19 ? -10.242 28.188 26.922 1 76.81 19 SER B N 1
ATOM 2709 C CA . SER B 1 19 ? -9.148 27.281 26.562 1 76.81 19 SER B CA 1
ATOM 2710 C C . SER B 1 19 ? -9.047 26.109 27.531 1 76.81 19 SER B C 1
ATOM 2712 O O . SER B 1 19 ? -8.883 24.969 27.109 1 76.81 19 SER B O 1
ATOM 2714 N N . ARG B 1 20 ? -9.281 26.438 28.75 1 77.69 20 ARG B N 1
ATOM 2715 C CA . ARG B 1 20 ? -9.234 25.391 29.766 1 77.69 20 ARG B CA 1
ATOM 2716 C C . ARG B 1 20 ? -10.391 24.422 29.625 1 77.69 20 ARG B C 1
ATOM 2718 O O . ARG B 1 20 ? -10.219 23.203 29.781 1 77.69 20 ARG B O 1
ATOM 2725 N N . VAL B 1 21 ? -11.453 24.906 29.266 1 80.56 21 VAL B N 1
ATOM 2726 C CA . VAL B 1 21 ? -12.641 24.078 29.109 1 80.56 21 VAL B CA 1
ATOM 2727 C C . VAL B 1 21 ? -12.5 23.172 27.891 1 80.56 21 VAL B C 1
ATOM 2729 O O . VAL B 1 21 ? -12.75 21.969 27.953 1 80.56 21 VAL B O 1
ATOM 2732 N N . LEU B 1 22 ? -11.977 23.781 26.859 1 75.12 22 LEU B N 1
ATOM 2733 C CA . LEU B 1 22 ? -11.875 23.062 25.578 1 75.12 22 LEU B CA 1
ATOM 2734 C C . LEU B 1 22 ? -10.781 22 25.641 1 75.12 22 LEU B C 1
ATOM 2736 O O . LEU B 1 22 ? -10.836 21 24.922 1 75.12 22 LEU B O 1
ATOM 2740 N N . ASN B 1 23 ? -9.875 22.188 26.641 1 69.38 23 ASN B N 1
ATOM 2741 C CA . ASN B 1 23 ? -8.797 21.234 26.828 1 69.38 23 ASN B CA 1
ATOM 2742 C C . ASN B 1 23 ? -9.07 20.312 28.016 1 69.38 23 ASN B C 1
ATOM 2744 O O . ASN B 1 23 ? -8.148 19.703 28.562 1 69.38 23 ASN B O 1
ATOM 2748 N N . ASN B 1 24 ? -10.203 20.344 28.422 1 73.38 24 ASN B N 1
ATOM 2749 C CA . ASN B 1 24 ? -10.695 19.5 29.5 1 73.38 24 ASN B CA 1
ATOM 2750 C C . ASN B 1 24 ? -9.852 19.641 30.766 1 73.38 24 ASN B C 1
ATOM 2752 O O . ASN B 1 24 ? -9.516 18.656 31.406 1 73.38 24 ASN B O 1
ATOM 2756 N N . SER B 1 25 ? -9.484 20.781 31.031 1 71.25 25 SER B N 1
ATOM 2757 C CA . SER B 1 25 ? -8.711 21.062 32.25 1 71.25 25 SER B CA 1
ATOM 2758 C C . SER B 1 25 ? -9.531 20.766 33.5 1 71.25 25 SER B C 1
ATOM 2760 O O . SER B 1 25 ? -10.695 21.156 33.594 1 71.25 25 SER B O 1
ATOM 2762 N N . PRO B 1 26 ? -8.953 20.047 34.344 1 76.12 26 PRO B N 1
ATOM 2763 C CA . PRO B 1 26 ? -9.656 19.75 35.594 1 76.12 26 PRO B CA 1
ATOM 2764 C C . PRO B 1 26 ? -9.859 21 36.438 1 76.12 26 PRO B C 1
ATOM 2766 O O . PRO B 1 26 ? -10.664 20.984 37.375 1 76.12 26 PRO B O 1
ATOM 2769 N N . LEU B 1 27 ? -9.328 22.016 36.188 1 77.81 27 LEU B N 1
ATOM 2770 C CA . LEU B 1 27 ? -9.367 23.234 37 1 77.81 27 LEU B CA 1
ATOM 2771 C C . LEU B 1 27 ? -10.664 24 36.75 1 77.81 27 LEU B C 1
ATOM 2773 O O . LEU B 1 27 ? -10.953 24.969 37.469 1 77.81 27 LEU B O 1
ATOM 2777 N N . VAL B 1 28 ? -11.406 23.516 35.844 1 81.44 28 VAL B N 1
ATOM 2778 C CA . VAL B 1 28 ? -12.617 24.25 35.5 1 81.44 28 VAL B CA 1
ATOM 2779 C C . VAL B 1 28 ? -13.828 23.578 36.125 1 81.44 28 VAL B C 1
ATOM 2781 O O . VAL B 1 28 ? -13.953 22.344 36.094 1 81.44 28 VAL B O 1
ATOM 2784 N N . SER B 1 29 ? -14.656 24.344 36.844 1 85.94 29 SER B N 1
ATOM 2785 C CA . SER B 1 29 ? -15.844 23.797 37.5 1 85.94 29 SER B CA 1
ATOM 2786 C C . SER B 1 29 ? -16.812 23.234 36.469 1 85.94 29 SER B C 1
ATOM 2788 O O . SER B 1 29 ? -16.844 23.672 35.312 1 85.94 29 SER B O 1
ATOM 2790 N N . PRO B 1 30 ? -17.578 22.234 36.844 1 86.12 30 PRO B N 1
ATOM 2791 C CA . PRO B 1 30 ? -18.578 21.656 35.938 1 86.12 30 PRO B CA 1
ATOM 2792 C C . PRO B 1 30 ? -19.562 22.688 35.406 1 86.12 30 PRO B C 1
ATOM 2794 O O . PRO B 1 30 ? -19.969 22.594 34.25 1 86.12 30 PRO B O 1
ATOM 2797 N N . GLU B 1 31 ? -19.891 23.594 36.219 1 84.38 31 GLU B N 1
ATOM 2798 C CA . GLU B 1 31 ? -20.828 24.625 35.812 1 84.38 31 GLU B CA 1
ATOM 2799 C C . GLU B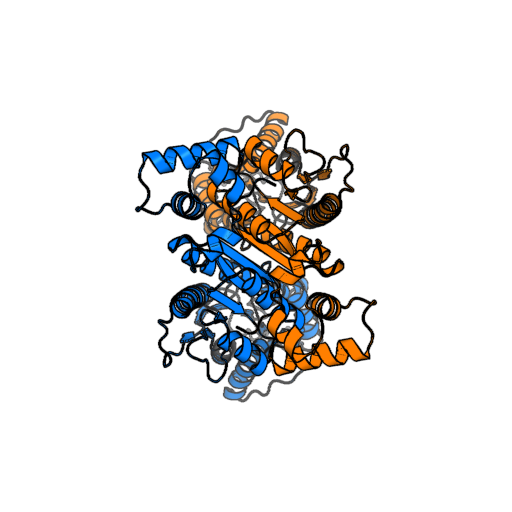 1 31 ? -20.25 25.484 34.688 1 84.38 31 GLU B C 1
ATOM 2801 O O . GLU B 1 31 ? -20.922 25.766 33.688 1 84.38 31 GLU B O 1
ATOM 2806 N N . THR B 1 32 ? -19.031 25.859 34.844 1 87.06 32 THR B N 1
ATOM 2807 C CA . THR B 1 32 ? -18.344 26.688 33.844 1 87.06 32 THR B CA 1
ATOM 2808 C C . THR B 1 32 ? -18.172 25.922 32.531 1 87.06 32 THR B C 1
ATOM 2810 O O . THR B 1 32 ? -18.328 26.484 31.453 1 87.06 32 THR B O 1
ATOM 2813 N N . ARG B 1 33 ? -17.812 24.719 32.625 1 87.56 33 ARG B N 1
ATOM 2814 C CA . ARG B 1 33 ? -17.656 23.859 31.469 1 87.56 33 ARG B CA 1
ATOM 2815 C C . ARG B 1 33 ? -18.953 23.797 30.656 1 87.56 33 ARG B C 1
ATOM 2817 O O . ARG B 1 33 ? -18.938 23.891 29.438 1 87.56 33 ARG B O 1
ATOM 2824 N N . GLU B 1 34 ? -20.016 23.641 31.391 1 87 34 GLU B N 1
ATOM 2825 C CA . GLU B 1 34 ? -21.312 23.562 30.734 1 87 34 GLU B CA 1
ATOM 2826 C C . GLU B 1 34 ? -21.625 24.859 29.984 1 87 34 GLU B C 1
ATOM 2828 O O . GLU B 1 34 ? -22.125 24.828 28.859 1 87 34 GLU B O 1
ATOM 2833 N N . ILE B 1 35 ? -21.375 25.953 30.594 1 85.94 35 ILE B N 1
ATOM 2834 C CA . ILE B 1 35 ? -21.656 27.266 30.031 1 85.94 35 ILE B CA 1
ATOM 2835 C C . ILE B 1 35 ? -20.812 27.469 28.766 1 85.94 35 ILE B C 1
ATOM 2837 O O . ILE B 1 35 ? -21.328 27.922 27.734 1 85.94 35 ILE B O 1
ATOM 2841 N N . VAL B 1 36 ? -19.578 27.078 28.844 1 87.56 36 VAL B N 1
ATOM 2842 C CA . VAL B 1 36 ? -18.656 27.25 27.734 1 87.56 36 VAL B CA 1
ATOM 2843 C C . VAL B 1 36 ? -19.047 26.328 26.578 1 87.56 36 VAL B C 1
ATOM 2845 O O . VAL B 1 36 ? -19.109 26.75 25.422 1 87.56 36 VAL B O 1
ATOM 2848 N N . MET B 1 37 ? -19.312 25.125 26.938 1 84.31 37 MET B N 1
ATOM 2849 C CA . MET B 1 37 ? -19.656 24.156 25.891 1 84.31 37 MET B CA 1
ATOM 2850 C C . MET B 1 37 ? -20.969 24.547 25.203 1 84.31 37 MET B C 1
ATOM 2852 O O . MET B 1 37 ? -21.125 24.344 24 1 84.31 37 MET B O 1
ATOM 2856 N N . LYS B 1 38 ? -21.906 25.016 25.938 1 83 38 LYS B N 1
ATOM 2857 C CA . LYS B 1 38 ? -23.156 25.531 25.359 1 83 38 LYS B CA 1
ATOM 2858 C C . LYS B 1 38 ? -22.891 26.672 24.406 1 83 38 LYS B C 1
ATOM 2860 O O . LYS B 1 38 ? -23.453 26.734 23.312 1 83 38 LYS B O 1
ATOM 2865 N N . ALA B 1 39 ? -22.047 27.578 24.781 1 84.31 39 ALA B N 1
ATOM 2866 C CA . ALA B 1 39 ? -21.688 28.703 23.938 1 84.31 39 ALA B CA 1
ATOM 2867 C C . ALA B 1 39 ? -20.984 28.25 22.656 1 84.31 39 ALA B C 1
ATOM 2869 O O . ALA B 1 39 ? -21.266 28.75 21.578 1 84.31 39 ALA B O 1
ATOM 2870 N N . VAL B 1 40 ? -20.094 27.297 22.828 1 79.81 40 VAL B N 1
ATOM 2871 C CA . VAL B 1 40 ? -19.375 26.719 21.688 1 79.81 40 VAL B CA 1
ATOM 2872 C C . VAL B 1 40 ? -20.375 26.125 20.703 1 79.81 40 VAL B C 1
ATOM 2874 O O . VAL B 1 40 ? -20.25 26.344 19.484 1 79.81 40 VAL B O 1
ATOM 2877 N N . SER B 1 41 ? -21.266 25.438 21.234 1 77.81 41 SER B N 1
ATOM 2878 C CA . SER B 1 41 ? -22.297 24.812 20.422 1 77.81 41 SER B CA 1
ATOM 2879 C C . SER B 1 41 ? -23.188 25.844 19.766 1 77.81 41 SER B C 1
ATOM 2881 O O . SER B 1 41 ? -23.5 25.75 18.578 1 77.81 41 SER B O 1
ATOM 2883 N N . GLU B 1 42 ? -23.594 26.797 20.516 1 79.31 42 GLU B N 1
ATOM 2884 C CA . GLU B 1 42 ? -24.531 27.812 20.047 1 79.31 42 GLU B CA 1
ATOM 2885 C C . GLU B 1 42 ? -23.906 28.672 18.953 1 79.31 42 GLU B C 1
ATOM 2887 O O . GLU B 1 42 ? -24.562 29.047 18 1 79.31 42 GLU B O 1
ATOM 2892 N N . LEU B 1 43 ? -22.609 28.906 19.188 1 77.81 43 LEU B N 1
ATOM 2893 C CA . LEU B 1 43 ? -21.938 29.797 18.25 1 77.81 43 LEU B CA 1
ATOM 2894 C C . LEU B 1 43 ? -21.297 29 17.109 1 77.81 43 LEU B C 1
ATOM 2896 O O . LEU B 1 43 ? -20.875 29.578 16.109 1 77.81 43 LEU B O 1
ATOM 2900 N N . GLY B 1 44 ? -21.375 27.719 17.359 1 69.12 44 GLY B N 1
ATOM 2901 C CA . GLY B 1 44 ? -20.766 26.859 16.359 1 69.12 44 GLY B CA 1
ATOM 2902 C C . GLY B 1 44 ? -19.25 27 16.297 1 69.12 44 GLY B C 1
ATOM 2903 O O . GLY B 1 44 ? -18.656 26.953 15.227 1 69.12 44 GLY B O 1
ATOM 2904 N N . TYR B 1 45 ? -18.734 27.375 17.516 1 64.12 45 TYR B N 1
ATOM 2905 C CA . TYR B 1 45 ? -17.297 27.594 17.594 1 64.12 45 TYR B CA 1
ATOM 2906 C C . TYR B 1 45 ? -16.531 26.266 17.531 1 64.12 45 TYR B C 1
ATOM 2908 O O . TYR B 1 45 ? -16.875 25.328 18.25 1 64.12 45 TYR B O 1
ATOM 2916 N N . ARG B 1 46 ? -15.789 26.141 16.625 1 60.72 46 ARG B N 1
ATOM 2917 C CA . ARG B 1 46 ? -14.859 25.016 16.562 1 60.72 46 ARG B CA 1
ATOM 2918 C C . ARG B 1 46 ? -13.438 25.469 16.891 1 60.72 46 ARG B C 1
ATOM 2920 O O . ARG B 1 46 ? -12.906 26.375 16.25 1 60.72 46 ARG B O 1
ATOM 2927 N N . PRO B 1 47 ? -12.977 25.031 18.078 1 53.69 47 PRO B N 1
ATOM 2928 C CA . PRO B 1 47 ? -11.633 25.469 18.438 1 53.69 47 PRO B CA 1
ATOM 2929 C C . PRO B 1 47 ? -10.625 25.297 17.312 1 53.69 47 PRO B C 1
ATOM 2931 O O . PRO B 1 47 ? -10.703 24.328 16.547 1 53.69 47 PRO B O 1
ATOM 2934 N N . ASN B 1 48 ? -10.102 26.406 16.906 1 47.12 48 ASN B N 1
ATOM 2935 C CA . ASN B 1 48 ? -9.016 26.344 15.938 1 47.12 48 ASN B CA 1
ATOM 2936 C C . ASN B 1 48 ? -7.887 25.438 16.406 1 47.12 48 ASN B C 1
ATOM 2938 O O . ASN B 1 48 ? -7.383 25.594 17.516 1 47.12 48 ASN B O 1
ATOM 2942 N N . ALA B 1 49 ? -7.77 24.266 16.016 1 45.84 49 ALA B N 1
ATOM 2943 C CA . ALA B 1 49 ? -6.73 23.312 16.375 1 45.84 49 ALA B CA 1
ATOM 2944 C C . ALA B 1 49 ? -5.375 23.984 16.516 1 45.84 49 ALA B C 1
ATOM 2946 O O . ALA B 1 49 ? -4.562 23.594 17.359 1 45.84 49 ALA B O 1
ATOM 2947 N N . ASN B 1 50 ? -5.117 25 15.758 1 44.59 50 ASN B N 1
ATOM 2948 C CA . ASN B 1 50 ? -3.863 25.734 15.891 1 44.59 50 ASN B CA 1
ATOM 2949 C C . ASN B 1 50 ? -3.754 26.406 17.25 1 44.59 50 ASN B C 1
ATOM 2951 O O . ASN B 1 50 ? -2.676 26.453 17.844 1 44.59 50 ASN B O 1
ATOM 2955 N N . ALA B 1 51 ? -4.789 27.031 17.781 1 44.28 51 ALA B N 1
ATOM 2956 C CA . ALA B 1 51 ? -4.785 27.719 19.078 1 44.28 51 ALA B CA 1
ATOM 2957 C C . ALA B 1 51 ? -4.688 26.719 20.219 1 44.28 51 ALA B C 1
ATOM 2959 O O . ALA B 1 51 ? -4.031 27 21.234 1 44.28 51 ALA B O 1
ATOM 2960 N N . GLN B 1 52 ? -5.395 25.641 20.078 1 46 52 GLN B N 1
ATOM 2961 C CA . GLN B 1 52 ? -5.266 24.625 21.125 1 46 52 GLN B CA 1
ATOM 2962 C C . GLN B 1 52 ? -3.863 24.031 21.125 1 46 52 GLN B C 1
ATOM 2964 O O . GLN B 1 52 ? -3.34 23.672 22.188 1 46 52 GLN B O 1
ATOM 2969 N N . ALA B 1 53 ? -3.35 23.859 19.969 1 45.53 53 ALA B N 1
ATOM 2970 C CA . ALA B 1 53 ? -1.979 23.359 19.828 1 45.53 53 ALA B CA 1
ATOM 2971 C C . ALA B 1 53 ? -0.994 24.297 20.516 1 45.53 53 ALA B C 1
ATOM 2973 O O . ALA B 1 53 ? 0.001 23.844 21.094 1 45.53 53 ALA B O 1
ATOM 2974 N N . LEU B 1 54 ? -1.243 25.562 20.469 1 41.78 54 LEU B N 1
ATOM 2975 C CA . LEU B 1 54 ? -0.375 26.5 21.172 1 41.78 54 LEU B CA 1
ATOM 2976 C C . LEU B 1 54 ? -0.369 26.219 22.672 1 41.78 54 LEU B C 1
ATOM 2978 O O . LEU B 1 54 ? 0.654 26.391 23.328 1 41.78 54 LEU B O 1
ATOM 2982 N N . ALA B 1 55 ? -1.546 26.016 23.141 1 41.84 55 ALA B N 1
ATOM 2983 C CA . ALA B 1 55 ? -1.585 25.859 24.594 1 41.84 55 ALA B CA 1
ATOM 2984 C C . ALA B 1 55 ? -0.981 24.531 25.016 1 41.84 55 ALA B C 1
ATOM 2986 O O . ALA B 1 55 ? -0.361 24.422 26.078 1 41.84 55 ALA B O 1
ATOM 2987 N N . THR B 1 56 ? -1.279 23.375 24.453 1 43.97 56 THR B N 1
ATOM 2988 C CA . THR B 1 56 ? -0.7 22.094 24.859 1 43.97 56 THR B CA 1
ATOM 2989 C C . THR B 1 56 ? 0.449 21.703 23.938 1 43.97 56 THR B C 1
ATOM 2991 O O . THR B 1 56 ? 0.313 21.75 22.719 1 43.97 56 THR B O 1
ATOM 2994 N N . GLN B 1 57 ? 1.641 22.109 24.188 1 47.72 57 GLN B N 1
ATOM 2995 C CA . GLN B 1 57 ? 2.934 21.812 23.578 1 47.72 57 GLN B CA 1
ATOM 2996 C C . GLN B 1 57 ? 2.945 20.422 22.938 1 47.72 57 GLN B C 1
ATOM 2998 O O . GLN B 1 57 ? 3.963 20 22.391 1 47.72 57 GLN B O 1
ATOM 3003 N N . VAL B 1 58 ? 2.023 19.562 23.188 1 55.75 58 VAL B N 1
ATOM 3004 C CA . VAL B 1 58 ? 2.217 18.172 22.75 1 55.75 58 VAL B CA 1
ATOM 3005 C C . VAL B 1 58 ? 1.412 17.922 21.469 1 55.75 58 VAL B C 1
ATOM 3007 O O . VAL B 1 58 ? 0.188 18.062 21.469 1 55.75 58 VAL B O 1
ATOM 3010 N N . SER B 1 59 ? 2.08 17.781 20.375 1 69.81 59 SER B N 1
ATOM 3011 C CA . SER B 1 59 ? 1.44 17.469 19.109 1 69.81 59 SER B CA 1
ATOM 3012 C C . SER B 1 59 ? 0.81 16.094 19.125 1 69.81 59 SER B C 1
ATOM 3014 O O . SER B 1 59 ? 1.4 15.141 19.656 1 69.81 59 SER B O 1
ATOM 3016 N N . ASP B 1 60 ? -0.401 15.961 18.719 1 85.12 60 ASP B N 1
ATOM 3017 C CA . ASP B 1 60 ? -1.14 14.703 18.672 1 85.12 60 ASP B CA 1
ATOM 3018 C C . ASP B 1 60 ? -0.961 14.023 17.312 1 85.12 60 ASP B C 1
ATOM 3020 O O . ASP B 1 60 ? -1.714 13.109 16.969 1 85.12 60 ASP B O 1
ATOM 3024 N N . THR B 1 61 ? 0.114 14.469 16.625 1 91.44 61 THR B N 1
ATOM 3025 C CA . THR B 1 61 ? 0.269 13.922 15.281 1 91.44 61 THR B CA 1
ATOM 3026 C C . THR B 1 61 ? 1.701 13.445 15.047 1 91.44 61 THR B C 1
ATOM 3028 O O . THR B 1 61 ? 2.656 14.133 15.414 1 91.44 61 THR B O 1
ATOM 3031 N N . ILE B 1 62 ? 1.827 12.266 14.594 1 96.38 62 ILE B N 1
ATOM 3032 C CA . ILE B 1 62 ? 3.098 11.688 14.172 1 96.38 62 ILE B CA 1
ATOM 3033 C C . ILE B 1 62 ? 3.238 11.805 12.656 1 96.38 62 ILE B C 1
ATOM 3035 O O . ILE B 1 62 ? 2.27 11.602 11.914 1 96.38 62 ILE B O 1
ATOM 3039 N N . GLY B 1 63 ? 4.418 12.227 12.188 1 97.75 63 GLY B N 1
ATOM 3040 C CA . GLY B 1 63 ? 4.684 12.32 10.758 1 97.75 63 GLY B CA 1
ATOM 3041 C C . GLY B 1 63 ? 5.504 11.156 10.227 1 97.75 63 GLY B C 1
ATOM 3042 O O . GLY B 1 63 ? 6.41 10.672 10.914 1 97.75 63 GLY B O 1
ATOM 3043 N N . VAL B 1 64 ? 5.164 10.727 9.047 1 98.62 64 VAL B N 1
ATOM 3044 C CA . VAL B 1 64 ? 5.91 9.656 8.391 1 98.62 64 VAL B CA 1
ATOM 3045 C C . VAL B 1 64 ? 6.227 10.062 6.953 1 98.62 64 VAL B C 1
ATOM 3047 O O . VAL B 1 64 ? 5.352 10.531 6.223 1 98.62 64 VAL B O 1
ATOM 3050 N N . VAL B 1 65 ? 7.477 9.938 6.531 1 98.44 65 VAL B N 1
ATOM 3051 C CA . VAL B 1 65 ? 7.898 10.172 5.152 1 98.44 65 VAL B CA 1
ATOM 3052 C C . VAL B 1 65 ? 8.414 8.875 4.543 1 98.44 65 VAL B C 1
ATOM 3054 O O . VAL B 1 65 ? 9.352 8.266 5.07 1 98.44 65 VAL B O 1
ATOM 3057 N N . VAL B 1 66 ? 7.773 8.477 3.463 1 97.88 66 VAL B N 1
ATOM 3058 C CA . VAL B 1 66 ? 8.195 7.25 2.793 1 97.88 66 VAL B CA 1
ATOM 3059 C C . VAL B 1 66 ? 8.391 7.52 1.302 1 97.88 66 VAL B C 1
ATOM 3061 O O . VAL B 1 66 ? 8.086 8.609 0.817 1 97.88 66 VAL B O 1
ATOM 3064 N N . MET B 1 67 ? 8.953 6.562 0.574 1 96 67 MET B N 1
ATOM 3065 C CA . MET B 1 67 ? 9.148 6.691 -0.867 1 96 67 MET B CA 1
ATOM 3066 C C . MET B 1 67 ? 7.812 6.707 -1.599 1 96 67 MET B C 1
ATOM 3068 O O . MET B 1 67 ? 7.504 7.656 -2.318 1 96 67 MET B O 1
ATOM 3072 N N . ASP B 1 68 ? 7.059 5.645 -1.407 1 94.75 68 ASP B N 1
ATOM 3073 C CA . ASP B 1 68 ? 5.777 5.445 -2.076 1 94.75 68 ASP B CA 1
ATOM 3074 C C . ASP B 1 68 ? 4.871 4.52 -1.269 1 94.75 68 ASP B C 1
ATOM 3076 O O . ASP B 1 68 ? 5.094 3.307 -1.229 1 94.75 68 ASP B O 1
ATOM 3080 N N . VAL B 1 69 ? 3.781 5.098 -0.763 1 94.81 69 VAL B N 1
ATOM 3081 C CA . VAL B 1 69 ? 2.941 4.332 0.152 1 94.81 69 VAL B CA 1
ATOM 3082 C C . VAL B 1 69 ? 2.168 3.268 -0.624 1 94.81 69 VAL B C 1
ATOM 3084 O O . VAL B 1 69 ? 1.666 2.305 -0.037 1 94.81 69 VAL B O 1
ATOM 3087 N N . SER B 1 70 ? 2.105 3.395 -1.961 1 91.94 70 SER B N 1
ATOM 3088 C CA . SER B 1 70 ? 1.389 2.406 -2.762 1 91.94 70 SER B CA 1
ATOM 3089 C C . SER B 1 70 ? 2.178 1.106 -2.869 1 91.94 70 SER B C 1
ATOM 3091 O O . SER B 1 70 ? 1.636 0.076 -3.275 1 91.94 70 SER B O 1
ATOM 3093 N N . ASP B 1 71 ? 3.428 1.199 -2.547 1 94 71 ASP B N 1
ATOM 3094 C CA . ASP B 1 71 ? 4.262 0.004 -2.477 1 94 71 ASP B CA 1
ATOM 3095 C C . ASP B 1 71 ? 4.012 -0.763 -1.18 1 94 71 ASP B C 1
ATOM 3097 O O . ASP B 1 71 ? 3.951 -0.168 -0.101 1 94 71 ASP B O 1
ATOM 3101 N N . ALA B 1 72 ? 3.908 -2.092 -1.314 1 93.25 72 ALA B N 1
ATOM 3102 C CA . ALA B 1 72 ? 3.525 -2.924 -0.177 1 93.25 72 ALA B CA 1
ATOM 3103 C C . ALA B 1 72 ? 4.539 -2.803 0.957 1 93.25 72 ALA B C 1
ATOM 3105 O O . ALA B 1 72 ? 4.176 -2.879 2.133 1 93.25 72 ALA B O 1
ATOM 3106 N N . PHE B 1 73 ? 5.797 -2.605 0.625 1 94.88 73 PHE B N 1
ATOM 3107 C CA . PHE B 1 73 ? 6.84 -2.447 1.63 1 94.88 73 PHE B CA 1
ATOM 3108 C C . PHE B 1 73 ? 6.59 -1.209 2.482 1 94.88 73 PHE B C 1
ATOM 3110 O O . PHE B 1 73 ? 6.594 -1.284 3.713 1 94.88 73 PHE B O 1
ATOM 3117 N N . PHE B 1 74 ? 6.258 -0.177 1.844 1 97.25 74 PHE B N 1
ATOM 3118 C CA . PHE B 1 74 ? 6.059 1.088 2.541 1 97.25 74 PHE B CA 1
ATOM 3119 C C . PHE B 1 74 ? 4.676 1.147 3.176 1 97.25 74 PHE B C 1
ATOM 3121 O O . PHE B 1 74 ? 4.496 1.758 4.23 1 97.25 74 PHE B O 1
ATOM 3128 N N . GLY B 1 75 ? 3.764 0.516 2.541 1 95.69 75 GLY B N 1
ATOM 3129 C CA . GLY B 1 75 ? 2.482 0.357 3.209 1 95.69 75 GLY B CA 1
ATOM 3130 C C . GLY B 1 75 ? 2.596 -0.324 4.559 1 95.69 75 GLY B C 1
ATOM 3131 O O . GLY B 1 75 ? 1.985 0.116 5.535 1 95.69 75 GLY B O 1
ATOM 3132 N N . ALA B 1 76 ? 3.359 -1.379 4.598 1 96 76 ALA B N 1
ATOM 3133 C CA . ALA B 1 76 ? 3.572 -2.115 5.84 1 96 76 ALA B CA 1
ATOM 3134 C C . ALA B 1 76 ? 4.293 -1.253 6.875 1 96 76 ALA B C 1
ATOM 3136 O O . ALA B 1 76 ? 3.99 -1.317 8.07 1 96 76 ALA B O 1
ATOM 3137 N N . LEU B 1 77 ? 5.234 -0.496 6.422 1 98.12 77 LEU B N 1
ATOM 3138 C CA . LEU B 1 77 ? 5.941 0.436 7.297 1 98.12 77 LEU B CA 1
ATOM 3139 C C . LEU B 1 77 ? 4.965 1.405 7.957 1 98.12 77 LEU B C 1
ATOM 3141 O O . LEU B 1 77 ? 4.953 1.54 9.18 1 98.12 77 LEU B O 1
ATOM 3145 N N . VAL B 1 78 ? 4.102 2.006 7.16 1 97.94 78 VAL B N 1
ATOM 3146 C CA . VAL B 1 78 ? 3.146 3 7.637 1 97.94 78 VAL B CA 1
ATOM 3147 C C . VAL B 1 78 ? 2.15 2.342 8.586 1 97.94 78 VAL B C 1
ATOM 3149 O O . VAL B 1 78 ? 1.791 2.92 9.617 1 97.94 78 VAL B O 1
ATOM 3152 N N . LYS B 1 79 ? 1.731 1.189 8.242 1 96.06 79 LYS B N 1
ATOM 3153 C CA . LYS B 1 79 ? 0.791 0.471 9.094 1 96.06 79 LYS B CA 1
ATOM 3154 C C . LYS B 1 79 ? 1.395 0.204 10.477 1 96.06 79 LYS B C 1
ATOM 3156 O O . LYS B 1 79 ? 0.708 0.32 11.492 1 96.06 79 LYS B O 1
ATOM 3161 N N . ALA B 1 80 ? 2.619 -0.208 10.516 1 97.56 80 ALA B N 1
ATOM 3162 C CA . ALA B 1 80 ? 3.311 -0.468 11.781 1 97.56 80 ALA B CA 1
ATOM 3163 C C . ALA B 1 80 ? 3.412 0.801 12.625 1 97.56 80 ALA B C 1
ATOM 3165 O O . ALA B 1 80 ? 3.193 0.767 13.836 1 97.56 80 ALA B O 1
ATOM 3166 N N . VAL B 1 81 ? 3.742 1.898 11.953 1 98.12 81 VAL B N 1
ATOM 3167 C CA . VAL B 1 81 ? 3.793 3.186 12.641 1 98.12 81 VAL B CA 1
ATOM 3168 C C . VAL B 1 81 ? 2.42 3.514 13.227 1 98.12 81 VAL B C 1
ATOM 3170 O O . VAL B 1 81 ? 2.312 3.922 14.383 1 98.12 81 VAL B O 1
ATOM 3173 N N . ASP B 1 82 ? 1.45 3.367 12.422 1 96.56 82 ASP B N 1
ATOM 3174 C CA . ASP B 1 82 ? 0.079 3.674 12.82 1 96.56 82 ASP B CA 1
ATOM 3175 C C . ASP B 1 82 ? -0.356 2.816 14.008 1 96.56 82 ASP B C 1
ATOM 3177 O O . ASP B 1 82 ? -1.062 3.295 14.898 1 96.56 82 ASP B O 1
ATOM 3181 N N . THR B 1 83 ? -0.002 1.572 13.984 1 95.12 83 THR B N 1
ATOM 3182 C CA . THR B 1 83 ? -0.34 0.663 15.078 1 95.12 83 THR B CA 1
ATOM 3183 C C . THR B 1 83 ? 0.203 1.185 16.406 1 95.12 83 THR B C 1
ATOM 3185 O O . THR B 1 83 ? -0.51 1.201 17.406 1 95.12 83 THR B O 1
ATOM 3188 N N . VAL B 1 84 ? 1.4 1.628 16.422 1 96.38 84 VAL B N 1
ATOM 3189 C CA . VAL B 1 84 ? 1.996 2.188 17.641 1 96.38 84 VAL B CA 1
ATOM 3190 C C . VAL B 1 84 ? 1.319 3.514 17.969 1 96.38 84 VAL B C 1
ATOM 3192 O O . VAL B 1 84 ? 1.02 3.781 19.141 1 96.38 84 VAL B O 1
ATOM 3195 N N . ALA B 1 85 ? 1.122 4.328 16.938 1 95.56 85 ALA B N 1
ATOM 3196 C CA . ALA B 1 85 ? 0.496 5.633 17.156 1 95.56 85 ALA B CA 1
ATOM 3197 C C . ALA B 1 85 ? -0.856 5.484 17.844 1 95.56 85 ALA B C 1
ATOM 3199 O O . ALA B 1 85 ? -1.194 6.273 18.734 1 95.56 85 ALA B O 1
ATOM 3200 N N . GLN B 1 86 ? -1.583 4.566 17.469 1 92.69 86 GLN B N 1
ATOM 3201 C CA . GLN B 1 86 ? -2.908 4.328 18.016 1 92.69 86 GLN B CA 1
ATOM 3202 C C . GLN B 1 86 ? -2.826 4.008 19.516 1 92.69 86 GLN B C 1
ATOM 3204 O O . GLN B 1 86 ? -3.715 4.379 20.281 1 92.69 86 GLN B O 1
ATOM 3209 N N . GLN B 1 87 ? -1.823 3.305 19.891 1 93.56 87 GLN B N 1
ATOM 3210 C CA . GLN B 1 87 ? -1.63 2.986 21.297 1 93.56 87 GLN B CA 1
ATOM 3211 C C . GLN B 1 87 ? -1.466 4.254 22.141 1 93.56 87 GLN B C 1
ATOM 3213 O O . GLN B 1 87 ? -1.772 4.262 23.328 1 93.56 87 GLN B O 1
ATOM 3218 N N . PHE B 1 88 ? -1.011 5.266 21.531 1 92.06 88 PHE B N 1
ATOM 3219 C CA . PHE B 1 88 ? -0.789 6.531 22.219 1 92.06 88 PHE B CA 1
ATOM 3220 C C . PHE B 1 88 ? -1.863 7.547 21.844 1 92.06 88 PHE B C 1
ATOM 3222 O O . PHE B 1 88 ? -1.729 8.734 22.141 1 92.06 88 PHE B O 1
ATOM 3229 N N . GLN B 1 89 ? -2.889 7.031 21.078 1 90.06 89 GLN B N 1
ATOM 3230 C CA . GLN B 1 89 ? -4.016 7.852 20.641 1 90.06 89 GLN B CA 1
ATOM 3231 C C . GLN B 1 89 ? -3.549 9.039 19.812 1 90.06 89 GLN B C 1
ATOM 3233 O O . GLN B 1 89 ? -3.977 10.172 20.031 1 90.06 89 GLN B O 1
ATOM 3238 N N . LYS B 1 90 ? -2.582 8.789 19 1 93.06 90 LYS B N 1
ATOM 3239 C CA . LYS B 1 90 ? -2.057 9.812 18.094 1 93.06 90 LYS B CA 1
ATOM 3240 C C . LYS B 1 90 ? -2.467 9.539 16.656 1 93.06 90 LYS B C 1
ATOM 3242 O O . LYS B 1 90 ? -2.699 8.391 16.266 1 93.06 90 LYS B O 1
ATOM 3247 N N . ASN B 1 91 ? -2.531 10.641 15.875 1 91.69 91 ASN B N 1
ATOM 3248 C CA . ASN B 1 91 ? -2.797 10.539 14.445 1 91.69 91 ASN B CA 1
ATOM 3249 C C . ASN B 1 91 ? -1.504 10.453 13.641 1 91.69 91 ASN B C 1
ATOM 3251 O O . ASN B 1 91 ? -0.439 10.844 14.125 1 91.69 91 ASN B O 1
ATOM 3255 N N . VAL B 1 92 ? -1.677 9.875 12.5 1 96 92 VAL B N 1
ATOM 3256 C CA . VAL B 1 92 ? -0.507 9.758 11.633 1 96 92 VAL B CA 1
ATOM 3257 C C . VAL B 1 92 ? -0.746 10.516 10.336 1 96 92 VAL B C 1
ATOM 3259 O O . VAL B 1 92 ? -1.799 10.367 9.703 1 96 92 VAL B O 1
ATOM 3262 N N . LEU B 1 93 ? 0.199 11.383 9.969 1 96.06 93 LEU B N 1
ATOM 3263 C CA . LEU B 1 93 ? 0.238 12.039 8.672 1 96.06 93 LEU B CA 1
ATOM 3264 C C . LEU B 1 93 ? 1.374 11.492 7.812 1 96.06 93 LEU B C 1
ATOM 3266 O O . LEU B 1 93 ? 2.496 11.32 8.297 1 96.06 93 LEU B O 1
ATOM 3270 N N . ILE B 1 94 ? 1.034 11.25 6.582 1 97 94 ILE B N 1
ATOM 3271 C CA . ILE B 1 94 ? 1.986 10.547 5.727 1 97 94 ILE B CA 1
ATOM 3272 C C . ILE B 1 94 ? 2.32 11.414 4.512 1 97 94 ILE B C 1
ATOM 3274 O O . ILE B 1 94 ? 1.439 12.055 3.939 1 97 94 ILE B O 1
ATOM 3278 N N . GLY B 1 95 ? 3.588 11.43 4.125 1 96.31 95 GLY B N 1
ATOM 3279 C CA . GLY B 1 95 ? 4.047 12.055 2.895 1 96.31 95 GLY B CA 1
ATOM 3280 C C . GLY B 1 95 ? 4.895 11.133 2.037 1 96.31 95 GLY B C 1
ATOM 3281 O O . GLY B 1 95 ? 5.699 10.359 2.559 1 96.31 95 GLY B O 1
ATOM 3282 N N . ASN B 1 96 ? 4.699 11.219 0.722 1 95.88 96 ASN B N 1
ATOM 3283 C CA . ASN B 1 96 ? 5.535 10.516 -0.248 1 95.88 96 ASN B CA 1
ATOM 3284 C C . ASN B 1 96 ? 6.695 11.383 -0.722 1 95.88 96 ASN B C 1
ATOM 3286 O O . ASN B 1 96 ? 6.551 12.594 -0.873 1 95.88 96 ASN B O 1
ATOM 3290 N N . SER B 1 97 ? 7.812 10.664 -0.994 1 95.25 97 SER B N 1
ATOM 3291 C CA . SER B 1 97 ? 8.969 11.477 -1.358 1 95.25 97 SER B CA 1
ATOM 3292 C C . SER B 1 97 ? 9.688 10.906 -2.578 1 95.25 97 SER B C 1
ATOM 3294 O O . SER B 1 97 ? 10.531 11.578 -3.178 1 95.25 97 SER B O 1
ATOM 3296 N N . TYR B 1 98 ? 9.547 9.648 -3.027 1 91.94 98 TYR B N 1
ATOM 3297 C CA . TYR B 1 98 ? 9.898 8.984 -4.277 1 91.94 98 TYR B CA 1
ATOM 3298 C C . TYR B 1 98 ? 11.406 8.961 -4.473 1 91.94 98 TYR B C 1
ATOM 3300 O O . TYR B 1 98 ? 11.898 9.023 -5.605 1 91.94 98 TYR B O 1
ATOM 3308 N N . HIS B 1 99 ? 12.156 9.094 -3.367 1 93.44 99 HIS B N 1
ATOM 3309 C CA . HIS B 1 99 ? 13.617 9.062 -3.393 1 93.44 99 HIS B CA 1
ATOM 3310 C C . HIS B 1 99 ? 14.172 10.211 -4.23 1 93.44 99 HIS B C 1
ATOM 3312 O O . HIS B 1 99 ? 15.133 10.023 -4.98 1 93.44 99 HIS B O 1
ATOM 3318 N N . GLU B 1 100 ? 13.57 11.312 -4.168 1 94.44 100 GLU B N 1
ATOM 3319 C CA . GLU B 1 100 ? 14.039 12.578 -4.738 1 94.44 100 GLU B CA 1
ATOM 3320 C C . GLU B 1 100 ? 14.336 13.602 -3.65 1 94.44 100 GLU B C 1
ATOM 3322 O O . GLU B 1 100 ? 13.492 13.859 -2.789 1 94.44 100 GLU B O 1
ATOM 3327 N N . ALA B 1 101 ? 15.461 14.195 -3.719 1 96.5 101 ALA B N 1
ATOM 3328 C CA . ALA B 1 101 ? 15.945 15.047 -2.637 1 96.5 101 ALA B CA 1
ATOM 3329 C C . ALA B 1 101 ? 14.969 16.172 -2.346 1 96.5 101 ALA B C 1
ATOM 3331 O O . ALA B 1 101 ? 14.625 16.422 -1.188 1 96.5 101 ALA B O 1
ATOM 3332 N N . GLU B 1 102 ? 14.484 16.797 -3.391 1 95.69 102 GLU B N 1
ATOM 3333 C CA . GLU B 1 102 ? 13.578 17.922 -3.215 1 95.69 102 GLU B CA 1
ATOM 3334 C C . GLU B 1 102 ? 12.266 17.484 -2.584 1 95.69 102 GLU B C 1
ATOM 3336 O O . GLU B 1 102 ? 11.727 18.172 -1.714 1 95.69 102 GLU B O 1
ATOM 3341 N N . LYS B 1 103 ? 11.781 16.406 -2.973 1 94.5 103 LYS B N 1
ATOM 3342 C CA . LYS B 1 103 ? 10.523 15.906 -2.438 1 94.5 103 LYS B CA 1
ATOM 3343 C C . LYS B 1 103 ? 10.688 15.438 -0.994 1 94.5 103 LYS B C 1
ATOM 3345 O O . LYS B 1 103 ? 9.781 15.617 -0.172 1 94.5 103 LYS B O 1
ATOM 3350 N N . GLU B 1 104 ? 11.812 14.766 -0.725 1 97.06 104 GLU B N 1
ATOM 3351 C CA . GLU B 1 104 ? 12.086 14.367 0.652 1 97.06 104 GLU B CA 1
ATOM 3352 C C . GLU B 1 104 ? 12.148 15.578 1.574 1 97.06 104 GLU B C 1
ATOM 3354 O O . GLU B 1 104 ? 11.547 15.586 2.646 1 97.06 104 GLU B O 1
ATOM 3359 N N . ARG B 1 105 ? 12.883 16.594 1.117 1 96.56 105 ARG B N 1
ATOM 3360 C CA . ARG B 1 105 ? 13.008 17.828 1.88 1 96.56 105 ARG B CA 1
ATOM 3361 C C . ARG B 1 105 ? 11.641 18.453 2.143 1 96.56 105 ARG B C 1
ATOM 3363 O O . ARG B 1 105 ? 11.305 18.781 3.283 1 96.56 105 ARG B O 1
ATOM 3370 N N . ASN B 1 106 ? 10.883 18.562 1.109 1 93.62 106 ASN B N 1
ATOM 3371 C CA . ASN B 1 106 ? 9.57 19.188 1.209 1 93.62 106 ASN B CA 1
ATOM 3372 C C . ASN B 1 106 ? 8.648 18.391 2.133 1 93.62 106 ASN B C 1
ATOM 3374 O O . ASN B 1 106 ? 7.902 18.984 2.92 1 93.62 106 ASN B O 1
ATOM 3378 N N . ALA B 1 107 ? 8.656 17.125 1.974 1 95.38 107 ALA B N 1
ATOM 3379 C CA . ALA B 1 107 ? 7.793 16.281 2.805 1 95.38 107 ALA B CA 1
ATOM 3380 C C . ALA B 1 107 ? 8.125 16.453 4.285 1 95.38 107 ALA B C 1
ATOM 3382 O O . ALA B 1 107 ? 7.227 16.547 5.121 1 95.38 107 ALA B O 1
ATOM 3383 N N . ILE B 1 108 ? 9.383 16.469 4.609 1 96.81 108 ILE B N 1
ATOM 3384 C CA . ILE B 1 108 ? 9.82 16.641 5.988 1 96.81 108 ILE B CA 1
ATOM 3385 C C . ILE B 1 108 ? 9.398 18.016 6.496 1 96.81 108 ILE B C 1
ATOM 3387 O O . ILE B 1 108 ? 8.82 18.141 7.582 1 96.81 108 ILE B O 1
ATOM 3391 N N . GLU B 1 109 ? 9.609 19 5.684 1 93.25 109 GLU B N 1
ATOM 3392 C CA . GLU B 1 109 ? 9.305 20.375 6.07 1 93.25 109 GLU B CA 1
ATOM 3393 C C . GLU B 1 109 ? 7.809 20.562 6.301 1 93.25 109 GLU B C 1
ATOM 3395 O O . GLU B 1 109 ? 7.406 21.234 7.246 1 93.25 109 GLU B O 1
ATOM 3400 N N . VAL B 1 110 ? 7.055 20.016 5.43 1 90.44 110 VAL B N 1
ATOM 3401 C CA . VAL B 1 110 ? 5.605 20.125 5.555 1 90.44 110 VAL B CA 1
ATOM 3402 C C . VAL B 1 110 ? 5.156 19.531 6.891 1 90.44 110 VAL B C 1
ATOM 3404 O O . VAL B 1 110 ? 4.34 20.125 7.594 1 90.44 110 VAL B O 1
ATOM 3407 N N . LEU B 1 111 ? 5.68 18.391 7.262 1 94.12 111 LEU B N 1
ATOM 3408 C CA . LEU B 1 111 ? 5.285 17.734 8.5 1 94.12 111 LEU B CA 1
ATOM 3409 C C . LEU B 1 111 ? 5.742 18.531 9.711 1 94.12 111 LEU B C 1
ATOM 3411 O O . LEU B 1 111 ? 5.043 18.594 10.727 1 94.12 111 LEU B O 1
ATOM 3415 N N . ILE B 1 112 ? 6.887 19.109 9.586 1 90.56 112 ILE B N 1
ATOM 3416 C CA . ILE B 1 112 ? 7.387 19.969 10.656 1 90.56 112 ILE B CA 1
ATOM 3417 C C . ILE B 1 112 ? 6.477 21.188 10.812 1 90.56 112 ILE B C 1
ATOM 3419 O O . ILE B 1 112 ? 6.113 21.562 11.93 1 90.56 112 ILE B O 1
ATOM 3423 N N . ARG B 1 113 ? 6.137 21.719 9.688 1 82.94 113 ARG B N 1
ATOM 3424 C CA . ARG B 1 113 ? 5.246 22.875 9.703 1 82.94 113 ARG B CA 1
ATOM 3425 C C . ARG B 1 113 ? 3.898 22.516 10.328 1 82.94 113 ARG B C 1
ATOM 3427 O O . ARG B 1 113 ? 3.242 23.359 10.93 1 82.94 113 ARG B O 1
ATOM 3434 N N . GLN B 1 114 ? 3.574 21.281 10.18 1 82.12 114 GLN B N 1
ATOM 3435 C CA . GLN B 1 114 ? 2.318 20.812 10.742 1 82.12 114 GLN B CA 1
ATOM 3436 C C . GLN B 1 114 ? 2.486 20.438 12.211 1 82.12 114 GLN B C 1
ATOM 3438 O O . GLN B 1 114 ? 1.606 19.797 12.805 1 82.12 114 GLN B O 1
ATOM 3443 N N . ARG B 1 115 ? 3.594 20.672 12.789 1 84.62 115 ARG B N 1
ATOM 3444 C CA . ARG B 1 115 ? 3.912 20.531 14.203 1 84.62 115 ARG B CA 1
ATOM 3445 C C . ARG B 1 115 ? 4.02 19.062 14.609 1 84.62 115 ARG B C 1
ATOM 3447 O O . ARG B 1 115 ? 3.633 18.703 15.719 1 84.62 115 ARG B O 1
ATOM 3454 N N . CYS B 1 116 ? 4.348 18.281 13.688 1 90.88 116 CYS B N 1
ATOM 3455 C CA . CYS B 1 116 ? 4.699 16.922 14.055 1 90.88 116 CYS B CA 1
ATOM 3456 C C . CYS B 1 116 ? 6.016 16.875 14.82 1 90.88 116 CYS B C 1
ATOM 3458 O O . CYS B 1 116 ? 7.07 17.203 14.273 1 90.88 116 CYS B O 1
ATOM 3460 N N . ASN B 1 117 ? 5.922 16.484 16.047 1 91.19 117 ASN B N 1
ATOM 3461 C CA . ASN B 1 117 ? 7.145 16.484 16.859 1 91.19 117 ASN B CA 1
ATOM 3462 C C . ASN B 1 117 ? 7.797 15.102 16.859 1 91.19 117 ASN B C 1
ATOM 3464 O O . ASN B 1 117 ? 8.922 14.938 17.344 1 91.19 117 ASN B O 1
ATOM 3468 N N . ALA B 1 118 ? 7.117 14.133 16.453 1 96.94 118 ALA B N 1
ATOM 3469 C CA . ALA B 1 118 ? 7.66 12.805 16.188 1 96.94 118 ALA B CA 1
ATOM 3470 C C . ALA B 1 118 ? 7.582 12.477 14.695 1 96.94 118 ALA B C 1
ATOM 3472 O O . ALA B 1 118 ? 6.496 12.477 14.109 1 96.94 118 ALA B O 1
ATOM 3473 N N . LEU B 1 119 ? 8.766 12.156 14.102 1 98.31 119 LEU B N 1
ATOM 3474 C CA . LEU B 1 119 ? 8.859 11.906 12.664 1 98.31 119 LEU B CA 1
ATOM 3475 C C . LEU B 1 119 ? 9.609 10.602 12.391 1 98.31 119 LEU B C 1
ATOM 3477 O O . LEU B 1 119 ? 10.672 10.367 12.969 1 98.31 119 LEU B O 1
ATOM 3481 N N . ILE B 1 120 ? 9.031 9.773 11.664 1 98.81 120 ILE B N 1
ATOM 3482 C CA . ILE B 1 120 ? 9.719 8.617 11.109 1 98.81 120 ILE B CA 1
ATOM 3483 C C . ILE B 1 120 ? 10.023 8.867 9.633 1 98.81 120 ILE B C 1
ATOM 3485 O O . ILE B 1 120 ? 9.109 8.977 8.812 1 98.81 120 ILE B O 1
ATOM 3489 N N . VAL B 1 121 ? 11.305 8.875 9.242 1 98.81 121 VAL B N 1
ATOM 3490 C CA . VAL B 1 121 ? 11.664 9.367 7.918 1 98.81 121 VAL B CA 1
ATOM 3491 C C . VAL B 1 121 ? 12.492 8.32 7.18 1 98.81 121 VAL B C 1
ATOM 3493 O O . VAL B 1 121 ? 13.57 7.934 7.645 1 98.81 121 VAL B O 1
ATOM 3496 N N . HIS B 1 122 ? 11.953 7.848 6.133 1 98.62 122 HIS B N 1
ATOM 3497 C CA . HIS B 1 122 ? 12.719 7.09 5.148 1 98.62 122 HIS B CA 1
ATOM 3498 C C . HIS B 1 122 ? 13.242 8 4.039 1 98.62 122 HIS B C 1
ATOM 3500 O O . HIS B 1 122 ? 12.531 8.281 3.078 1 98.62 122 HIS B O 1
ATOM 3506 N N . SER B 1 123 ? 14.5 8.438 4.148 1 97.94 123 SER B N 1
ATOM 3507 C CA . SER B 1 123 ? 15.156 9.312 3.188 1 97.94 123 SER B CA 1
ATOM 3508 C C . SER B 1 123 ? 16.453 8.703 2.68 1 97.94 123 SER B C 1
ATOM 3510 O O . SER B 1 123 ? 17.312 8.297 3.471 1 97.94 123 SER B O 1
ATOM 3512 N N . LYS B 1 124 ? 16.547 8.695 1.373 1 97.19 124 LYS B N 1
ATOM 3513 C CA . LYS B 1 124 ? 17.719 8.078 0.774 1 97.19 124 LYS B CA 1
ATOM 3514 C C . LYS B 1 124 ? 18.438 9.047 -0.168 1 97.19 124 LYS B C 1
ATOM 3516 O O . LYS B 1 124 ? 19.594 8.836 -0.512 1 97.19 124 LYS B O 1
ATOM 3521 N N . ALA B 1 125 ? 17.812 10.125 -0.51 1 96.38 125 ALA B N 1
ATOM 3522 C CA . ALA B 1 125 ? 18.359 11.023 -1.524 1 96.38 125 ALA B CA 1
ATOM 3523 C C . ALA B 1 125 ? 19.031 12.227 -0.882 1 96.38 125 ALA B C 1
ATOM 3525 O O . ALA B 1 125 ? 20 12.766 -1.426 1 96.38 125 ALA B O 1
ATOM 3526 N N . LEU B 1 126 ? 18.531 12.711 0.255 1 97.62 126 LEU B N 1
ATOM 3527 C CA . LEU B 1 126 ? 19.141 13.844 0.94 1 97.62 126 LEU B CA 1
ATOM 3528 C C . LEU B 1 126 ? 20.516 13.484 1.474 1 97.62 126 LEU B C 1
ATOM 3530 O O . LEU B 1 126 ? 20.75 12.344 1.879 1 97.62 126 LEU B O 1
ATOM 3534 N N . SER B 1 127 ? 21.359 14.43 1.512 1 97.38 127 SER B N 1
ATOM 3535 C CA . SER B 1 127 ? 22.703 14.211 2.053 1 97.38 127 SER B CA 1
ATOM 3536 C C . SER B 1 127 ? 22.656 14.039 3.568 1 97.38 127 SER B C 1
ATOM 3538 O O . SER B 1 127 ? 21.703 14.461 4.223 1 97.38 127 SER B O 1
ATOM 3540 N N . ASP B 1 128 ? 23.703 13.461 4.113 1 97.44 128 ASP B N 1
ATOM 3541 C CA . ASP B 1 128 ? 23.828 13.312 5.559 1 97.44 128 ASP B CA 1
ATOM 3542 C C . ASP B 1 128 ? 23.844 14.68 6.25 1 97.44 128 ASP B C 1
ATOM 3544 O O . ASP B 1 128 ? 23.297 14.828 7.344 1 97.44 128 ASP B O 1
ATOM 3548 N N . ALA B 1 129 ? 24.453 15.586 5.605 1 97.31 129 ALA B N 1
ATOM 3549 C CA . ALA B 1 129 ? 24.531 16.938 6.172 1 97.31 129 ALA B CA 1
ATOM 3550 C C . ALA B 1 129 ? 23.156 17.562 6.324 1 97.31 129 ALA B C 1
ATOM 3552 O O . ALA B 1 129 ? 22.828 18.125 7.367 1 97.31 129 ALA B O 1
ATOM 3553 N N . GLU B 1 130 ? 22.359 17.438 5.305 1 97.06 130 GLU B N 1
ATOM 3554 C CA . GLU B 1 130 ? 21.016 18 5.344 1 97.06 130 GLU B CA 1
ATOM 3555 C C . GLU B 1 130 ? 20.141 17.281 6.359 1 97.06 130 GLU B C 1
ATOM 3557 O O . GLU B 1 130 ? 19.375 17.906 7.09 1 97.06 130 GLU B O 1
ATOM 3562 N N . ILE B 1 131 ? 20.25 16 6.398 1 98.38 131 ILE B N 1
ATOM 3563 C CA . ILE B 1 131 ? 19.484 15.211 7.348 1 98.38 131 ILE B CA 1
ATOM 3564 C C . ILE B 1 131 ? 19.891 15.578 8.773 1 98.38 131 ILE B C 1
ATOM 3566 O O . ILE B 1 131 ? 19.031 15.688 9.656 1 98.38 131 ILE B O 1
ATOM 3570 N N . SER B 1 132 ? 21.172 15.773 8.977 1 97.81 132 SER B N 1
ATOM 3571 C CA . SER B 1 132 ? 21.672 16.125 10.297 1 97.81 132 SER B CA 1
ATOM 3572 C C . SER B 1 132 ? 21.078 17.453 10.773 1 97.81 132 SER B C 1
ATOM 3574 O O . SER B 1 132 ? 20.812 17.625 11.961 1 97.81 132 SER B O 1
ATOM 3576 N N . GLU B 1 133 ? 20.875 18.359 9.859 1 96 133 GLU B N 1
ATOM 3577 C CA . GLU B 1 133 ? 20.25 19.625 10.195 1 96 133 GLU B CA 1
ATOM 3578 C C . GLU B 1 133 ? 18.828 19.422 10.711 1 96 133 GLU B C 1
ATOM 3580 O O . GLU B 1 133 ? 18.422 20.031 11.695 1 96 133 GLU B O 1
ATOM 3585 N N . PHE B 1 134 ? 18.078 18.594 10 1 96.75 134 PHE B N 1
ATOM 3586 C CA . PHE B 1 134 ? 16.719 18.281 10.438 1 96.75 134 PHE B CA 1
ATOM 3587 C C . PHE B 1 134 ? 16.75 17.609 11.805 1 96.75 134 PHE B C 1
ATOM 3589 O O . PHE B 1 134 ? 15.938 17.938 12.68 1 96.75 134 PHE B O 1
ATOM 3596 N N . LEU B 1 135 ? 17.672 16.672 11.984 1 97.25 135 LEU B N 1
ATOM 3597 C CA . LEU B 1 135 ? 17.766 15.914 13.227 1 97.25 135 LEU B CA 1
ATOM 3598 C C . LEU B 1 135 ? 18.109 16.828 14.398 1 97.25 135 LEU B C 1
ATOM 3600 O O . LEU B 1 135 ? 17.656 16.609 15.516 1 97.25 135 LEU B O 1
ATOM 3604 N N . GLU B 1 136 ? 18.906 17.797 14.148 1 94.12 136 GLU B N 1
ATOM 3605 C CA . GLU B 1 136 ? 19.281 18.766 15.18 1 94.12 136 GLU B CA 1
ATOM 3606 C C . GLU B 1 136 ? 18.078 19.594 15.625 1 94.12 136 GLU B C 1
ATOM 3608 O O . GLU B 1 136 ? 17.953 19.922 16.812 1 94.12 136 GLU B O 1
ATOM 3613 N N . HIS B 1 137 ? 17.219 19.859 14.719 1 92.19 137 HIS B N 1
ATOM 3614 C CA . HIS B 1 137 ? 16.109 20.781 14.969 1 92.19 137 HIS B CA 1
ATOM 3615 C C . HIS B 1 137 ? 14.891 20.031 15.492 1 92.19 137 HIS B C 1
ATOM 3617 O O . HIS B 1 137 ? 14.031 20.609 16.156 1 92.19 137 HIS B O 1
ATOM 3623 N N . VAL B 1 138 ? 14.758 18.781 15.148 1 95.25 138 VAL B N 1
ATOM 3624 C CA . VAL B 1 138 ? 13.594 17.984 15.531 1 95.25 138 VAL B CA 1
ATOM 3625 C C . VAL B 1 138 ? 14.039 16.781 16.359 1 95.25 138 VAL B C 1
ATOM 3627 O O . VAL B 1 138 ? 14.289 15.703 15.828 1 95.25 138 VAL B O 1
ATOM 3630 N N . PRO B 1 139 ? 14.008 16.922 17.625 1 94.94 139 PRO B N 1
ATOM 3631 C CA . PRO B 1 139 ? 14.508 15.859 18.5 1 94.94 139 PRO B CA 1
ATOM 3632 C C . PRO B 1 139 ? 13.766 14.539 18.312 1 94.94 139 PRO B C 1
ATOM 3634 O O . PRO B 1 139 ? 14.336 13.469 18.531 1 94.94 139 PRO B O 1
ATOM 3637 N N . GLY B 1 140 ? 12.562 14.562 17.891 1 97.5 140 GLY B N 1
ATOM 3638 C CA . GLY B 1 140 ? 11.758 13.359 17.719 1 97.5 140 GLY B CA 1
ATOM 3639 C C . GLY B 1 140 ? 11.812 12.812 16.312 1 97.5 140 GLY B C 1
ATOM 3640 O O . GLY B 1 140 ? 10.977 11.992 15.922 1 97.5 140 GLY B O 1
ATOM 3641 N N . MET B 1 141 ? 12.758 13.211 15.492 1 98.38 141 MET B N 1
ATOM 3642 C CA . MET B 1 141 ? 12.93 12.656 14.148 1 98.38 141 MET B CA 1
ATOM 3643 C C . MET B 1 141 ? 13.844 11.43 14.188 1 98.38 141 MET B C 1
ATOM 3645 O O . MET B 1 141 ? 14.93 11.477 14.773 1 98.38 141 MET B O 1
ATOM 3649 N N . VAL B 1 142 ? 13.391 10.359 13.633 1 98.81 142 VAL B N 1
ATOM 3650 C CA . VAL B 1 142 ? 14.133 9.102 13.555 1 98.81 142 VAL B CA 1
ATOM 3651 C C . VAL B 1 142 ? 14.234 8.648 12.102 1 98.81 142 VAL B C 1
ATOM 3653 O O . VAL B 1 142 ? 13.266 8.75 11.344 1 98.81 142 VAL B O 1
ATOM 3656 N N . MET B 1 143 ? 15.445 8.227 11.719 1 98.69 143 MET B N 1
ATOM 3657 C CA . MET B 1 143 ? 15.68 7.703 10.375 1 98.69 143 MET B CA 1
ATOM 3658 C C . MET B 1 143 ? 15.453 6.195 10.328 1 98.69 143 MET B C 1
ATOM 3660 O O . MET B 1 143 ? 15.828 5.477 11.258 1 98.69 143 MET B O 1
ATOM 3664 N N . ILE B 1 144 ? 14.797 5.734 9.328 1 98.5 144 ILE B N 1
ATOM 3665 C CA . ILE B 1 144 ? 14.633 4.297 9.133 1 98.5 144 ILE B CA 1
ATOM 3666 C C . ILE B 1 144 ? 15.305 3.867 7.836 1 98.5 144 ILE B C 1
ATOM 3668 O O . ILE B 1 144 ? 15.227 4.57 6.824 1 98.5 144 ILE B O 1
ATOM 3672 N N . ASN B 1 145 ? 16.062 2.785 7.84 1 97.06 145 ASN B N 1
ATOM 3673 C CA . ASN B 1 145 ? 16.812 2.201 6.734 1 97.06 145 ASN B CA 1
ATOM 3674 C C . ASN B 1 145 ? 17.984 3.084 6.324 1 97.06 145 ASN B C 1
ATOM 3676 O O . ASN B 1 145 ? 18.266 3.244 5.133 1 97.06 145 ASN B O 1
ATOM 3680 N N . ARG B 1 146 ? 18.547 3.736 7.266 1 96.56 146 ARG B N 1
ATOM 3681 C CA . ARG B 1 146 ? 19.719 4.586 7.062 1 96.56 146 ARG B CA 1
ATOM 3682 C C . ARG B 1 146 ? 20.422 4.887 8.383 1 96.56 146 ARG B C 1
ATOM 3684 O O . ARG B 1 146 ? 19.766 5.055 9.414 1 96.56 146 ARG B O 1
ATOM 3691 N N . ILE B 1 147 ? 21.734 4.859 8.359 1 96.94 147 ILE B N 1
ATOM 3692 C CA . ILE B 1 147 ? 22.531 5.277 9.516 1 96.94 147 ILE B CA 1
ATOM 3693 C C . ILE B 1 147 ? 23.234 6.59 9.211 1 96.94 147 ILE B C 1
ATOM 3695 O O . ILE B 1 147 ? 24.031 6.668 8.266 1 96.94 147 ILE B O 1
ATOM 3699 N N . VAL B 1 148 ? 22.922 7.578 10 1 97.56 148 VAL B N 1
ATOM 3700 C CA . VAL B 1 148 ? 23.531 8.891 9.836 1 97.56 148 VAL B CA 1
ATOM 3701 C C . VAL B 1 148 ? 24.656 9.086 10.867 1 97.56 148 VAL B C 1
ATOM 3703 O O . 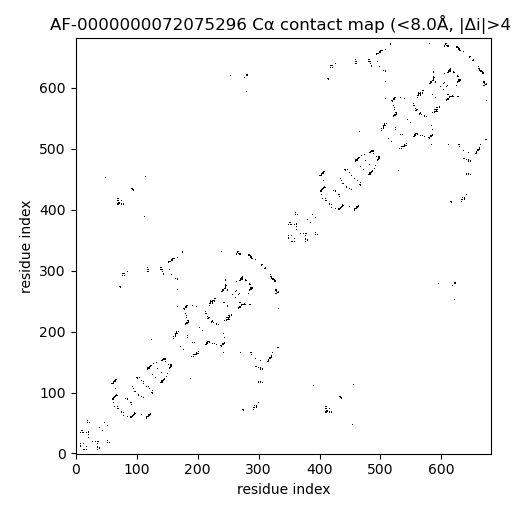VAL B 1 148 ? 24.406 9.039 12.07 1 97.56 148 VAL B O 1
ATOM 3706 N N . PRO B 1 149 ? 25.859 9.32 10.414 1 96.44 149 PRO B N 1
ATOM 3707 C CA . PRO B 1 149 ? 26.953 9.5 11.359 1 96.44 149 PRO B CA 1
ATOM 3708 C C . PRO B 1 149 ? 26.688 10.594 12.391 1 96.44 149 PRO B C 1
ATOM 3710 O O . PRO B 1 149 ? 26.266 11.695 12.023 1 96.44 149 PRO B O 1
ATOM 3713 N N . GLY B 1 150 ? 26.891 10.242 13.641 1 96.25 150 GLY B N 1
ATOM 3714 C CA . GLY B 1 150 ? 26.672 11.195 14.727 1 96.25 150 GLY B CA 1
ATOM 3715 C C . GLY B 1 150 ? 25.281 11.109 15.32 1 96.25 150 GLY B C 1
ATOM 3716 O O . GLY B 1 150 ? 25.031 11.641 16.406 1 96.25 150 GLY B O 1
ATOM 3717 N N . TYR B 1 151 ? 24.422 10.438 14.602 1 97.69 151 TYR B N 1
ATOM 3718 C CA . TYR B 1 151 ? 23.031 10.32 15.062 1 97.69 151 TYR B CA 1
ATOM 3719 C C . TYR B 1 151 ? 22.578 8.867 15.039 1 97.69 151 TYR B C 1
ATOM 3721 O O . TYR B 1 151 ? 21.406 8.586 14.758 1 97.69 151 TYR B O 1
ATOM 3729 N N . GLU B 1 152 ? 23.484 7.977 15.297 1 97.44 152 GLU B N 1
ATOM 3730 C CA . GLU B 1 152 ? 23.219 6.547 15.195 1 97.44 152 GLU B CA 1
ATOM 3731 C C . GLU B 1 152 ? 22.078 6.137 16.141 1 97.44 152 GLU B C 1
ATOM 3733 O O . GLU B 1 152 ? 21.281 5.258 15.805 1 97.44 152 GLU B O 1
ATOM 3738 N N . HIS B 1 153 ? 21.953 6.816 17.234 1 97.19 153 HIS B N 1
ATOM 3739 C CA . HIS B 1 153 ? 20.969 6.484 18.266 1 97.19 153 HIS B CA 1
ATOM 3740 C C . HIS B 1 153 ? 19.562 6.852 17.797 1 97.19 153 HIS B C 1
ATOM 3742 O O . HIS B 1 153 ? 18.578 6.438 18.422 1 97.19 153 HIS B O 1
ATOM 3748 N N . ARG B 1 154 ? 19.453 7.555 16.656 1 98.06 154 ARG B N 1
ATOM 3749 C CA . ARG B 1 154 ? 18.172 7.969 16.094 1 98.06 154 ARG B CA 1
ATOM 3750 C C . ARG B 1 154 ? 17.938 7.32 14.734 1 98.06 154 ARG B C 1
ATOM 3752 O O . ARG B 1 154 ? 17.172 7.824 13.922 1 98.06 154 ARG B O 1
ATOM 3759 N N . CYS B 1 155 ? 18.734 6.277 14.523 1 98.5 155 CYS B N 1
ATOM 3760 C CA . CYS B 1 155 ? 18.625 5.559 13.258 1 98.5 155 CYS B CA 1
ATOM 3761 C C . CYS B 1 155 ? 18.312 4.09 13.484 1 98.5 155 CYS B C 1
ATOM 3763 O O . CYS B 1 155 ? 18.797 3.482 14.438 1 98.5 155 CYS B O 1
ATOM 3765 N N . VAL B 1 156 ? 17.391 3.582 12.719 1 98.62 156 VAL B N 1
ATOM 3766 C CA . VAL B 1 156 ? 17.109 2.152 12.656 1 98.62 156 VAL B CA 1
ATOM 3767 C C . VAL B 1 156 ? 17.5 1.601 11.289 1 98.62 156 VAL B C 1
ATOM 3769 O O . VAL B 1 156 ? 16.938 1.995 10.266 1 98.62 156 VAL B O 1
ATOM 3772 N N . GLY B 1 157 ? 18.469 0.762 11.242 1 97.81 157 GLY B N 1
ATOM 3773 C CA . GLY B 1 157 ? 19 0.274 9.977 1 97.81 157 GLY B CA 1
ATOM 3774 C C . GLY B 1 157 ? 18.844 -1.225 9.805 1 97.81 157 GLY B C 1
ATOM 3775 O O . GLY B 1 157 ? 18.328 -1.906 10.688 1 97.81 157 GLY B O 1
ATOM 3776 N N . LEU B 1 158 ? 19.141 -1.719 8.625 1 97.81 158 LEU B N 1
ATOM 3777 C CA . LEU B 1 158 ? 19.188 -3.131 8.258 1 97.81 158 LEU B CA 1
ATOM 3778 C C . LEU B 1 158 ? 20.516 -3.486 7.609 1 97.81 158 LEU B C 1
ATOM 3780 O O . LEU B 1 158 ? 21.062 -2.695 6.844 1 97.81 158 LEU B O 1
ATOM 3784 N N . ASP B 1 159 ? 20.969 -4.688 7.848 1 97.56 159 ASP B N 1
ATOM 3785 C CA . ASP B 1 159 ? 22.188 -5.168 7.199 1 97.56 159 ASP B CA 1
ATOM 3786 C C . ASP B 1 159 ? 21.875 -5.75 5.82 1 97.56 159 ASP B C 1
ATOM 3788 O O . ASP B 1 159 ? 21.812 -6.969 5.656 1 97.56 159 ASP B O 1
ATOM 3792 N N . ASN B 1 160 ? 21.828 -4.934 4.855 1 97.81 160 ASN B N 1
ATOM 3793 C CA . ASN B 1 160 ? 21.484 -5.301 3.484 1 97.81 160 ASN B CA 1
ATOM 3794 C C . ASN B 1 160 ? 22.5 -6.27 2.893 1 97.81 160 ASN B C 1
ATOM 3796 O O . ASN B 1 160 ? 22.141 -7.195 2.168 1 97.81 160 ASN B O 1
ATOM 3800 N N . VAL B 1 161 ? 23.75 -6.055 3.152 1 98.38 161 VAL B N 1
ATOM 3801 C CA . VAL B 1 161 ? 24.812 -6.871 2.586 1 98.38 161 VAL B CA 1
ATOM 3802 C C . VAL B 1 161 ? 24.656 -8.32 3.045 1 98.38 161 VAL B C 1
ATOM 3804 O O . VAL B 1 161 ? 24.688 -9.242 2.229 1 98.38 161 VAL B O 1
ATOM 3807 N N . SER B 1 162 ? 24.422 -8.484 4.293 1 98.12 162 SER B N 1
ATOM 3808 C CA . SER B 1 162 ? 24.266 -9.828 4.84 1 98.12 162 SER B CA 1
ATOM 3809 C C . SER B 1 162 ? 23.047 -10.531 4.23 1 98.12 162 SER B C 1
ATOM 3811 O O . SER B 1 162 ? 23.094 -11.734 3.977 1 98.12 162 SER B O 1
ATOM 3813 N N . GLY B 1 163 ? 22.016 -9.758 4.035 1 98.56 163 GLY B N 1
ATOM 3814 C CA . GLY B 1 163 ? 20.828 -10.336 3.404 1 98.56 163 GLY B CA 1
ATOM 3815 C C . GLY B 1 163 ? 21.094 -10.844 2.002 1 98.56 163 GLY B C 1
ATOM 3816 O O . GLY B 1 163 ? 20.703 -11.961 1.655 1 98.56 163 GLY B O 1
ATOM 3817 N N . ALA B 1 164 ? 21.781 -10.055 1.29 1 98.75 164 ALA B N 1
ATOM 3818 C CA . ALA B 1 164 ? 22.094 -10.422 -0.089 1 98.75 164 ALA B CA 1
ATOM 3819 C C . ALA B 1 164 ? 23.062 -11.602 -0.136 1 98.75 164 ALA B C 1
ATOM 3821 O O . ALA B 1 164 ? 22.953 -12.477 -1 1 98.75 164 ALA B O 1
ATOM 3822 N N . MET B 1 165 ? 23.984 -11.625 0.757 1 98.62 165 MET B N 1
ATOM 3823 C CA . MET B 1 165 ? 24.922 -12.734 0.841 1 98.62 165 MET B CA 1
ATOM 3824 C C . MET B 1 165 ? 24.203 -14.047 1.139 1 98.62 165 MET B C 1
ATOM 3826 O O . MET B 1 165 ? 24.469 -15.07 0.51 1 98.62 165 MET B O 1
ATOM 3830 N N . MET B 1 166 ? 23.312 -13.992 2.053 1 98.38 166 MET B N 1
ATOM 3831 C CA . MET B 1 166 ? 22.547 -15.172 2.441 1 98.38 166 MET B CA 1
ATOM 3832 C C . MET B 1 166 ? 21.75 -15.727 1.258 1 98.38 166 MET B C 1
ATOM 3834 O O . MET B 1 166 ? 21.75 -16.938 1.02 1 98.38 166 MET B O 1
ATOM 3838 N N . ALA B 1 167 ? 21.125 -14.812 0.56 1 98.75 167 ALA B N 1
ATOM 3839 C CA . ALA B 1 167 ? 20.328 -15.203 -0.605 1 98.75 167 ALA B CA 1
ATOM 3840 C C . ALA B 1 167 ? 21.203 -15.859 -1.666 1 98.75 167 ALA B C 1
ATOM 3842 O O . ALA B 1 167 ? 20.875 -16.938 -2.176 1 98.75 167 ALA B O 1
ATOM 3843 N N . THR B 1 168 ? 22.281 -15.258 -1.943 1 98.81 168 THR B N 1
ATOM 3844 C CA . THR B 1 168 ? 23.188 -15.742 -2.988 1 98.81 168 THR B CA 1
ATOM 3845 C C . THR B 1 168 ? 23.844 -17.047 -2.574 1 98.81 168 THR B C 1
ATOM 3847 O O . THR B 1 168 ? 23.953 -17.984 -3.379 1 98.81 168 THR B O 1
ATOM 3850 N N . ARG B 1 169 ? 24.234 -17.172 -1.339 1 98.56 169 ARG B N 1
ATOM 3851 C CA . ARG B 1 169 ? 24.844 -18.391 -0.821 1 98.56 169 ARG B CA 1
ATOM 3852 C C . ARG B 1 169 ? 23.891 -19.562 -0.937 1 98.56 169 ARG B C 1
ATOM 3854 O O . ARG B 1 169 ? 24.312 -20.688 -1.223 1 98.56 169 ARG B O 1
ATOM 3861 N N . MET B 1 170 ? 22.656 -19.281 -0.702 1 98.5 170 MET B N 1
ATOM 3862 C CA . MET B 1 170 ? 21.672 -20.359 -0.838 1 98.5 170 MET B CA 1
ATOM 3863 C C . MET B 1 170 ? 21.672 -20.922 -2.258 1 98.5 170 MET B C 1
ATOM 3865 O O . MET B 1 170 ? 21.625 -22.125 -2.449 1 98.5 170 MET B O 1
ATOM 3869 N N . LEU B 1 171 ? 21.719 -20.031 -3.207 1 98.69 171 LEU B N 1
ATOM 3870 C CA . LEU B 1 171 ? 21.734 -20.453 -4.605 1 98.69 171 LEU B CA 1
ATOM 3871 C C . LEU B 1 171 ? 23 -21.219 -4.938 1 98.69 171 LEU B C 1
ATOM 3873 O O . LEU B 1 171 ? 22.953 -22.25 -5.609 1 98.69 171 LEU B O 1
ATOM 3877 N N . LEU B 1 172 ? 24.125 -20.766 -4.426 1 98.38 172 LEU B N 1
ATOM 3878 C CA . LEU B 1 172 ? 25.406 -21.406 -4.66 1 98.38 172 LEU B CA 1
ATOM 3879 C C . LEU B 1 172 ? 25.453 -22.797 -4.016 1 98.38 172 LEU B C 1
ATOM 3881 O O . LEU B 1 172 ? 25.984 -23.734 -4.605 1 98.38 172 LEU B O 1
ATOM 3885 N N . ASN B 1 173 ? 24.859 -22.891 -2.842 1 97.81 173 ASN B N 1
ATOM 3886 C CA . ASN B 1 173 ? 24.812 -24.156 -2.117 1 97.81 173 ASN B CA 1
ATOM 3887 C C . ASN B 1 173 ? 23.953 -25.188 -2.848 1 97.81 173 ASN B C 1
ATOM 3889 O O . ASN B 1 173 ? 24.094 -26.391 -2.619 1 97.81 173 ASN B O 1
ATOM 3893 N N . GLN B 1 174 ? 23.094 -24.734 -3.725 1 97.56 174 GLN B N 1
ATOM 3894 C CA . GLN B 1 174 ? 22.281 -25.609 -4.543 1 97.56 174 GLN B CA 1
ATOM 3895 C C . GLN B 1 174 ? 22.984 -25.984 -5.84 1 97.56 174 GLN B C 1
ATOM 3897 O O . GLN B 1 174 ? 22.406 -26.609 -6.723 1 97.56 174 GLN B O 1
ATOM 3902 N N . GLY B 1 175 ? 24.203 -25.516 -6.02 1 97.25 175 GLY B N 1
ATOM 3903 C CA . GLY B 1 175 ? 25.031 -25.906 -7.156 1 97.25 175 GLY B CA 1
ATOM 3904 C C . GLY B 1 175 ? 25.016 -24.891 -8.281 1 97.25 175 GLY B C 1
ATOM 3905 O O . GLY B 1 175 ? 25.688 -25.078 -9.305 1 97.25 175 GLY B O 1
ATOM 3906 N N . HIS B 1 176 ? 24.312 -23.781 -8.117 1 97.81 176 HIS B N 1
ATOM 3907 C CA . HIS B 1 176 ? 24.297 -22.75 -9.148 1 97.81 176 HIS B CA 1
ATOM 3908 C C . HIS B 1 176 ? 25.594 -21.938 -9.148 1 97.81 176 HIS B C 1
ATOM 3910 O O . HIS B 1 176 ? 25.984 -21.406 -8.109 1 97.81 176 HIS B O 1
ATOM 3916 N N . THR B 1 177 ? 26.188 -21.828 -10.297 1 96.38 177 THR B N 1
ATOM 3917 C CA . THR B 1 177 ? 27.422 -21.062 -10.383 1 96.38 177 THR B CA 1
ATOM 3918 C C . THR B 1 177 ? 27.25 -19.859 -11.289 1 96.38 177 THR B C 1
ATOM 3920 O O . THR B 1 177 ? 28.078 -18.938 -11.289 1 96.38 177 THR B O 1
ATOM 3923 N N . ARG B 1 178 ? 26.219 -19.844 -12.086 1 96.69 178 ARG B N 1
ATOM 3924 C CA . ARG B 1 178 ? 25.844 -18.688 -12.883 1 96.69 178 ARG B CA 1
ATOM 3925 C C . ARG B 1 178 ? 24.578 -18.047 -12.336 1 96.69 178 ARG B C 1
ATOM 3927 O O . ARG B 1 178 ? 23.469 -18.344 -12.781 1 96.69 178 ARG B O 1
ATOM 3934 N N . VAL B 1 179 ? 24.859 -17.156 -11.391 1 98.12 179 VAL B N 1
ATOM 3935 C CA . VAL B 1 179 ? 23.766 -16.5 -10.664 1 98.12 179 VAL B CA 1
ATOM 3936 C C . VAL B 1 179 ? 23.672 -15.039 -11.078 1 98.12 179 VAL B C 1
ATOM 3938 O O . VAL B 1 179 ? 24.609 -14.266 -10.875 1 98.12 179 VAL B O 1
ATOM 3941 N N . GLY B 1 180 ? 22.547 -14.672 -11.672 1 98.44 180 GLY B N 1
ATOM 3942 C CA . GLY B 1 180 ? 22.312 -13.289 -12.047 1 98.44 180 GLY B CA 1
ATOM 3943 C C . GLY B 1 180 ? 21.781 -12.438 -10.906 1 98.44 180 GLY B C 1
ATOM 3944 O O . GLY B 1 180 ? 21.359 -12.969 -9.875 1 98.44 180 GLY B O 1
ATOM 3945 N N . TYR B 1 181 ? 21.859 -11.125 -11.094 1 98.69 181 TYR B N 1
ATOM 3946 C CA . TYR B 1 181 ? 21.312 -10.141 -10.164 1 98.69 181 TYR B CA 1
ATOM 3947 C C . TYR B 1 181 ? 20.391 -9.164 -10.883 1 98.69 181 TYR B C 1
ATOM 3949 O O . TYR B 1 181 ? 20.797 -8.531 -11.859 1 98.69 181 TYR B O 1
ATOM 3957 N N . LEU B 1 182 ? 19.156 -9.125 -10.438 1 98.69 182 LEU B N 1
ATOM 3958 C CA . LEU B 1 182 ? 18.266 -8.07 -10.906 1 98.69 182 LEU B CA 1
ATOM 3959 C C . LEU B 1 182 ? 18.391 -6.832 -10.023 1 98.69 182 LEU B C 1
ATOM 3961 O O . LEU B 1 182 ? 17.859 -6.805 -8.906 1 98.69 182 LEU B O 1
ATOM 3965 N N . ALA B 1 183 ? 18.922 -5.812 -10.555 1 98.5 183 ALA B N 1
ATOM 3966 C CA . ALA B 1 183 ? 19.266 -4.602 -9.812 1 98.5 183 ALA B CA 1
ATOM 3967 C C . ALA B 1 183 ? 18.188 -3.541 -9.969 1 98.5 183 ALA B C 1
ATOM 3969 O O . ALA B 1 183 ? 17.5 -3.48 -10.992 1 98.5 183 ALA B O 1
ATOM 3970 N N . SER B 1 184 ? 18.031 -2.744 -8.914 1 97.69 184 SER B N 1
ATOM 3971 C CA . SER B 1 184 ? 17.141 -1.582 -8.969 1 97.69 184 SE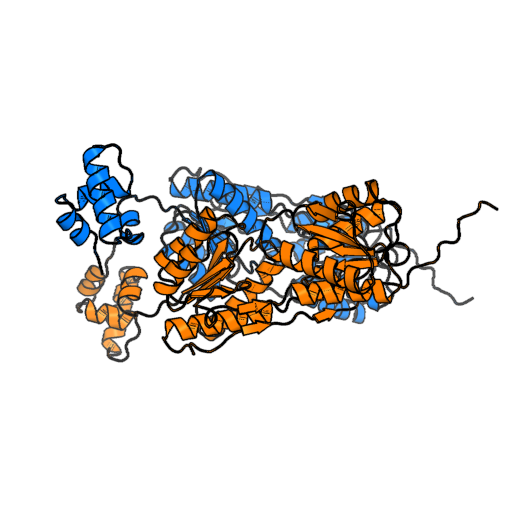R B CA 1
ATOM 3972 C C . SER B 1 184 ? 17.797 -0.425 -9.711 1 97.69 184 SER B C 1
ATOM 3974 O O . SER B 1 184 ? 19 -0.178 -9.555 1 97.69 184 SER B O 1
ATOM 3976 N N . SER B 1 185 ? 16.984 0.295 -10.438 1 96.19 185 SER B N 1
ATOM 3977 C CA . SER B 1 185 ? 17.469 1.479 -11.133 1 96.19 185 SER B CA 1
ATOM 3978 C C . SER B 1 185 ? 17.516 2.689 -10.203 1 96.19 185 SER B C 1
ATOM 3980 O O . SER B 1 185 ? 18.078 3.729 -10.555 1 96.19 185 SER B O 1
ATOM 3982 N N . HIS B 1 186 ? 16.891 2.562 -9 1 91.75 186 HIS B N 1
ATOM 3983 C CA . HIS B 1 186 ? 16.984 3.643 -8.023 1 91.75 186 HIS B CA 1
ATOM 3984 C C . HIS B 1 186 ? 18.406 3.768 -7.488 1 91.75 186 HIS B C 1
ATOM 3986 O O . HIS B 1 186 ? 19 2.777 -7.047 1 91.75 186 HIS B O 1
ATOM 3992 N N . GLY B 1 187 ? 18.953 4.895 -7.547 1 90.62 187 GLY B N 1
ATOM 3993 C CA . GLY B 1 187 ? 20.328 5.129 -7.117 1 90.62 187 GLY B CA 1
ATOM 3994 C C . GLY B 1 187 ? 20.453 5.336 -5.621 1 90.62 187 GLY B C 1
ATOM 3995 O O . GLY B 1 187 ? 20.984 6.352 -5.172 1 90.62 187 GLY B O 1
ATOM 3996 N N . ILE B 1 188 ? 20 4.375 -4.863 1 92.31 188 ILE B N 1
ATOM 3997 C CA . ILE B 1 188 ? 20.109 4.492 -3.414 1 92.31 188 ILE B CA 1
ATOM 3998 C C . ILE B 1 188 ? 21.062 3.426 -2.881 1 92.31 188 ILE B C 1
ATOM 4000 O O . ILE B 1 188 ? 21.406 2.475 -3.59 1 92.31 188 ILE B O 1
ATOM 4004 N N . GLU B 1 189 ? 21.453 3.523 -1.696 1 94.88 189 GLU B N 1
ATOM 4005 C CA . GLU B 1 189 ? 22.5 2.688 -1.114 1 94.88 189 GLU B CA 1
ATOM 4006 C C . GLU B 1 189 ? 22.047 1.235 -1.002 1 94.88 189 GLU B C 1
ATOM 4008 O O . GLU B 1 189 ? 22.859 0.317 -1.062 1 94.88 189 GLU B O 1
ATOM 4013 N N . ASP B 1 190 ? 20.75 0.988 -0.876 1 96.75 190 ASP B N 1
ATOM 4014 C CA . ASP B 1 190 ? 20.234 -0.367 -0.71 1 96.75 190 ASP B CA 1
ATOM 4015 C C . ASP B 1 190 ? 20.656 -1.263 -1.873 1 96.75 190 ASP B C 1
ATOM 4017 O O . ASP B 1 190 ? 21.078 -2.4 -1.664 1 96.75 190 ASP B O 1
ATOM 4021 N N . ASN B 1 191 ? 20.469 -0.708 -3.053 1 97.44 191 ASN B N 1
ATOM 4022 C CA . ASN B 1 191 ? 20.875 -1.479 -4.223 1 97.44 191 ASN B CA 1
ATOM 4023 C C . ASN B 1 191 ? 22.375 -1.773 -4.215 1 97.44 191 ASN B C 1
ATOM 4025 O O . ASN B 1 191 ? 22.797 -2.887 -4.539 1 97.44 191 ASN B O 1
ATOM 4029 N N . GLN B 1 192 ? 23.234 -0.817 -3.883 1 97.38 192 GLN B N 1
ATOM 4030 C CA . GLN B 1 192 ? 24.672 -0.995 -3.822 1 97.38 192 GLN B CA 1
ATOM 4031 C C . GLN B 1 192 ? 25.062 -2.064 -2.803 1 97.38 192 GLN B C 1
ATOM 4033 O O . GLN B 1 192 ? 25.906 -2.92 -3.08 1 97.38 192 GLN B O 1
ATOM 4038 N N . MET B 1 193 ? 24.438 -2.01 -1.741 1 98.19 193 MET B N 1
ATOM 4039 C CA . MET B 1 193 ? 24.734 -2.939 -0.658 1 98.19 193 MET B CA 1
ATOM 4040 C C . MET B 1 193 ? 24.312 -4.359 -1.025 1 98.19 193 MET B C 1
ATOM 4042 O O . MET B 1 193 ? 25.047 -5.316 -0.76 1 98.19 193 MET B O 1
ATOM 4046 N N . ARG B 1 194 ? 23.141 -4.5 -1.576 1 98.5 194 ARG B N 1
ATOM 4047 C CA . ARG B 1 194 ? 22.672 -5.828 -1.965 1 98.5 194 ARG B CA 1
ATOM 4048 C C . ARG B 1 194 ? 23.516 -6.387 -3.107 1 98.5 194 ARG B C 1
ATOM 4050 O O . ARG B 1 194 ? 23.828 -7.582 -3.133 1 98.5 194 ARG B O 1
ATOM 4057 N N . GLN B 1 195 ? 23.906 -5.52 -4.02 1 98.5 195 GLN B N 1
ATOM 4058 C CA . GLN B 1 195 ? 24.828 -5.945 -5.078 1 98.5 195 GLN B CA 1
ATOM 4059 C C . GLN B 1 195 ? 26.156 -6.391 -4.5 1 98.5 195 GLN B C 1
ATOM 4061 O O . GLN B 1 195 ? 26.734 -7.383 -4.945 1 98.5 195 GLN B O 1
ATOM 4066 N N . GLU B 1 196 ? 26.656 -5.617 -3.549 1 98.56 196 GLU B N 1
ATOM 4067 C CA . GLU B 1 196 ? 27.891 -5.988 -2.869 1 98.56 196 GLU B CA 1
ATOM 4068 C C . GLU B 1 196 ? 27.781 -7.375 -2.238 1 98.56 196 GLU B C 1
ATOM 4070 O O . GLU B 1 196 ? 28.703 -8.18 -2.334 1 98.56 196 GLU B O 1
ATOM 4075 N N . GLY B 1 197 ? 26.641 -7.609 -1.574 1 98.81 197 GLY B N 1
ATOM 4076 C CA . GLY B 1 197 ? 26.422 -8.922 -0.985 1 98.81 197 GLY B CA 1
ATOM 4077 C C . GLY B 1 197 ? 26.422 -10.039 -2.008 1 98.81 197 GLY B C 1
ATOM 4078 O O . GLY B 1 197 ? 27.016 -11.102 -1.777 1 98.81 197 GLY B O 1
ATOM 4079 N N . TRP B 1 198 ? 25.797 -9.766 -3.1 1 98.81 198 TRP B N 1
ATOM 4080 C CA . TRP B 1 198 ? 25.766 -10.703 -4.215 1 98.81 198 TRP B CA 1
ATOM 4081 C C . TRP B 1 198 ? 27.188 -10.984 -4.715 1 98.81 198 TRP B C 1
ATOM 4083 O O . TRP B 1 198 ? 27.578 -12.148 -4.844 1 98.81 198 TRP B O 1
ATOM 4093 N N . LEU B 1 199 ? 27.969 -10.016 -4.918 1 98.69 199 LEU B N 1
ATOM 4094 C CA . LEU B 1 199 ? 29.328 -10.125 -5.426 1 98.69 199 LEU B CA 1
ATOM 4095 C C . LEU B 1 199 ? 30.234 -10.852 -4.426 1 98.69 199 LEU B C 1
ATOM 4097 O O . LEU B 1 199 ? 31.031 -11.711 -4.812 1 98.69 199 LEU B O 1
ATOM 4101 N N . ARG B 1 200 ? 30.094 -10.531 -3.217 1 98.56 200 ARG B N 1
ATOM 4102 C CA . ARG B 1 200 ? 30.906 -11.133 -2.176 1 98.56 200 ARG B CA 1
ATOM 4103 C C . ARG B 1 200 ? 30.641 -12.633 -2.066 1 98.56 200 ARG B C 1
ATOM 4105 O O . ARG B 1 200 ? 31.578 -13.422 -1.943 1 98.56 200 ARG B O 1
ATOM 4112 N N . ALA B 1 201 ? 29.406 -12.969 -2.047 1 98.69 201 ALA B N 1
ATOM 4113 C CA . ALA B 1 201 ? 29.047 -14.383 -1.971 1 98.69 201 ALA B CA 1
ATOM 4114 C C . ALA B 1 201 ? 29.625 -15.156 -3.152 1 98.69 201 ALA B C 1
ATOM 4116 O O . ALA B 1 201 ? 30.141 -16.266 -2.984 1 98.69 201 ALA B O 1
ATOM 4117 N N . MET B 1 202 ? 29.531 -14.586 -4.332 1 98.44 202 MET B N 1
ATOM 4118 C CA . MET B 1 202 ? 30.094 -15.211 -5.527 1 98.44 202 MET B CA 1
ATOM 4119 C C . MET B 1 202 ? 31.609 -15.359 -5.402 1 98.44 202 MET B C 1
ATOM 4121 O O . MET B 1 202 ? 32.156 -16.422 -5.691 1 98.44 202 MET B O 1
ATOM 4125 N N . SER B 1 203 ? 32.219 -14.344 -4.957 1 98.12 203 SER B N 1
ATOM 4126 C CA . SER B 1 203 ? 33.656 -14.312 -4.832 1 98.12 203 SER B CA 1
ATOM 4127 C C . SER B 1 203 ? 34.156 -15.359 -3.834 1 98.12 203 SER B C 1
ATOM 4129 O O . SER B 1 203 ? 35.219 -15.945 -4.016 1 98.12 203 SER B O 1
ATOM 4131 N N . GLU B 1 204 ? 33.375 -15.539 -2.812 1 97.62 204 GLU B N 1
ATOM 4132 C CA . GLU B 1 204 ? 33.719 -16.531 -1.805 1 97.62 204 GLU B CA 1
ATOM 4133 C C . GLU B 1 204 ? 33.844 -17.922 -2.422 1 97.62 204 GLU B C 1
ATOM 4135 O O . GLU B 1 204 ? 34.531 -18.797 -1.9 1 97.62 204 GLU B O 1
ATOM 4140 N N . GLN B 1 205 ? 33.219 -18.141 -3.518 1 96.88 205 GLN B N 1
ATOM 4141 C CA . GLN B 1 205 ? 33.25 -19.422 -4.207 1 96.88 205 GLN B CA 1
ATOM 4142 C C . GLN B 1 205 ? 34.188 -19.375 -5.41 1 96.88 205 GLN B C 1
ATOM 4144 O O . GLN B 1 205 ? 34.188 -20.281 -6.242 1 96.88 205 GLN B O 1
ATOM 4149 N N . GLY B 1 206 ? 34.844 -18.281 -5.566 1 97.5 206 GLY B N 1
ATOM 4150 C CA . GLY B 1 206 ? 35.812 -18.141 -6.633 1 97.5 206 GLY B CA 1
ATOM 4151 C C . GLY B 1 206 ? 35.188 -17.719 -7.953 1 97.5 206 GLY B C 1
ATOM 4152 O O . GLY B 1 206 ? 35.812 -17.875 -9.008 1 97.5 206 GLY B O 1
ATOM 4153 N N . ILE B 1 207 ? 34 -17.234 -7.914 1 97.38 207 ILE B N 1
ATOM 4154 C CA . ILE B 1 207 ? 33.312 -16.844 -9.141 1 97.38 207 ILE B CA 1
ATOM 4155 C C . ILE B 1 207 ? 33.375 -15.336 -9.328 1 97.38 207 ILE B C 1
ATOM 4157 O O . ILE B 1 207 ? 33.062 -14.578 -8.414 1 97.38 207 ILE B O 1
ATOM 4161 N N . VAL B 1 208 ? 33.844 -14.891 -10.445 1 97 208 VAL B N 1
ATOM 4162 C CA . VAL B 1 208 ? 33.812 -13.477 -10.828 1 97 208 VAL B CA 1
ATOM 4163 C C . VAL B 1 208 ? 32.594 -13.211 -11.711 1 97 208 VAL B C 1
ATOM 4165 O O . VAL B 1 208 ? 32.562 -13.594 -12.891 1 97 208 VAL B O 1
ATOM 4168 N N . ALA B 1 209 ? 31.672 -12.594 -11.172 1 95.5 209 ALA B N 1
ATOM 4169 C CA . ALA B 1 209 ? 30.453 -12.328 -11.914 1 95.5 209 ALA B CA 1
ATOM 4170 C C . ALA B 1 209 ? 30.625 -11.156 -12.875 1 95.5 209 ALA B C 1
ATOM 4172 O O . ALA B 1 209 ? 30.984 -10.047 -12.461 1 95.5 209 ALA B O 1
ATOM 4173 N N . PRO B 1 210 ? 30.453 -11.359 -14.117 1 95.38 210 PRO B N 1
ATOM 4174 C CA . PRO B 1 210 ? 30.547 -10.242 -15.055 1 95.38 210 PRO B CA 1
ATOM 4175 C C . PRO B 1 210 ? 29.359 -9.273 -14.953 1 95.38 210 PRO B C 1
ATOM 4177 O O . PRO B 1 210 ? 28.328 -9.633 -14.391 1 95.38 210 PRO B O 1
ATOM 4180 N N . GLU B 1 211 ? 29.438 -8.102 -15.523 1 95.06 211 GLU B N 1
ATOM 4181 C CA . GLU B 1 211 ? 28.391 -7.09 -15.539 1 95.06 211 GLU B CA 1
ATOM 4182 C C . GLU B 1 211 ? 27.172 -7.57 -16.328 1 95.06 211 GLU B C 1
ATOM 4184 O O . GLU B 1 211 ? 26.031 -7.18 -16.031 1 95.06 211 GLU B O 1
ATOM 4189 N N . SER B 1 212 ? 27.438 -8.477 -17.219 1 95.62 212 SER B N 1
ATOM 4190 C CA . SER B 1 212 ? 26.359 -8.984 -18.078 1 95.62 212 SER B CA 1
ATOM 4191 C C . SER B 1 212 ? 25.391 -9.836 -17.281 1 95.62 212 SER B C 1
ATOM 4193 O O . SER B 1 212 ? 24.281 -10.133 -17.75 1 95.62 212 SER B O 1
ATOM 4195 N N . TRP B 1 213 ? 25.781 -10.234 -16.031 1 97.38 213 TRP B N 1
ATOM 4196 C CA . TRP B 1 213 ? 24.891 -11.016 -15.18 1 97.38 213 TRP B CA 1
ATOM 4197 C C . TRP B 1 213 ? 23.969 -10.109 -14.375 1 97.38 213 TRP B C 1
ATOM 4199 O O . TRP B 1 213 ? 23.234 -10.578 -13.5 1 97.38 213 TRP B O 1
ATOM 4209 N N . ILE B 1 214 ? 24.016 -8.828 -14.75 1 97.88 214 ILE B N 1
ATOM 4210 C CA . ILE B 1 214 ? 23.172 -7.875 -14.039 1 97.88 214 ILE B CA 1
ATOM 4211 C C . ILE B 1 214 ? 22.125 -7.301 -14.992 1 97.88 214 ILE B C 1
ATOM 4213 O O . ILE B 1 214 ? 22.469 -6.82 -16.078 1 97.88 214 ILE B O 1
ATOM 4217 N N . GLY B 1 215 ? 20.906 -7.477 -14.648 1 97.88 215 GLY B N 1
ATOM 4218 C CA . GLY B 1 215 ? 19.812 -6.75 -15.281 1 97.88 215 GLY B CA 1
ATOM 4219 C C . GLY B 1 215 ? 19.25 -5.656 -14.398 1 97.88 215 GLY B C 1
ATOM 4220 O O . GLY B 1 215 ? 19.141 -5.82 -13.18 1 97.88 215 GLY B O 1
ATOM 4221 N N . THR B 1 216 ? 18.922 -4.492 -15.031 1 98.06 216 THR B N 1
ATOM 4222 C CA . THR B 1 216 ? 18.484 -3.35 -14.234 1 98.06 216 THR B CA 1
ATOM 4223 C C . THR B 1 216 ? 17.078 -2.902 -14.641 1 98.06 216 THR B C 1
ATOM 4225 O O . THR B 1 216 ? 16.75 -2.879 -15.828 1 98.06 216 THR B O 1
ATOM 4228 N N . GLY B 1 217 ? 16.266 -2.66 -13.664 1 98 217 GLY B N 1
ATOM 4229 C CA . GLY B 1 217 ? 14.93 -2.129 -13.859 1 98 217 GLY B CA 1
ATOM 4230 C C . GLY B 1 217 ? 14.391 -1.403 -12.641 1 98 217 GLY B C 1
ATOM 4231 O O . GLY B 1 217 ? 15.047 -1.361 -11.594 1 98 217 GLY B O 1
ATOM 4232 N N . SER B 1 218 ? 13.203 -0.771 -12.789 1 96.69 218 SER B N 1
ATOM 4233 C CA . SER B 1 218 ? 12.562 -0.148 -11.633 1 96.69 218 SER B CA 1
ATOM 4234 C C . SER B 1 218 ? 12.18 -1.188 -10.586 1 96.69 218 SER B C 1
ATOM 4236 O O . SER B 1 218 ? 11.836 -2.322 -10.93 1 96.69 218 SER B O 1
ATOM 4238 N N . PRO B 1 219 ? 12.242 -0.842 -9.297 1 96.88 219 PRO B N 1
ATOM 4239 C CA . PRO B 1 219 ? 12.008 -1.831 -8.242 1 96.88 219 PRO B CA 1
ATOM 4240 C C . PRO B 1 219 ? 10.531 -2.178 -8.07 1 96.88 219 PRO B C 1
ATOM 4242 O O . PRO B 1 219 ? 10.031 -2.211 -6.945 1 96.88 219 PRO B O 1
ATOM 4245 N N . ASP B 1 220 ? 9.867 -2.348 -9.133 1 94.69 220 ASP B N 1
ATOM 4246 C CA . ASP B 1 220 ? 8.477 -2.768 -9.195 1 94.69 220 ASP B CA 1
ATOM 4247 C C . ASP B 1 220 ? 8.289 -3.932 -10.164 1 94.69 220 ASP B C 1
ATOM 4249 O O . ASP B 1 220 ? 9.266 -4.469 -10.688 1 94.69 220 ASP B O 1
ATOM 4253 N N . LEU B 1 221 ? 7.074 -4.363 -10.32 1 93.19 221 LEU B N 1
ATOM 4254 C CA . LEU B 1 221 ? 6.754 -5.527 -11.141 1 93.19 221 LEU B CA 1
ATOM 4255 C C . LEU B 1 221 ? 7.223 -5.324 -12.578 1 93.19 221 LEU B C 1
ATOM 4257 O O . LEU B 1 221 ? 7.883 -6.195 -13.148 1 93.19 221 LEU B O 1
ATOM 4261 N N . GLN B 1 222 ? 6.898 -4.211 -13.133 1 93.5 222 GLN B N 1
ATOM 4262 C CA . GLN B 1 222 ? 7.242 -3.904 -14.523 1 93.5 222 GLN B CA 1
ATOM 4263 C C . GLN B 1 222 ? 8.758 -3.848 -14.711 1 93.5 222 GLN B C 1
ATOM 4265 O O . GLN B 1 222 ? 9.281 -4.332 -15.719 1 93.5 222 GLN B O 1
ATOM 4270 N N . GLY B 1 223 ? 9.375 -3.291 -13.773 1 97.25 223 GLY B N 1
ATOM 4271 C CA . GLY B 1 223 ? 10.828 -3.238 -13.852 1 97.25 223 GLY B CA 1
ATOM 4272 C C . GLY B 1 223 ? 11.477 -4.602 -13.742 1 97.25 223 GLY B C 1
ATOM 4273 O O . GLY B 1 223 ? 12.516 -4.848 -14.359 1 97.25 223 GLY B O 1
ATOM 4274 N N . GLY B 1 224 ? 10.906 -5.445 -12.93 1 97.94 224 GLY B N 1
ATOM 4275 C CA . GLY B 1 224 ? 11.383 -6.812 -12.844 1 97.94 224 GLY B CA 1
ATOM 4276 C C . GLY B 1 224 ? 11.25 -7.57 -14.156 1 97.94 224 GLY B C 1
ATOM 4277 O O . GLY B 1 224 ? 12.156 -8.312 -14.539 1 97.94 224 GLY B O 1
ATOM 4278 N N . GLU B 1 225 ? 10.133 -7.352 -14.82 1 96.62 225 GLU B N 1
ATOM 4279 C CA . GLU B 1 225 ? 9.93 -7.965 -16.125 1 96.62 225 GLU B CA 1
ATOM 4280 C C . GLU B 1 225 ? 10.984 -7.504 -17.125 1 96.62 225 GLU B C 1
ATOM 4282 O O . GLU B 1 225 ? 11.617 -8.328 -17.797 1 96.62 225 GLU B O 1
ATOM 4287 N N . ALA B 1 226 ? 11.172 -6.234 -17.203 1 97.69 226 ALA B N 1
ATOM 4288 C CA . ALA B 1 226 ? 12.109 -5.648 -18.156 1 97.69 226 ALA B CA 1
ATOM 4289 C C . ALA B 1 226 ? 13.539 -6.105 -17.875 1 97.69 226 ALA B C 1
ATOM 4291 O O . ALA B 1 226 ? 14.273 -6.449 -18.812 1 97.69 226 ALA B O 1
ATOM 4292 N N . ALA B 1 227 ? 13.875 -6.059 -16.625 1 98.25 227 ALA B N 1
ATOM 4293 C CA . ALA B 1 227 ? 15.227 -6.453 -16.25 1 98.25 227 ALA B CA 1
ATOM 4294 C C . ALA B 1 227 ? 15.484 -7.922 -16.578 1 98.25 227 ALA B C 1
ATOM 4296 O O . ALA B 1 227 ? 16.578 -8.281 -17 1 98.25 227 ALA B O 1
ATOM 4297 N N . MET B 1 228 ? 14.516 -8.75 -16.359 1 97.94 228 MET B N 1
ATOM 4298 C CA . MET B 1 228 ? 14.664 -10.18 -16.609 1 97.94 228 MET B CA 1
ATOM 4299 C C . MET B 1 228 ? 14.773 -10.453 -18.109 1 97.94 228 MET B C 1
ATOM 4301 O O . MET B 1 228 ? 15.516 -11.336 -18.531 1 97.94 228 MET B O 1
ATOM 4305 N N . VAL B 1 229 ? 14.023 -9.734 -18.938 1 96.44 229 VAL B N 1
ATOM 4306 C CA . VAL B 1 229 ? 14.102 -9.852 -20.391 1 96.44 229 VAL B CA 1
ATOM 4307 C C . VAL B 1 229 ? 15.516 -9.531 -20.859 1 96.44 229 VAL B C 1
ATOM 4309 O O . VAL B 1 229 ? 16.094 -10.273 -21.656 1 96.44 229 VAL B O 1
ATOM 4312 N N . GLU B 1 230 ? 15.984 -8.484 -20.312 1 94.94 230 GLU B N 1
ATOM 4313 C CA . GLU B 1 230 ? 17.344 -8.078 -20.656 1 94.94 230 GLU B CA 1
ATOM 4314 C C . GLU B 1 230 ? 18.359 -9.141 -20.234 1 94.94 230 GLU B C 1
ATOM 4316 O O . GLU B 1 230 ? 19.266 -9.477 -21.016 1 94.94 230 GLU B O 1
ATOM 4321 N N . LEU B 1 231 ? 18.203 -9.586 -19.062 1 95.44 231 LEU B N 1
ATOM 4322 C CA . LEU B 1 231 ? 19.141 -10.555 -18.5 1 95.44 231 LEU B CA 1
ATOM 4323 C C . LEU B 1 231 ? 19.125 -11.852 -19.312 1 95.44 231 LEU B C 1
ATOM 4325 O O . LEU B 1 231 ? 20.172 -12.422 -19.594 1 95.44 231 LEU B O 1
ATOM 4329 N N . LEU B 1 232 ? 18 -12.336 -19.688 1 92.56 232 LEU B N 1
ATOM 4330 C CA . LEU B 1 232 ? 17.844 -13.562 -20.453 1 92.56 232 LEU B CA 1
ATOM 4331 C C . LEU B 1 232 ? 18.453 -13.406 -21.844 1 92.56 232 LEU B C 1
ATOM 4333 O O . LEU B 1 232 ? 19.031 -14.352 -22.391 1 92.56 232 LEU B O 1
ATOM 4337 N N . GLY B 1 233 ? 18.297 -12.273 -22.375 1 90.69 233 GLY B N 1
ATOM 4338 C CA . GLY B 1 233 ? 18.812 -12.016 -23.719 1 90.69 233 GLY B CA 1
ATOM 4339 C C . GLY B 1 233 ? 20.328 -12.086 -23.797 1 90.69 233 GLY B C 1
ATOM 4340 O O . GLY B 1 233 ? 20.875 -12.484 -24.828 1 90.69 233 GLY B O 1
ATOM 4341 N N . ARG B 1 234 ? 20.953 -11.781 -22.75 1 90.12 234 ARG B N 1
ATOM 4342 C CA . ARG B 1 234 ? 22.406 -11.672 -22.75 1 90.12 234 ARG B CA 1
ATOM 4343 C C . ARG B 1 234 ? 23.062 -12.945 -22.219 1 90.12 234 ARG B C 1
ATOM 4345 O O . ARG B 1 234 ? 24.25 -13.172 -22.422 1 90.12 234 ARG B O 1
ATOM 4352 N N . ASN B 1 235 ? 22.156 -13.719 -21.562 1 85.75 235 ASN B N 1
ATOM 4353 C CA . ASN B 1 235 ? 22.797 -14.789 -20.797 1 85.75 235 ASN B CA 1
ATOM 4354 C C . ASN B 1 235 ? 22 -16.094 -20.922 1 85.75 235 ASN B C 1
ATOM 4356 O O . ASN B 1 235 ? 21.094 -16.344 -20.125 1 85.75 235 ASN B O 1
ATOM 4360 N N . GLN B 1 236 ? 22.453 -17 -21.688 1 79.38 236 GLN B N 1
ATOM 4361 C CA . GLN B 1 236 ? 21.734 -18.266 -21.891 1 79.38 236 GLN B CA 1
ATOM 4362 C C . GLN B 1 236 ? 22.125 -19.281 -20.812 1 79.38 236 GLN B C 1
ATOM 4364 O O . GLN B 1 236 ? 21.359 -20.219 -20.531 1 79.38 236 GLN B O 1
ATOM 4369 N N . GLY B 1 237 ? 23.031 -18.984 -20.016 1 88.19 237 GLY B N 1
ATOM 4370 C CA . GLY B 1 237 ? 23.5 -20.031 -19.109 1 88.19 237 GLY B CA 1
ATOM 4371 C C . GLY B 1 237 ? 23.188 -19.75 -17.656 1 88.19 237 GLY B C 1
ATOM 4372 O O . GLY B 1 237 ? 23.562 -20.531 -16.781 1 88.19 237 GLY B O 1
ATOM 4373 N N . LEU B 1 238 ? 22.359 -18.797 -17.422 1 94.38 238 LEU B N 1
ATOM 4374 C CA . LEU B 1 238 ? 21.984 -18.5 -16.031 1 94.38 238 LEU B CA 1
ATOM 4375 C C . LEU B 1 238 ? 21.031 -19.562 -15.5 1 94.38 238 LEU B C 1
ATOM 4377 O O . LEU B 1 238 ? 20.109 -19.984 -16.203 1 94.38 238 LEU B O 1
ATOM 4381 N N . THR B 1 239 ? 21.344 -19.969 -14.305 1 97 239 THR B N 1
ATOM 4382 C CA . THR B 1 239 ? 20.469 -20.984 -13.727 1 97 239 THR B CA 1
ATOM 4383 C C . THR B 1 239 ? 19.844 -20.484 -12.43 1 97 239 THR B C 1
ATOM 4385 O O . THR B 1 239 ? 19.016 -21.172 -11.828 1 97 239 THR B O 1
ATOM 4388 N N . ALA B 1 240 ? 20.234 -19.281 -12 1 98.44 240 ALA B N 1
ATOM 4389 C CA . ALA B 1 240 ? 19.656 -18.688 -10.805 1 98.44 240 ALA B CA 1
ATOM 4390 C C . ALA B 1 240 ? 19.719 -17.156 -10.867 1 98.44 240 ALA B C 1
ATOM 4392 O O . ALA B 1 240 ? 20.562 -16.594 -11.57 1 98.44 240 ALA B O 1
ATOM 4393 N N . VAL B 1 241 ? 18.812 -16.547 -10.18 1 98.75 241 VAL B N 1
ATOM 4394 C CA . VAL B 1 241 ? 18.766 -15.094 -10.117 1 98.75 241 VAL B CA 1
ATOM 4395 C C . VAL B 1 241 ? 18.406 -14.648 -8.703 1 98.75 241 VAL B C 1
ATOM 4397 O O . VAL B 1 241 ? 17.531 -15.25 -8.055 1 98.75 241 VAL B O 1
ATOM 4400 N N . PHE B 1 242 ? 19.172 -13.711 -8.172 1 98.88 242 PHE B N 1
ATOM 4401 C CA . PHE B 1 242 ? 18.812 -12.938 -6.992 1 98.88 242 PHE B CA 1
ATOM 4402 C C . PHE B 1 242 ? 18.25 -11.578 -7.383 1 98.88 242 PHE B C 1
ATOM 4404 O O . PHE B 1 242 ? 18.938 -10.789 -8.055 1 98.88 242 PHE B O 1
ATOM 4411 N N . ALA B 1 243 ? 16.969 -11.352 -6.984 1 98.94 243 ALA B N 1
ATOM 4412 C CA . ALA B 1 243 ? 16.328 -10.094 -7.34 1 98.94 243 ALA B CA 1
ATOM 4413 C C . ALA B 1 243 ? 16.422 -9.086 -6.199 1 98.94 243 ALA B C 1
ATOM 4415 O O . ALA B 1 243 ? 16.297 -9.453 -5.027 1 98.94 243 ALA B O 1
ATOM 4416 N N . TYR B 1 244 ? 16.5 -7.852 -6.527 1 98.81 244 TYR B N 1
ATOM 4417 C CA . TYR B 1 244 ? 16.609 -6.727 -5.602 1 98.81 244 TYR B CA 1
ATOM 4418 C C . TYR B 1 244 ? 15.477 -6.754 -4.582 1 98.81 244 TYR B C 1
ATOM 4420 O O . TYR B 1 244 ? 15.695 -6.48 -3.398 1 98.81 244 TYR B O 1
ATOM 4428 N N . ASN B 1 245 ? 14.266 -7.016 -5.035 1 98.5 245 ASN B N 1
ATOM 4429 C CA . ASN B 1 245 ? 13.117 -7.125 -4.141 1 98.5 245 ASN B CA 1
ATOM 4430 C C . ASN B 1 245 ? 12.062 -8.07 -4.699 1 98.5 245 ASN B C 1
ATOM 4432 O O . ASN B 1 245 ? 12.195 -8.57 -5.82 1 98.5 245 ASN B O 1
ATOM 4436 N N . ASP B 1 246 ? 11.078 -8.328 -3.93 1 97.94 246 ASP B N 1
ATOM 4437 C CA . ASP B 1 246 ? 10.039 -9.289 -4.273 1 97.94 246 ASP B CA 1
ATOM 4438 C C . ASP B 1 246 ? 9.234 -8.82 -5.484 1 97.94 246 ASP B C 1
ATOM 4440 O O . ASP B 1 246 ? 8.805 -9.633 -6.301 1 97.94 246 ASP B O 1
ATOM 4444 N N . ASN B 1 247 ? 9 -7.543 -5.59 1 96.75 247 ASN B N 1
ATOM 4445 C CA . ASN B 1 247 ? 8.266 -7.027 -6.746 1 96.75 247 ASN B CA 1
ATOM 4446 C C . ASN B 1 247 ? 8.977 -7.363 -8.055 1 96.75 247 ASN B C 1
ATOM 4448 O O . ASN B 1 247 ? 8.359 -7.848 -9 1 96.75 247 ASN B O 1
ATOM 4452 N N . MET B 1 248 ? 10.234 -7.102 -8.078 1 97.94 248 MET B N 1
ATOM 4453 C CA . MET B 1 248 ? 11.016 -7.414 -9.266 1 97.94 248 MET B CA 1
ATOM 4454 C C . MET B 1 248 ? 11.062 -8.922 -9.508 1 97.94 248 MET B C 1
ATOM 4456 O O . MET B 1 248 ? 11.008 -9.375 -10.648 1 97.94 248 MET B O 1
ATOM 4460 N N . ALA B 1 249 ? 11.164 -9.672 -8.406 1 98.56 249 ALA B N 1
ATOM 4461 C CA . ALA B 1 249 ? 11.164 -11.125 -8.531 1 98.56 249 ALA B CA 1
ATOM 4462 C C . ALA B 1 249 ? 9.852 -11.625 -9.133 1 98.56 249 ALA B C 1
ATOM 4464 O O . ALA B 1 249 ? 9.852 -12.523 -9.977 1 98.56 249 ALA B O 1
ATOM 4465 N N . ALA B 1 250 ? 8.773 -11.062 -8.688 1 96.06 250 ALA B N 1
ATOM 4466 C CA . ALA B 1 250 ? 7.473 -11.438 -9.234 1 96.06 250 ALA B CA 1
ATOM 4467 C C . ALA B 1 250 ? 7.379 -11.109 -10.719 1 96.06 250 ALA B C 1
ATOM 4469 O O . ALA B 1 250 ? 6.844 -11.891 -11.5 1 96.06 250 ALA B O 1
ATOM 4470 N N . GLY B 1 251 ? 7.844 -9.906 -11.062 1 96.38 251 GLY B N 1
ATOM 4471 C CA . GLY B 1 251 ? 7.918 -9.57 -12.477 1 96.38 251 GLY B CA 1
ATOM 4472 C C . GLY B 1 251 ? 8.773 -10.539 -13.273 1 96.38 251 GLY B C 1
ATOM 4473 O O . GLY B 1 251 ? 8.414 -10.922 -14.391 1 96.38 251 GLY B O 1
ATOM 4474 N N . ALA B 1 252 ? 9.82 -10.93 -12.711 1 97.94 252 ALA B N 1
ATOM 4475 C CA . ALA B 1 252 ? 10.727 -11.891 -13.344 1 97.94 252 ALA B CA 1
ATOM 4476 C C . ALA B 1 252 ? 10.031 -13.234 -13.562 1 97.94 252 ALA B C 1
ATOM 4478 O O . ALA B 1 252 ? 10.219 -13.867 -14.602 1 97.94 252 ALA B O 1
ATOM 4479 N N . LEU B 1 253 ? 9.281 -13.711 -12.594 1 96.25 253 LEU B N 1
ATOM 4480 C CA . LEU B 1 253 ? 8.547 -14.961 -12.703 1 96.25 253 LEU B CA 1
ATOM 4481 C C . LEU B 1 253 ? 7.629 -14.953 -13.922 1 96.25 253 LEU B C 1
ATOM 4483 O O . LEU B 1 253 ? 7.516 -15.953 -14.625 1 96.25 253 LEU B O 1
ATOM 4487 N N . THR B 1 254 ? 7 -13.836 -14.133 1 91.81 254 THR B N 1
ATOM 4488 C CA . THR B 1 254 ? 6.105 -13.703 -15.273 1 91.81 254 THR B CA 1
ATOM 4489 C C . THR B 1 254 ? 6.879 -13.844 -16.578 1 91.81 254 THR B C 1
ATOM 4491 O O . THR B 1 254 ? 6.445 -14.547 -17.5 1 91.81 254 THR B O 1
ATOM 4494 N N . THR B 1 255 ? 7.953 -13.148 -16.672 1 95.12 255 THR B N 1
ATOM 4495 C CA . THR B 1 255 ? 8.805 -13.211 -17.859 1 95.12 255 THR B CA 1
ATOM 4496 C C . THR B 1 255 ? 9.312 -14.633 -18.094 1 95.12 255 THR B C 1
ATOM 4498 O O . THR B 1 255 ? 9.328 -15.109 -19.234 1 95.12 255 THR B O 1
ATOM 4501 N N . LEU B 1 256 ? 9.727 -15.289 -17.047 1 96.06 256 LEU B N 1
ATOM 4502 C CA . LEU B 1 256 ? 10.219 -16.656 -17.156 1 96.06 256 LEU B CA 1
ATOM 4503 C C . LEU B 1 256 ? 9.117 -17.594 -17.641 1 96.06 256 LEU B C 1
ATOM 4505 O O . LEU B 1 256 ? 9.344 -18.406 -18.531 1 96.06 256 LEU B O 1
ATOM 4509 N N . LYS B 1 257 ? 8 -17.438 -17.078 1 91.94 257 LYS B N 1
ATOM 4510 C CA . LYS B 1 257 ? 6.852 -18.25 -17.469 1 91.94 257 LYS B CA 1
ATOM 4511 C C . LYS B 1 257 ? 6.527 -18.047 -18.953 1 91.94 257 LYS B C 1
ATOM 4513 O O . LYS B 1 257 ? 6.312 -19 -19.688 1 91.94 257 LYS B O 1
ATOM 4518 N N . ASP B 1 258 ? 6.523 -16.828 -19.375 1 90.69 258 ASP B N 1
ATOM 4519 C CA . ASP B 1 258 ? 6.195 -16.469 -20.75 1 90.69 258 ASP B CA 1
ATOM 4520 C C . ASP B 1 258 ? 7.223 -17.031 -21.734 1 90.69 258 ASP B C 1
ATOM 4522 O O . ASP B 1 258 ? 6.934 -17.203 -22.906 1 90.69 258 ASP B O 1
ATOM 4526 N N . ASN B 1 259 ? 8.375 -17.344 -21.219 1 93 259 ASN B N 1
ATOM 4527 C CA . ASN B 1 259 ? 9.445 -17.859 -22.062 1 93 259 ASN B CA 1
ATOM 4528 C C . ASN B 1 259 ? 9.641 -19.359 -21.875 1 93 259 ASN B C 1
ATOM 4530 O O . ASN B 1 259 ? 10.648 -19.922 -22.312 1 93 259 ASN B O 1
ATOM 4534 N N . GLY B 1 260 ? 8.75 -19.953 -21.172 1 93.06 260 GLY B N 1
ATOM 4535 C CA . GLY B 1 260 ? 8.766 -21.391 -21 1 93.06 260 GLY B CA 1
ATOM 4536 C C . GLY B 1 260 ? 9.867 -21.875 -20.062 1 93.06 260 GLY B C 1
ATOM 4537 O O . GLY B 1 260 ? 10.305 -23.016 -20.156 1 93.06 260 GLY B O 1
ATOM 4538 N N . ILE B 1 261 ? 10.359 -21 -19.25 1 95 261 ILE B N 1
ATOM 4539 C CA . ILE B 1 261 ? 11.383 -21.359 -18.266 1 95 261 ILE B CA 1
ATOM 4540 C C . ILE B 1 261 ? 10.734 -21.672 -16.922 1 95 261 ILE B C 1
ATOM 4542 O O . ILE B 1 261 ? 10.141 -20.797 -16.297 1 95 261 ILE B O 1
ATOM 4546 N N . ALA B 1 262 ? 10.906 -22.844 -16.484 1 95.56 262 ALA B N 1
ATOM 4547 C CA . ALA B 1 262 ? 10.242 -23.297 -15.258 1 95.56 262 ALA B CA 1
ATOM 4548 C C . ALA B 1 262 ? 11.062 -22.938 -14.023 1 95.56 262 ALA B C 1
ATOM 4550 O O . ALA B 1 262 ? 12.273 -23.141 -14 1 95.56 262 ALA B O 1
ATOM 4551 N N . VAL B 1 263 ? 10.453 -22.375 -13.109 1 96.75 263 VAL B N 1
ATOM 4552 C CA . VAL B 1 263 ? 11.039 -22.125 -11.789 1 96.75 263 VAL B CA 1
ATOM 4553 C C . VAL B 1 263 ? 10.469 -23.109 -10.773 1 96.75 263 VAL B C 1
ATOM 4555 O O . VAL B 1 263 ? 9.242 -23.219 -10.633 1 96.75 263 VAL B O 1
ATOM 4558 N N . PRO B 1 264 ? 11.234 -23.797 -10.07 1 97.19 264 PRO B N 1
ATOM 4559 C CA . PRO B 1 264 ? 12.688 -23.641 -9.961 1 97.19 264 PRO B CA 1
ATOM 4560 C C . PRO B 1 264 ? 13.445 -24.625 -10.859 1 97.19 264 PRO B C 1
ATOM 4562 O O . PRO B 1 264 ? 14.672 -24.688 -10.797 1 97.19 264 PRO B O 1
ATOM 4565 N N . GLN B 1 265 ? 12.781 -25.422 -11.672 1 95.88 265 GLN B N 1
ATOM 4566 C CA . GLN B 1 265 ? 13.398 -26.562 -12.352 1 95.88 265 GLN B CA 1
ATOM 4567 C C . GLN B 1 265 ? 14.516 -26.094 -13.289 1 95.88 265 GLN B C 1
ATOM 4569 O O . GLN B 1 265 ? 15.57 -26.734 -13.359 1 95.88 265 GLN B O 1
ATOM 4574 N N . HIS B 1 266 ? 14.273 -25.047 -14.016 1 95.44 266 HIS B N 1
ATOM 4575 C CA . HIS B 1 266 ? 15.258 -24.547 -14.969 1 95.44 266 HIS B CA 1
ATOM 4576 C C . HIS B 1 266 ? 16.047 -23.375 -14.383 1 95.44 266 HIS B C 1
ATOM 4578 O O . HIS B 1 266 ? 17.219 -23.188 -14.719 1 95.44 266 HIS B O 1
ATOM 4584 N N . LEU B 1 267 ? 15.383 -22.578 -13.531 1 97.62 267 LEU B N 1
ATOM 4585 C CA . LEU B 1 267 ? 16 -21.375 -12.969 1 97.62 267 LEU B CA 1
ATOM 4586 C C . LEU B 1 267 ? 15.477 -21.109 -11.555 1 97.62 267 LEU B C 1
ATOM 4588 O O . LEU B 1 267 ? 14.266 -21 -11.352 1 97.62 267 LEU B O 1
ATOM 4592 N N . SER B 1 268 ? 16.422 -21.031 -10.586 1 98.69 268 SER B N 1
ATOM 4593 C CA . SER B 1 268 ? 16.031 -20.672 -9.227 1 98.69 268 SER B CA 1
ATOM 4594 C C . SER B 1 268 ? 15.984 -19.156 -9.047 1 98.69 268 SER B C 1
ATOM 4596 O O . SER B 1 268 ? 16.75 -18.422 -9.68 1 98.69 268 SER B O 1
ATOM 4598 N N . LEU B 1 269 ? 15.047 -18.719 -8.227 1 98.81 269 LEU B N 1
ATOM 4599 C CA . LEU B 1 269 ? 14.82 -17.297 -8.062 1 98.81 269 LEU B CA 1
ATOM 4600 C C . LEU B 1 269 ? 14.617 -16.953 -6.59 1 98.81 269 LEU B C 1
ATOM 4602 O O . LEU B 1 269 ? 13.859 -17.625 -5.887 1 98.81 269 LEU B O 1
ATOM 4606 N N . ILE B 1 270 ? 15.336 -15.969 -6.074 1 98.88 270 ILE B N 1
ATOM 4607 C CA . ILE B 1 270 ? 15.164 -15.469 -4.711 1 98.88 270 ILE B CA 1
ATOM 4608 C C . ILE B 1 270 ? 14.859 -13.977 -4.746 1 98.88 270 ILE B C 1
ATOM 4610 O O . ILE B 1 270 ? 15.438 -13.234 -5.535 1 98.88 270 ILE B O 1
ATOM 4614 N N . GLY B 1 271 ? 13.906 -13.555 -3.939 1 98.81 271 GLY B N 1
ATOM 4615 C CA . GLY B 1 271 ? 13.586 -12.148 -3.789 1 98.81 271 GLY B CA 1
ATOM 4616 C C . GLY B 1 271 ? 14.117 -11.547 -2.502 1 98.81 271 GLY B C 1
ATOM 4617 O O . GLY B 1 271 ? 15.078 -12.062 -1.922 1 98.81 271 GLY B O 1
ATOM 4618 N N . PHE B 1 272 ? 13.609 -10.414 -2.078 1 98.81 272 PHE B N 1
ATOM 4619 C CA . PHE B 1 272 ? 13.977 -9.672 -0.879 1 98.81 272 PHE B CA 1
ATOM 4620 C C . PHE B 1 272 ? 12.812 -8.836 -0.376 1 98.81 272 PHE B C 1
ATOM 4622 O O . PHE B 1 272 ? 12.078 -8.234 -1.169 1 98.81 272 PHE B O 1
ATOM 4629 N N . ASP B 1 273 ? 12.562 -8.742 0.916 1 98.19 273 ASP B N 1
ATOM 4630 C CA . ASP B 1 273 ? 11.578 -7.938 1.628 1 98.19 273 ASP B CA 1
ATOM 4631 C C . ASP B 1 273 ? 10.562 -8.82 2.35 1 98.19 273 ASP B C 1
ATOM 4633 O O . ASP B 1 273 ? 10.164 -8.523 3.477 1 98.19 273 ASP B O 1
ATOM 4637 N N . ASP B 1 274 ? 10.094 -9.914 1.632 1 97.81 274 ASP B N 1
ATOM 4638 C CA . ASP B 1 274 ? 9.039 -10.805 2.104 1 97.81 274 ASP B CA 1
ATOM 4639 C C . ASP B 1 274 ? 7.703 -10.07 2.205 1 97.81 274 ASP B C 1
ATOM 4641 O O . ASP B 1 274 ? 7.051 -10.102 3.252 1 97.81 274 ASP B O 1
ATOM 4645 N N . ILE B 1 275 ? 7.352 -9.398 1.164 1 95.12 275 ILE B N 1
ATOM 4646 C CA . ILE B 1 275 ? 6.027 -8.789 1.069 1 95.12 275 ILE B CA 1
ATOM 4647 C C . ILE B 1 275 ? 4.992 -9.852 0.715 1 95.12 275 ILE B C 1
ATOM 4649 O O . ILE B 1 275 ? 5.344 -10.961 0.302 1 95.12 275 ILE B O 1
ATOM 4653 N N . PRO B 1 276 ? 3.711 -9.531 0.813 1 89.56 276 PRO B N 1
ATOM 4654 C CA . PRO B 1 276 ? 2.668 -10.555 0.692 1 89.56 276 PRO B CA 1
ATOM 4655 C C . PRO B 1 276 ? 2.713 -11.289 -0.647 1 89.56 276 PRO B C 1
ATOM 4657 O O . PRO B 1 276 ? 2.457 -12.492 -0.704 1 89.56 276 PRO B O 1
ATOM 4660 N N . ILE B 1 277 ? 3.068 -10.68 -1.692 1 90.75 277 ILE B N 1
ATOM 4661 C CA . ILE B 1 277 ? 3.045 -11.273 -3.023 1 90.75 277 ILE B CA 1
ATOM 4662 C C . ILE B 1 277 ? 3.963 -12.492 -3.059 1 90.75 277 ILE B C 1
ATOM 4664 O O . ILE B 1 277 ? 3.73 -13.43 -3.826 1 90.75 277 ILE B O 1
ATOM 4668 N N . ALA B 1 278 ? 4.977 -12.508 -2.221 1 94.38 278 ALA B N 1
ATOM 4669 C CA . ALA B 1 278 ? 5.949 -13.602 -2.191 1 94.38 278 ALA B CA 1
ATOM 4670 C C . ALA B 1 278 ? 5.273 -14.922 -1.844 1 94.38 278 ALA B C 1
ATOM 4672 O O . ALA B 1 278 ? 5.73 -15.992 -2.268 1 94.38 278 ALA B O 1
ATOM 4673 N N . ARG B 1 279 ? 4.148 -14.867 -1.181 1 89.75 279 ARG B N 1
ATOM 4674 C CA . ARG B 1 279 ? 3.43 -16.062 -0.734 1 89.75 279 ARG B CA 1
ATOM 4675 C C . ARG B 1 279 ? 2.418 -16.516 -1.781 1 89.75 279 ARG B C 1
ATOM 4677 O O . ARG B 1 279 ? 1.914 -17.641 -1.718 1 89.75 279 ARG B O 1
ATOM 4684 N N . TYR B 1 280 ? 2.242 -15.656 -2.795 1 84.75 280 TYR B N 1
ATOM 4685 C CA . TYR B 1 280 ? 1.09 -15.953 -3.639 1 84.75 280 TYR B CA 1
ATOM 4686 C C . TYR B 1 280 ? 1.512 -16.141 -5.09 1 84.75 280 TYR B C 1
ATOM 4688 O O . TYR B 1 280 ? 0.686 -16.469 -5.949 1 84.75 280 TYR B O 1
ATOM 4696 N N . THR B 1 281 ? 2.762 -15.969 -5.305 1 89.88 281 THR B N 1
ATOM 4697 C CA . THR B 1 281 ? 3.281 -16.297 -6.629 1 89.88 281 THR B CA 1
ATOM 4698 C C . THR B 1 281 ? 3.289 -17.812 -6.844 1 89.88 281 THR B C 1
ATOM 4700 O O . THR B 1 281 ? 3.084 -18.578 -5.902 1 89.88 281 THR B O 1
ATOM 4703 N N . ASP B 1 282 ? 3.391 -18.141 -8.133 1 86.38 282 ASP B N 1
ATOM 4704 C CA . ASP B 1 282 ? 3.586 -19.531 -8.5 1 86.38 282 ASP B CA 1
ATOM 4705 C C . ASP B 1 282 ? 4.914 -19.734 -9.227 1 86.38 282 ASP B C 1
ATOM 4707 O O . ASP B 1 282 ? 5.047 -19.375 -10.398 1 86.38 282 ASP B O 1
ATOM 4711 N N . PRO B 1 283 ? 5.871 -20.453 -8.617 1 92.5 283 PRO B N 1
ATOM 4712 C CA . PRO B 1 283 ? 5.898 -20.969 -7.25 1 92.5 283 PRO B CA 1
ATOM 4713 C C . PRO B 1 283 ? 5.953 -19.875 -6.195 1 92.5 283 PRO B C 1
ATOM 4715 O O . PRO B 1 283 ? 6.27 -18.719 -6.516 1 92.5 283 PRO B O 1
ATOM 4718 N N . GLN B 1 284 ? 5.613 -20.297 -4.957 1 93.19 284 GLN B N 1
ATOM 4719 C CA . GLN B 1 284 ? 5.852 -19.375 -3.846 1 93.19 284 GLN B CA 1
ATOM 4720 C C . GLN B 1 284 ? 7.32 -18.969 -3.766 1 93.19 284 GLN B C 1
ATOM 4722 O O . GLN B 1 284 ? 8.211 -19.828 -3.896 1 93.19 284 GLN B O 1
ATOM 4727 N N . LEU B 1 285 ? 7.531 -17.75 -3.525 1 97.31 285 LEU B N 1
ATOM 4728 C CA . LEU B 1 285 ? 8.844 -17.156 -3.748 1 97.31 285 LEU B CA 1
ATOM 4729 C C . LEU B 1 285 ? 9.711 -17.266 -2.498 1 97.31 285 LEU B C 1
ATOM 4731 O O . LEU B 1 285 ? 9.336 -16.781 -1.432 1 97.31 285 LEU B O 1
ATOM 4735 N N . THR B 1 286 ? 10.867 -17.969 -2.6 1 98.75 286 THR B N 1
ATOM 4736 C CA . THR B 1 286 ? 11.914 -17.828 -1.594 1 98.75 286 THR B CA 1
ATOM 4737 C C . THR B 1 286 ? 12.438 -16.406 -1.55 1 98.75 286 THR B C 1
ATOM 4739 O O . THR B 1 286 ? 12.648 -15.781 -2.594 1 98.75 286 THR B O 1
ATOM 4742 N N . THR B 1 287 ? 12.547 -15.844 -0.36 1 98.81 287 THR B N 1
ATOM 4743 C CA . THR B 1 287 ? 12.914 -14.43 -0.254 1 98.81 287 THR B CA 1
ATOM 4744 C C . THR B 1 287 ? 13.688 -14.172 1.036 1 98.81 287 THR B C 1
ATOM 4746 O O . THR B 1 287 ? 13.844 -15.07 1.864 1 98.81 287 THR B O 1
ATOM 4749 N N . VAL B 1 288 ? 14.352 -13.039 1.122 1 98.88 288 VAL B N 1
ATOM 4750 C CA . VAL B 1 288 ? 14.961 -12.547 2.35 1 98.88 288 VAL B CA 1
ATOM 4751 C C . VAL B 1 288 ? 13.977 -11.625 3.08 1 98.88 288 VAL B C 1
ATOM 4753 O O . VAL B 1 288 ? 13.477 -10.656 2.504 1 98.88 288 VAL B O 1
ATOM 4756 N N . ARG B 1 289 ? 13.703 -11.938 4.285 1 98.5 289 ARG B N 1
ATOM 4757 C CA . ARG B 1 289 ? 12.734 -11.164 5.059 1 98.5 289 ARG B CA 1
ATOM 4758 C C . ARG B 1 289 ? 13.367 -9.891 5.602 1 98.5 289 ARG B C 1
ATOM 4760 O O . ARG B 1 289 ? 14.367 -9.938 6.312 1 98.5 289 ARG B O 1
ATOM 4767 N N . TYR B 1 290 ? 12.867 -8.766 5.195 1 98.12 290 TYR B N 1
ATOM 4768 C CA . TYR B 1 290 ? 13.102 -7.445 5.766 1 98.12 290 TYR B CA 1
ATOM 4769 C C . TYR B 1 290 ? 12.133 -7.168 6.914 1 98.12 290 TYR B C 1
ATOM 4771 O O . TYR B 1 290 ? 10.93 -7.008 6.695 1 98.12 290 TYR B O 1
ATOM 4779 N N . PRO B 1 291 ? 12.594 -7.203 8.156 1 97.88 291 PRO B N 1
ATOM 4780 C CA . PRO B 1 291 ? 11.656 -7.051 9.273 1 97.88 291 PRO B CA 1
ATOM 4781 C C . PRO B 1 291 ? 11.172 -5.613 9.445 1 97.88 291 PRO B C 1
ATOM 4783 O O . PRO B 1 291 ? 11.328 -5.035 10.523 1 97.88 291 PRO B O 1
ATOM 4786 N N . ILE B 1 292 ? 10.477 -5.09 8.477 1 97.88 292 ILE B N 1
ATOM 4787 C CA . ILE B 1 292 ? 10.117 -3.68 8.383 1 97.88 292 ILE B CA 1
ATOM 4788 C C . ILE B 1 292 ? 9.07 -3.338 9.445 1 97.88 292 ILE B C 1
ATOM 4790 O O . ILE B 1 292 ? 9.055 -2.223 9.977 1 97.88 292 ILE B O 1
ATOM 4794 N N . VAL B 1 293 ? 8.227 -4.266 9.828 1 97.38 293 VAL B N 1
ATOM 4795 C CA . VAL B 1 293 ? 7.219 -4.027 10.852 1 97.38 293 VAL B CA 1
ATOM 4796 C C . VAL B 1 293 ? 7.895 -3.76 12.195 1 97.38 293 VAL B C 1
ATOM 4798 O O . VAL B 1 293 ? 7.59 -2.77 12.867 1 97.38 293 VAL B O 1
ATOM 480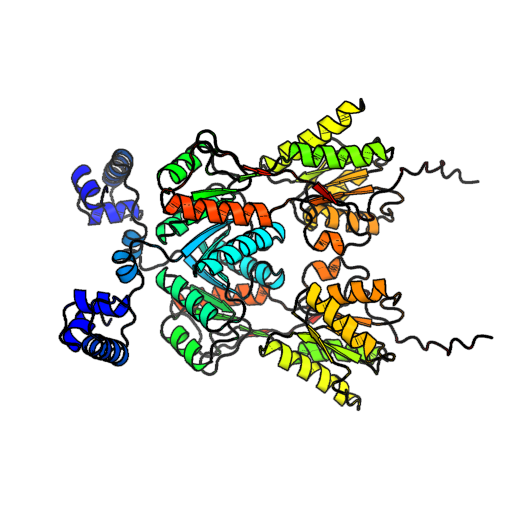1 N N . SER B 1 294 ? 8.836 -4.609 12.539 1 98.12 294 SER B N 1
ATOM 4802 C CA . SER B 1 294 ? 9.578 -4.449 13.789 1 98.12 294 SER B CA 1
ATOM 4803 C C . SER B 1 294 ? 10.422 -3.18 13.773 1 98.12 294 SER B C 1
ATOM 4805 O O . SER B 1 294 ? 10.492 -2.459 14.766 1 98.12 294 SER B O 1
ATOM 4807 N N . MET B 1 295 ? 11.055 -2.928 12.695 1 98.44 295 MET B N 1
ATOM 4808 C CA . MET B 1 295 ? 11.883 -1.734 12.547 1 98.44 295 MET B CA 1
ATOM 4809 C C . MET B 1 295 ? 11.047 -0.469 12.703 1 98.44 295 MET B C 1
ATOM 4811 O O . MET B 1 295 ? 11.453 0.464 13.406 1 98.44 295 MET B O 1
ATOM 4815 N N . ALA B 1 296 ? 9.883 -0.451 12.031 1 98.62 296 ALA B N 1
ATOM 4816 C CA . ALA B 1 296 ? 9.023 0.729 12.055 1 98.62 296 ALA B CA 1
ATOM 4817 C C . ALA B 1 296 ? 8.43 0.946 13.445 1 98.62 296 ALA B C 1
ATOM 4819 O O . ALA B 1 296 ? 8.258 2.086 13.883 1 98.62 296 ALA B O 1
ATOM 4820 N N . LYS B 1 297 ? 8.039 -0.118 14.102 1 98.38 297 LYS B N 1
ATOM 4821 C CA . LYS B 1 297 ? 7.555 -0.006 15.469 1 98.38 297 LYS B CA 1
ATOM 4822 C C . LYS B 1 297 ? 8.617 0.61 16.375 1 98.38 297 LYS B C 1
ATOM 4824 O O . LYS B 1 297 ? 8.336 1.547 17.125 1 98.38 297 LYS B O 1
ATOM 4829 N N . LEU B 1 298 ? 9.859 0.081 16.281 1 98.44 298 LEU B N 1
ATOM 4830 C CA . LEU B 1 298 ? 10.953 0.617 17.094 1 98.44 298 LEU B CA 1
ATOM 4831 C C . LEU B 1 298 ? 11.203 2.084 16.75 1 98.44 298 LEU B C 1
ATOM 4833 O O . LEU B 1 298 ? 11.383 2.908 17.656 1 98.44 298 LEU B O 1
ATOM 4837 N N . ALA B 1 299 ? 11.227 2.373 15.469 1 98.75 299 ALA B N 1
ATOM 4838 C CA . ALA B 1 299 ? 11.453 3.75 15.039 1 98.75 299 ALA B CA 1
ATOM 4839 C C . ALA B 1 299 ? 10.414 4.691 15.633 1 98.75 299 ALA B C 1
ATOM 4841 O O . ALA B 1 299 ? 10.734 5.809 16.031 1 98.75 299 ALA B O 1
ATOM 4842 N N . THR B 1 300 ? 9.18 4.262 15.641 1 98.56 300 THR B N 1
ATOM 4843 C CA . THR B 1 300 ? 8.094 5.074 16.188 1 98.56 300 THR B CA 1
ATOM 4844 C C . THR B 1 300 ? 8.289 5.297 17.688 1 98.56 300 THR B C 1
ATOM 4846 O O . THR B 1 300 ? 8.125 6.414 18.172 1 98.56 300 THR B O 1
ATOM 4849 N N . GLU B 1 301 ? 8.633 4.266 18.375 1 97.88 301 GLU B N 1
ATOM 4850 C CA . GLU B 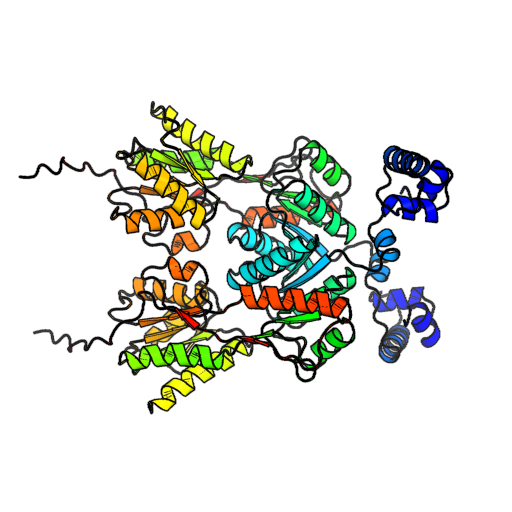1 301 ? 8.898 4.371 19.797 1 97.88 301 GLU B CA 1
ATOM 4851 C C . GLU B 1 301 ? 10.047 5.332 20.078 1 97.88 301 GLU B C 1
ATOM 4853 O O . GLU B 1 301 ? 9.961 6.164 20.984 1 97.88 301 GLU B O 1
ATOM 4858 N N . LEU B 1 302 ? 11.078 5.195 19.328 1 98.25 302 LEU B N 1
ATOM 4859 C CA . LEU B 1 302 ? 12.227 6.082 19.484 1 98.25 302 LEU B CA 1
ATOM 4860 C C . LEU B 1 302 ? 11.836 7.527 19.203 1 98.25 302 LEU B C 1
ATOM 4862 O O . LEU B 1 302 ? 12.281 8.438 19.906 1 98.25 302 LEU B O 1
ATOM 4866 N N . ALA B 1 303 ? 11.039 7.727 18.141 1 98.31 303 ALA B N 1
ATOM 4867 C CA . ALA B 1 303 ? 10.602 9.078 17.781 1 98.31 303 ALA B CA 1
ATOM 4868 C C . ALA B 1 303 ? 9.828 9.719 18.938 1 98.31 303 ALA B C 1
ATOM 4870 O O . ALA B 1 303 ? 10.047 10.883 19.266 1 98.31 303 ALA B O 1
ATOM 4871 N N . LEU B 1 304 ? 8.961 8.945 19.5 1 96.62 304 LEU B N 1
ATOM 4872 C CA . LEU B 1 304 ? 8.172 9.438 20.625 1 96.62 304 LEU B CA 1
ATOM 4873 C C . LEU B 1 304 ? 9.055 9.734 21.828 1 96.62 304 LEU B C 1
ATOM 4875 O O . LEU B 1 304 ? 8.891 10.758 22.5 1 96.62 304 LEU B O 1
ATOM 4879 N N . MET B 1 305 ? 10.008 8.852 22.125 1 96.56 305 MET B N 1
ATOM 4880 C CA . MET B 1 305 ? 10.961 9.07 23.219 1 96.56 305 MET B CA 1
ATOM 4881 C C . MET B 1 305 ? 11.812 10.305 22.953 1 96.56 305 MET B C 1
ATOM 4883 O O . MET B 1 305 ? 12.102 11.07 23.875 1 96.56 305 MET B O 1
ATOM 4887 N N . GLY B 1 306 ? 12.242 10.422 21.734 1 96.38 306 GLY B N 1
ATOM 4888 C CA . GLY B 1 306 ? 13.023 11.594 21.359 1 96.38 306 GLY B CA 1
ATOM 4889 C C . GLY B 1 306 ? 12.273 12.898 21.547 1 96.38 306 GLY B C 1
ATOM 4890 O O . GLY B 1 306 ? 12.844 13.883 22.016 1 96.38 306 GLY B O 1
ATOM 4891 N N . ALA B 1 307 ? 11.031 12.891 21.109 1 94.44 307 ALA B N 1
ATOM 4892 C CA . ALA B 1 307 ? 10.188 14.07 21.297 1 94.44 307 ALA B CA 1
ATOM 4893 C C . ALA B 1 307 ? 10.07 14.414 22.781 1 94.44 307 ALA B C 1
ATOM 4895 O O . ALA B 1 307 ? 9.898 15.578 23.141 1 94.44 307 ALA B O 1
ATOM 4896 N N . ALA B 1 308 ? 10.211 13.453 23.609 1 92.69 308 ALA B N 1
ATOM 4897 C CA . ALA B 1 308 ? 10.102 13.641 25.062 1 92.69 308 ALA B CA 1
ATOM 4898 C C . ALA B 1 308 ? 11.469 13.867 25.688 1 92.69 308 ALA B C 1
ATOM 4900 O O . ALA B 1 308 ? 11.586 14.016 26.906 1 92.69 308 ALA B O 1
ATOM 4901 N N . GLY B 1 309 ? 12.523 13.781 24.922 1 93.12 309 GLY B N 1
ATOM 4902 C CA . GLY B 1 309 ? 13.875 14.008 25.406 1 93.12 309 GLY B CA 1
ATOM 4903 C C . GLY B 1 309 ? 14.414 12.844 26.219 1 93.12 309 GLY B C 1
ATOM 4904 O O . GLY B 1 309 ? 15.219 13.039 27.141 1 93.12 309 GLY B O 1
ATOM 4905 N N . LYS B 1 310 ? 14.039 11.641 25.875 1 95.56 310 LYS B N 1
ATOM 4906 C CA . LYS B 1 310 ? 14.344 10.484 26.719 1 95.56 310 LYS B CA 1
ATOM 4907 C C . LYS B 1 310 ? 15.227 9.484 25.969 1 95.56 310 LYS B C 1
ATOM 4909 O O . LYS B 1 310 ? 15.375 8.344 26.406 1 95.56 310 LYS B O 1
ATOM 4914 N N . LEU B 1 311 ? 15.852 9.859 24.938 1 96.25 311 LEU B N 1
ATOM 4915 C CA . LEU B 1 311 ? 16.625 8.914 24.141 1 96.25 311 LEU B CA 1
ATOM 4916 C C . LEU B 1 311 ? 17.969 8.625 24.797 1 96.25 311 LEU B C 1
ATOM 4918 O O . LEU B 1 311 ? 18.562 9.5 25.422 1 96.25 311 LEU B O 1
ATOM 4922 N N . ASP B 1 312 ? 18.438 7.395 24.625 1 95.56 312 ASP B N 1
ATOM 4923 C CA . ASP B 1 312 ? 19.797 7 24.984 1 95.56 312 ASP B CA 1
ATOM 4924 C C . ASP B 1 312 ? 20.781 7.309 23.844 1 95.56 312 ASP B C 1
ATOM 4926 O O . ASP B 1 312 ? 20.766 6.652 22.812 1 95.56 312 ASP B O 1
ATOM 4930 N N . PRO B 1 313 ? 21.656 8.211 24.047 1 93.19 313 PRO B N 1
ATOM 4931 C CA . PRO B 1 313 ? 22.547 8.641 22.969 1 93.19 313 PRO B CA 1
ATOM 4932 C C . PRO B 1 313 ? 23.562 7.555 22.578 1 93.19 313 PRO B C 1
ATOM 4934 O O . PRO B 1 313 ? 24.219 7.672 21.547 1 93.19 313 PRO B O 1
ATOM 4937 N N . LEU B 1 314 ? 23.672 6.504 23.266 1 93.88 314 LEU B N 1
ATOM 4938 C CA . LEU B 1 314 ? 24.672 5.469 22.984 1 93.88 314 LEU B CA 1
ATOM 4939 C C . LEU B 1 314 ? 24.031 4.281 22.281 1 93.88 314 LEU B C 1
ATOM 4941 O O . LEU B 1 314 ? 24.734 3.393 21.781 1 93.88 314 LEU B O 1
ATOM 4945 N N . ALA B 1 315 ? 22.766 4.34 22.125 1 95.75 315 ALA B N 1
ATOM 4946 C CA . ALA B 1 315 ? 22.047 3.201 21.547 1 95.75 315 ALA B CA 1
ATOM 4947 C C . ALA B 1 315 ? 22.266 3.127 20.031 1 95.75 315 ALA B C 1
ATOM 4949 O O . ALA B 1 315 ? 22.453 4.152 19.375 1 95.75 315 ALA B O 1
ATOM 4950 N N . THR B 1 316 ? 22.359 1.95 19.516 1 95.56 316 THR B N 1
ATOM 4951 C CA . THR B 1 316 ? 22.359 1.668 18.094 1 95.56 316 THR B CA 1
ATOM 4952 C C . THR B 1 316 ? 21.359 0.569 17.75 1 95.56 316 THR B C 1
ATOM 4954 O O . THR B 1 316 ? 21.141 -0.345 18.547 1 95.56 316 THR B O 1
ATOM 4957 N N . HIS B 1 317 ? 20.75 0.711 16.609 1 96.62 317 HIS B N 1
ATOM 4958 C CA . HIS B 1 317 ? 19.703 -0.235 16.219 1 96.62 317 HIS B CA 1
ATOM 4959 C C . HIS B 1 317 ? 19.922 -0.725 14.797 1 96.62 317 HIS B C 1
ATOM 4961 O O . HIS B 1 317 ? 19.656 0.008 13.836 1 96.62 317 HIS B O 1
ATOM 4967 N N . CYS B 1 318 ? 20.375 -1.876 14.633 1 96.19 318 CYS B N 1
ATOM 4968 C CA . CYS B 1 318 ? 20.562 -2.512 13.328 1 96.19 318 CYS B CA 1
ATOM 4969 C C . CYS B 1 318 ? 19.922 -3.895 13.305 1 96.19 318 CYS B C 1
ATOM 4971 O O . CYS B 1 318 ? 20.25 -4.75 14.125 1 96.19 318 CYS B O 1
ATOM 4973 N N . PHE B 1 319 ? 19.031 -4.121 12.398 1 97.56 319 PHE B N 1
ATOM 4974 C CA . PHE B 1 319 ? 18.328 -5.391 12.289 1 97.56 319 PHE B CA 1
ATOM 4975 C C . PHE B 1 319 ? 19 -6.312 11.289 1 97.56 319 PHE B C 1
ATOM 4977 O O . PHE B 1 319 ? 19.719 -5.848 10.398 1 97.56 319 PHE B O 1
ATOM 4984 N N . MET B 1 320 ? 18.766 -7.559 11.5 1 97.19 320 MET B N 1
ATOM 4985 C CA . MET B 1 320 ? 19.281 -8.586 10.602 1 97.19 320 MET B CA 1
ATOM 4986 C C . MET B 1 320 ? 18.156 -9.211 9.781 1 97.19 320 MET B C 1
ATOM 4988 O O . MET B 1 320 ? 17.109 -9.57 10.32 1 97.19 320 MET B O 1
ATOM 4992 N N . PRO B 1 321 ? 18.438 -9.273 8.461 1 97.5 321 PRO B N 1
ATOM 4993 C CA . PRO B 1 321 ? 17.453 -9.992 7.645 1 97.5 321 PRO B CA 1
ATOM 4994 C C . PRO B 1 321 ? 17.531 -11.508 7.828 1 97.5 321 PRO B C 1
ATOM 4996 O O . PRO B 1 321 ? 18.5 -12.016 8.398 1 97.5 321 PRO B O 1
ATOM 4999 N N . THR B 1 322 ? 16.453 -12.203 7.457 1 98.12 322 THR B N 1
ATOM 5000 C CA . THR B 1 322 ? 16.422 -13.664 7.531 1 98.12 322 THR B CA 1
ATOM 5001 C C . THR B 1 322 ? 15.93 -14.258 6.219 1 98.12 322 THR B C 1
ATOM 5003 O O . THR B 1 322 ? 15.164 -13.617 5.488 1 98.12 322 THR B O 1
ATOM 5006 N N . LEU B 1 323 ? 16.375 -15.453 5.98 1 98.25 323 LEU B N 1
ATOM 5007 C CA . LEU B 1 323 ? 15.969 -16.156 4.766 1 98.25 323 LEU B CA 1
ATOM 5008 C C . LEU B 1 323 ? 14.664 -16.906 4.988 1 98.25 323 LEU B C 1
ATOM 5010 O O . LEU B 1 323 ? 14.5 -17.594 6.008 1 98.25 323 LEU B O 1
ATOM 5014 N N . VAL B 1 324 ? 13.719 -16.75 4.121 1 98.44 324 VAL B N 1
ATOM 5015 C CA . VAL B 1 324 ? 12.453 -17.484 4.125 1 98.44 324 VAL B CA 1
ATOM 5016 C C . VAL B 1 324 ? 12.398 -18.422 2.912 1 98.44 324 VAL B C 1
ATOM 5018 O O . VAL B 1 324 ? 12.219 -17.953 1.781 1 98.44 324 VAL B O 1
ATOM 5021 N N . ARG B 1 325 ? 12.461 -19.672 3.166 1 98.12 325 ARG B N 1
ATOM 5022 C CA . ARG B 1 325 ? 12.477 -20.656 2.098 1 98.12 325 ARG B CA 1
ATOM 5023 C C . ARG B 1 325 ? 11.062 -21.047 1.686 1 98.12 325 ARG B C 1
ATOM 5025 O O . ARG B 1 325 ? 10.234 -21.375 2.535 1 98.12 325 ARG B O 1
ATOM 5032 N N . ARG B 1 326 ? 10.859 -20.922 0.365 1 96.75 326 ARG B N 1
ATOM 5033 C CA . ARG B 1 326 ? 9.617 -21.438 -0.208 1 96.75 326 ARG B CA 1
ATOM 5034 C C . ARG B 1 326 ? 9.898 -22.359 -1.397 1 96.75 326 ARG B C 1
ATOM 5036 O O . ARG B 1 326 ? 10.68 -23.297 -1.287 1 96.75 326 ARG B O 1
ATOM 5043 N N . HIS B 1 327 ? 9.312 -22.078 -2.611 1 95.56 327 HIS B N 1
ATOM 5044 C CA . HIS B 1 327 ? 9.359 -23.141 -3.605 1 95.56 327 HIS B CA 1
ATOM 5045 C C . HIS B 1 327 ? 10.023 -22.672 -4.895 1 95.56 327 HIS B C 1
ATOM 5047 O O . HIS B 1 327 ? 9.914 -23.328 -5.93 1 95.56 327 HIS B O 1
ATOM 5053 N N . SER B 1 328 ? 10.781 -21.562 -4.781 1 98.31 328 SER B N 1
ATOM 5054 C CA . SER B 1 328 ? 11.336 -21.031 -6.02 1 98.31 328 SER B CA 1
ATOM 5055 C C . SER B 1 328 ? 12.82 -21.344 -6.148 1 98.31 328 SER B C 1
ATOM 5057 O O . SER B 1 328 ? 13.516 -20.781 -6.988 1 98.31 328 SER B O 1
ATOM 5059 N N . VAL B 1 329 ? 13.375 -22.234 -5.289 1 98.56 329 VAL B N 1
ATOM 5060 C CA . VAL B 1 329 ? 14.789 -22.609 -5.344 1 98.56 329 VAL B CA 1
ATOM 5061 C C . VAL B 1 329 ? 14.914 -24.125 -5.352 1 98.56 329 VAL B C 1
ATOM 5063 O O . VAL B 1 329 ? 14.227 -24.812 -4.602 1 98.56 329 VAL B O 1
ATOM 5066 N N . ALA B 1 330 ? 15.695 -24.609 -6.289 1 97.62 330 ALA B N 1
ATOM 5067 C CA . ALA B 1 330 ? 15.969 -26.031 -6.383 1 97.62 330 ALA B CA 1
ATOM 5068 C C . ALA B 1 330 ? 17.422 -26.297 -6.766 1 97.62 330 ALA B C 1
ATOM 5070 O O . ALA B 1 330 ? 18.156 -25.359 -7.098 1 97.62 330 ALA B O 1
ATOM 5071 N N . LEU B 1 331 ? 17.812 -27.594 -6.625 1 96 331 LEU B N 1
ATOM 5072 C CA . LEU B 1 331 ? 19.125 -28.031 -7.078 1 96 331 LEU B CA 1
ATOM 5073 C C . LEU B 1 331 ? 19.297 -27.781 -8.57 1 96 331 LEU B C 1
ATOM 5075 O O . LEU B 1 331 ? 18.375 -28.031 -9.352 1 96 331 LEU B O 1
ATOM 5079 N N . LYS B 1 332 ? 20.469 -27.328 -8.898 1 93.75 332 LYS B N 1
ATOM 5080 C CA . LYS B 1 332 ? 20.75 -27.125 -10.32 1 93.75 332 LYS B CA 1
ATOM 5081 C C . LYS B 1 332 ? 20.578 -28.438 -11.094 1 93.75 332 LYS B C 1
ATOM 5083 O O . LYS B 1 332 ? 21.078 -29.484 -10.688 1 93.75 332 LYS B O 1
ATOM 5088 N N . GLN B 1 333 ? 19.75 -28.375 -12.094 1 84.75 333 GLN B N 1
ATOM 5089 C CA . GLN B 1 333 ? 19.547 -29.578 -12.898 1 84.75 333 GLN B CA 1
ATOM 5090 C C . GLN B 1 333 ? 20.625 -29.703 -13.977 1 84.75 333 GLN B C 1
ATOM 5092 O O . GLN B 1 333 ? 21.109 -28.688 -14.5 1 84.75 333 GLN B O 1
ATOM 5097 N N . SER B 1 334 ? 21.266 -30.812 -14.055 1 66.88 334 SER B N 1
ATOM 5098 C CA . SER B 1 334 ? 22.234 -31.109 -15.109 1 66.88 334 SER B CA 1
ATOM 5099 C C . SER B 1 334 ? 21.547 -31.312 -16.453 1 66.88 334 SER B C 1
ATOM 5101 O O . SER B 1 334 ? 20.656 -32.156 -16.578 1 66.88 334 SER B O 1
ATOM 5103 N N . VAL B 1 335 ? 20.875 -30.328 -17.016 1 53.81 335 VAL B N 1
ATOM 5104 C CA . VAL B 1 335 ? 20.281 -30.578 -18.328 1 53.81 335 VAL B CA 1
ATOM 5105 C C . VAL B 1 335 ? 21.25 -31.375 -19.188 1 53.81 335 VAL B C 1
ATOM 5107 O O . VAL B 1 335 ? 22.375 -30.938 -19.438 1 53.81 335 VAL B O 1
ATOM 5110 N N . GLY B 1 336 ? 21.188 -32.594 -19.156 1 43.5 336 GLY B N 1
ATOM 5111 C CA . GLY B 1 336 ? 21.828 -33.312 -20.25 1 43.5 336 GLY B CA 1
ATOM 5112 C C . GLY B 1 336 ? 21.594 -32.656 -21.594 1 43.5 336 GLY B C 1
ATOM 5113 O O . GLY B 1 336 ? 20.625 -31.922 -21.781 1 43.5 336 GLY B O 1
ATOM 5114 N N . SER B 1 337 ? 22.641 -32.281 -22.297 1 37.62 337 SER B N 1
ATOM 5115 C CA . SER B 1 337 ? 22.531 -31.906 -23.703 1 37.62 337 SER B CA 1
ATOM 5116 C C . SER B 1 337 ? 21.344 -32.594 -24.375 1 37.62 337 SER B C 1
ATOM 5118 O O . SER B 1 337 ? 21.203 -33.812 -24.297 1 37.62 337 SER B O 1
ATOM 5120 N N . ILE B 1 338 ? 20.188 -31.984 -24.344 1 39.31 338 ILE B N 1
ATOM 5121 C CA . ILE B 1 338 ? 19.141 -32.562 -25.172 1 39.31 338 ILE B CA 1
ATOM 5122 C C . ILE B 1 338 ? 19.75 -33.062 -26.5 1 39.31 338 ILE B C 1
ATOM 5124 O O . ILE B 1 338 ? 20.047 -32.25 -27.375 1 39.31 338 ILE B O 1
ATOM 5128 N N . THR B 1 339 ? 20.734 -33.875 -26.484 1 31.39 339 THR B N 1
ATOM 5129 C CA . THR B 1 339 ? 21.047 -34.562 -27.734 1 31.39 339 THR B CA 1
ATOM 5130 C C . THR B 1 339 ? 19.797 -35.219 -28.312 1 31.39 339 THR B C 1
ATOM 5132 O O . THR B 1 339 ? 19.078 -35.938 -27.609 1 31.39 339 THR B O 1
ATOM 5135 N N . ASN B 1 340 ? 19.141 -34.562 -29.281 1 30.73 340 ASN B N 1
ATOM 5136 C CA . ASN B 1 340 ? 18.297 -35.281 -30.219 1 30.73 340 ASN B CA 1
ATOM 5137 C C . ASN B 1 340 ? 18.844 -36.688 -30.469 1 30.73 340 ASN B C 1
ATOM 5139 O O . ASN B 1 340 ? 19.969 -36.844 -30.938 1 30.73 340 ASN B O 1
ATOM 5143 N N . LEU B 1 341 ? 18.531 -37.625 -29.469 1 25.52 341 LEU B N 1
ATOM 5144 C CA . LEU B 1 341 ? 18.531 -38.938 -30.125 1 25.52 341 LEU B CA 1
ATOM 5145 C C . LEU B 1 341 ? 17.359 -39.031 -31.109 1 25.52 341 LEU B C 1
ATOM 5147 O O . LEU B 1 341 ? 16.266 -38.562 -30.812 1 25.52 341 LEU B O 1
#

Secondary structure (DSSP, 8-state):
---HHHHHHHHTS-HHHHHHHHTT-TTS-HHHHHHHHHHHHHHT----HHHHHHHS---SEEEEEES-TTSHHHHHHHHHHHHHHHHTT-EEEEEE-TT-HHHHHHHHHHHHHTT--EEEE--SSS-HHHHHHHHHH-TTEEEES---TT-GGGEEEE-HHHHHHHHHHHHHHTT---EEEEEESS-SHHHHHHHHHHHHHHHHTT----GGGEEEE-SSHHHHHHHHHHHHHH-TT--EEEESSHHHHHHHHHHHHHTT--TTTT-EEE-SB--THHHHSSSPPBEEE--HHHHHHHHHHHHHHHHTT---TT--EEE--EEE--SS--PPP--------/---HHHHHHHHTS-HHHHHHHHTT-TTS-HHHHHHHHHHHHHHT----HHHHHHHS---SEEEEEES-TTSHHHHHHHHHHHHHHHHTT-EEEEEE-TT-HHHHHHHHHHHHHTT--EEEE--SSS-HHHHHHHHHH-TTEEEES---TT-GGGEEEE-HHHHHHHHHHHHHHTT---EEEEEESS-SHHHHHHHHHHHHHHHHTT----GGGEEEE-SSHHHHHHHHHHHHHH-TT--EEEESSHHHHHHHHHHHHHTT--TTTT-EEE-SB--THHHHSSSPPBEEE--HHHHHHHHHHHHHHHHTT---TT--EEE--EEE--SS--PPP--------

Sequence (682 aa):
MITIRDVARHAGVSVATISRVLNNSPLVSPETREIVMKAVSELGYRPNANAQALATQVSDTIGVVVMDVSDAFFGALVKAVDTVAQQFQKNVLIGNSYHEAEKERNAIEVLIRQRCNALIVHSKALSDAEISEFLEHVPGMVMINRIVPGYEHRCVGLDNVSGAMMATRMLLNQGHTRVGYLASSHGIEDNQMRQEGWLRAMSEQGIVAPESWIGTGSPDLQGGEAAMVELLGRNQGLTAVFAYNDNMAAGALTTLKDNGIAVPQHLSLIGFDDIPIARYTDPQLTTVRYPIVSMAKLATELALMGAAGKLDPLATHCFMPTLVRRHSVALKQSVGSITNLMITIRDVARHAGVSVATISRVLNNSPLVSPETREIVMKAVSELGYRPNANAQALATQVSDTIGVVVMDVSDAFFGALVKAVDTVAQQFQKNVLIGNSYHEAEKERNAIEVLIRQRCNALIVHSKALSDAEISEFLEHVPGMVMINRIVPGYEHRCVGLDNVSGAMMATRMLLNQGHTRVGYLASSHGIEDNQMRQEGWLRAMSEQGIVAPESWIGTGSPDLQGGEAAMVELLGRNQGLTAVFAYNDNMAAGALTTLKDNGIAVPQHLSLIGFDDIPIARYTDPQLTTVRYPIVSMAKLATELALMGAAGKLDPLATHCFMPTLVRRHSVALKQSVGSITNL